Protein AF-A0A920GMD3-F1 (afdb_monomer_lite)

Radius of gyration: 21.53 Å; chains: 1; bounding box: 62×47×73 Å

Secondary structure (DSSP, 8-state):
-PPPP-SSHHHHTT-PPPHHHHHH-EEEEE--SGGGSS--SS-GGGHHHHTT-TTSSS-SHHHHHHHHT--TTTS-GGGGGGG---TT--HHHHHHHHHHTT-SEEEEEEE-TT--BSS--SS-SSBTTTSTT-S-HHHHHHHHHHHTTPEEEEEE-TTTHHHHS-TT-TTSGGG-GGGHHHH----SHHHHHTTSS--TT-TTTSPPPPHHHHHHHHHHHHHHHHHH--SEEEE-TTGGGS-HHHHHHHHHHHHHHHHHHTS--EEEEETTSS-TTSSEEE-TT---SS--SS-EEEEEESBTT--SS--TT--B--HHHHHHHHHHHHHTTEEEEEEE---TTSPPPHHHHHHHHHHHHHHHHHGGGTTT----SS---SS--------TTSTTTGGG---------------HHHHHHHTT--

Structure (mmCIF, N/CA/C/O backbone):
data_AF-A0A920GMD3-F1
#
_entry.id   AF-A0A920GMD3-F1
#
loop_
_atom_site.group_PDB
_atom_site.id
_atom_site.type_symbol
_atom_site.label_atom_id
_atom_site.label_alt_id
_atom_site.label_comp_id
_atom_site.label_asym_id
_atom_site.label_entity_id
_atom_site.label_seq_id
_atom_site.pdbx_PDB_ins_code
_atom_site.Cartn_x
_atom_site.Cartn_y
_atom_site.Cartn_z
_atom_site.occupancy
_atom_site.B_iso_or_equiv
_atom_site.auth_seq_id
_atom_site.auth_comp_id
_atom_site.auth_asym_id
_atom_site.auth_atom_id
_atom_site.pdbx_PDB_model_num
ATOM 1 N N . MET A 1 1 ? -34.315 -2.451 2.365 1.00 47.94 1 MET A N 1
ATOM 2 C CA . MET A 1 1 ? -33.261 -2.660 1.355 1.00 47.94 1 MET A CA 1
ATOM 3 C C . MET A 1 1 ? -32.434 -1.396 1.355 1.00 47.94 1 MET A C 1
ATOM 5 O O . MET A 1 1 ? -33.021 -0.335 1.193 1.00 47.94 1 MET A O 1
ATOM 9 N N . THR A 1 2 ? -31.142 -1.478 1.652 1.00 59.47 2 THR A N 1
ATOM 10 C CA . THR A 1 2 ? -30.215 -0.371 1.390 1.00 59.47 2 THR A CA 1
ATOM 11 C C . THR A 1 2 ? -30.261 -0.066 -0.108 1.00 59.47 2 THR A C 1
ATOM 13 O O . THR A 1 2 ? -30.295 -0.994 -0.919 1.00 59.47 2 THR A O 1
ATOM 16 N N . GLU A 1 3 ? -30.367 1.210 -0.482 1.00 79.38 3 GLU A N 1
ATOM 17 C CA . GLU A 1 3 ? -30.280 1.602 -1.890 1.00 79.38 3 GLU A CA 1
ATOM 18 C C . GLU A 1 3 ? -28.938 1.138 -2.460 1.00 79.38 3 GLU A C 1
ATOM 20 O O . GLU A 1 3 ? -27.896 1.262 -1.819 1.00 79.38 3 GLU A O 1
ATOM 25 N N . ARG A 1 4 ? -28.976 0.565 -3.663 1.00 93.75 4 ARG A N 1
ATOM 26 C CA . ARG A 1 4 ? -27.778 0.108 -4.362 1.00 93.75 4 ARG A CA 1
ATOM 27 C C . ARG A 1 4 ? -26.926 1.318 -4.748 1.00 93.75 4 ARG A C 1
ATOM 29 O O . ARG A 1 4 ? -27.450 2.270 -5.328 1.00 93.75 4 ARG A O 1
ATOM 36 N N . TYR A 1 5 ? -25.619 1.253 -4.516 1.00 97.31 5 TYR A N 1
ATOM 37 C CA . TYR A 1 5 ? -24.697 2.288 -4.972 1.00 97.31 5 TYR A CA 1
ATOM 38 C C . TYR A 1 5 ? -24.630 2.306 -6.501 1.00 97.31 5 TYR A C 1
ATOM 40 O O 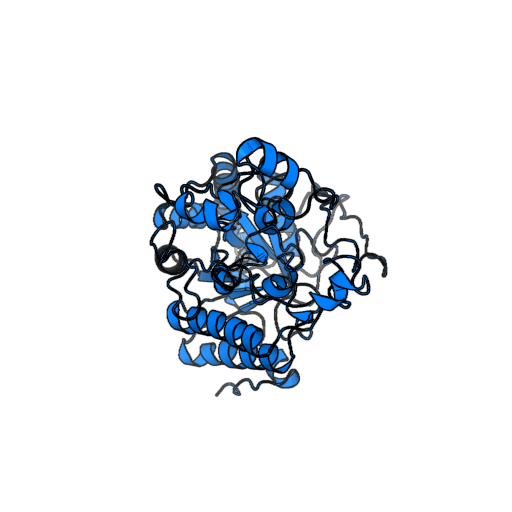. TYR A 1 5 ? -24.464 1.266 -7.147 1.00 97.31 5 TYR A O 1
ATOM 48 N N . THR A 1 6 ? -24.755 3.495 -7.082 1.00 97.81 6 THR A N 1
ATOM 49 C CA . THR A 1 6 ? -24.592 3.744 -8.522 1.00 97.81 6 THR A CA 1
ATOM 50 C C . THR A 1 6 ? -23.255 4.445 -8.774 1.00 97.81 6 THR A C 1
ATOM 52 O O . THR A 1 6 ? -22.713 5.051 -7.849 1.00 97.81 6 THR A O 1
ATOM 55 N N . PRO A 1 7 ? -22.685 4.383 -9.995 1.00 97.56 7 PRO A N 1
ATOM 56 C CA . PRO A 1 7 ? -21.425 5.052 -10.326 1.00 97.56 7 PRO A CA 1
ATOM 57 C C . PRO A 1 7 ? -21.617 6.572 -10.487 1.00 97.56 7 PRO A C 1
ATOM 59 O O . PRO A 1 7 ? -21.319 7.152 -11.532 1.00 97.56 7 PRO A O 1
ATOM 62 N N . ASP A 1 8 ? -22.114 7.213 -9.435 1.00 97.00 8 ASP A N 1
ATOM 63 C CA . ASP A 1 8 ? -22.372 8.638 -9.305 1.00 97.00 8 ASP A CA 1
ATOM 64 C C . ASP A 1 8 ? -21.856 9.140 -7.951 1.00 97.00 8 ASP A C 1
ATOM 66 O O . ASP A 1 8 ? -22.035 8.488 -6.924 1.00 97.00 8 ASP A O 1
ATOM 70 N N . TRP A 1 9 ? -21.230 10.318 -7.927 1.00 96.38 9 TRP A N 1
ATOM 71 C CA . TRP A 1 9 ? -20.632 10.841 -6.696 1.00 96.38 9 TRP A CA 1
ATOM 72 C C . TRP A 1 9 ? -21.671 11.154 -5.613 1.00 96.38 9 TRP A C 1
ATOM 74 O O . TRP A 1 9 ? -21.352 11.026 -4.434 1.00 96.38 9 TRP A O 1
ATOM 84 N N . GLY A 1 10 ? -22.898 11.532 -5.982 1.00 95.88 10 GLY A N 1
ATOM 85 C CA . GLY A 1 10 ? -23.986 11.744 -5.028 1.00 95.88 10 GLY A CA 1
ATOM 86 C C . GLY A 1 10 ? -24.412 10.446 -4.345 1.00 95.88 10 GLY A C 1
ATOM 87 O O . GLY A 1 10 ? -24.626 10.438 -3.139 1.00 95.88 10 GLY A O 1
ATOM 88 N N . SER A 1 11 ? -24.459 9.340 -5.092 1.00 97.06 11 SER A N 1
ATOM 89 C CA . SER A 1 11 ? -24.733 8.008 -4.538 1.00 97.06 11 SER A CA 1
ATOM 90 C C . SER A 1 11 ? -23.575 7.485 -3.681 1.00 97.06 11 SER A C 1
ATOM 92 O O . SER A 1 11 ? -23.796 7.026 -2.564 1.00 97.06 11 SER A O 1
ATOM 94 N N . LEU A 1 12 ? -22.336 7.585 -4.170 1.00 97.62 12 LEU A N 1
ATOM 95 C CA . LEU A 1 12 ? -21.149 7.015 -3.518 1.00 97.62 12 LEU A CA 1
ATOM 96 C C . LEU A 1 12 ? -20.783 7.698 -2.196 1.00 97.62 12 LEU A C 1
ATOM 98 O O . LEU A 1 12 ? -20.276 7.040 -1.298 1.00 97.62 12 LEU A O 1
ATOM 102 N N . ARG A 1 13 ? -21.076 8.995 -2.047 1.00 95.94 13 ARG A N 1
ATOM 103 C CA . ARG A 1 13 ? -20.852 9.747 -0.796 1.00 95.94 13 ARG A CA 1
ATOM 104 C C . ARG A 1 13 ? -21.771 9.344 0.357 1.00 95.94 13 ARG A C 1
ATOM 106 O O . ARG A 1 13 ? -21.569 9.802 1.476 1.00 95.94 13 ARG A O 1
ATOM 113 N N . ASN A 1 14 ? -22.783 8.520 0.091 1.00 94.81 14 ASN A N 1
ATOM 114 C CA . ASN A 1 14 ? -23.636 7.967 1.139 1.00 94.81 14 ASN A CA 1
ATOM 115 C C . ASN A 1 14 ? -23.008 6.735 1.812 1.00 94.81 14 ASN A C 1
ATOM 117 O O . ASN A 1 14 ? -23.543 6.262 2.814 1.00 94.81 14 ASN A O 1
ATOM 121 N N . HIS A 1 15 ? -21.892 6.215 1.282 1.00 95.88 15 HIS A N 1
ATOM 122 C CA . HIS A 1 15 ? -21.109 5.182 1.953 1.00 95.88 15 HIS A CA 1
ATOM 123 C C . HIS A 1 15 ? -20.313 5.819 3.097 1.00 95.88 15 HIS A C 1
ATOM 125 O O . HIS A 1 15 ? -19.476 6.692 2.880 1.00 95.88 15 HIS A O 1
ATOM 131 N N . GLY A 1 16 ? -20.634 5.430 4.330 1.00 93.38 16 GLY A N 1
ATOM 132 C CA . GLY A 1 16 ? -19.947 5.910 5.526 1.00 93.38 16 GLY A CA 1
ATOM 133 C C . GLY A 1 16 ? -18.817 4.978 5.951 1.00 93.38 16 GLY A C 1
ATOM 134 O O . GLY A 1 16 ? -18.816 3.792 5.626 1.00 93.38 16 GLY A O 1
ATOM 135 N N . THR A 1 17 ? -17.891 5.491 6.761 1.00 96.31 17 THR A N 1
ATOM 136 C CA . THR A 1 17 ? -16.838 4.675 7.374 1.00 96.31 17 THR A CA 1
ATOM 137 C C . THR A 1 17 ? -17.439 3.470 8.108 1.00 96.31 17 THR A C 1
ATOM 139 O O . THR A 1 17 ? -18.300 3.652 8.979 1.00 96.31 17 THR A O 1
ATOM 142 N N . PRO A 1 18 ? -16.979 2.238 7.823 1.00 97.56 18 PRO A N 1
ATOM 143 C CA . PRO A 1 18 ? -17.451 1.053 8.520 1.00 97.56 18 PRO A CA 1
ATOM 144 C C . PRO A 1 18 ? -17.286 1.156 10.030 1.00 97.56 18 PRO A C 1
ATOM 146 O O . PRO A 1 18 ? -16.235 1.574 10.523 1.00 97.56 18 PRO A O 1
ATOM 149 N N . LYS A 1 19 ? -18.288 0.677 10.777 1.00 97.81 19 LYS A N 1
ATOM 150 C CA . LYS A 1 1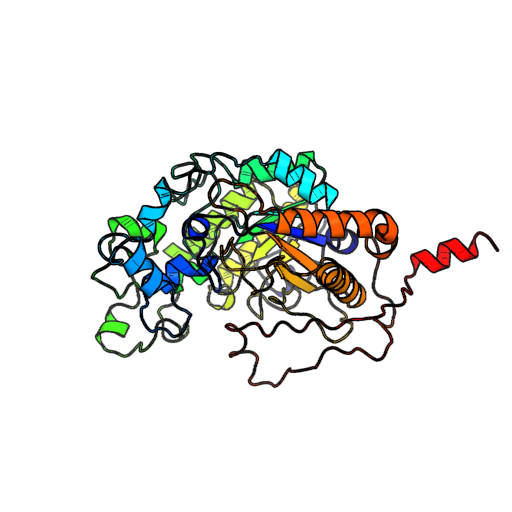9 ? -18.247 0.674 12.245 1.00 97.81 19 LYS A CA 1
ATOM 151 C C . LYS A 1 19 ? -17.004 -0.044 12.755 1.00 97.81 19 LYS A C 1
ATOM 153 O O . LYS A 1 19 ? -16.401 0.389 13.730 1.00 97.81 19 LYS A O 1
ATOM 158 N N . TRP A 1 20 ? -16.623 -1.124 12.080 1.00 98.38 20 TRP A N 1
ATOM 159 C CA . TRP A 1 20 ? -15.452 -1.876 12.477 1.00 98.38 20 TRP A CA 1
ATOM 160 C C . TRP A 1 20 ? -14.172 -1.054 12.415 1.00 98.38 20 TRP A C 1
ATOM 162 O O . TRP A 1 20 ? -13.406 -1.115 13.359 1.00 98.38 20 TRP A O 1
ATOM 172 N N . LEU A 1 21 ? -13.956 -0.238 11.380 1.00 98.31 21 LEU A N 1
ATOM 173 C CA . LEU A 1 21 ? -12.726 0.549 11.263 1.00 98.31 21 LEU A CA 1
ATOM 174 C C . LEU A 1 21 ? -12.695 1.632 12.340 1.00 98.31 21 LEU A C 1
ATOM 176 O O . LEU A 1 21 ? -11.673 1.845 12.995 1.00 98.31 21 LEU A O 1
ATOM 180 N N . GLN A 1 22 ? -13.863 2.230 12.593 1.00 97.19 22 GLN A N 1
ATOM 181 C CA . GLN A 1 22 ? -14.041 3.166 13.690 1.00 97.19 22 GLN A CA 1
ATOM 182 C C . GLN A 1 22 ? -13.755 2.545 15.062 1.00 97.19 22 GLN A C 1
ATOM 184 O O . GLN A 1 22 ? -13.405 3.283 15.975 1.00 97.19 22 GLN A O 1
ATOM 189 N N . ASP A 1 23 ? -13.918 1.236 15.242 1.00 98.12 23 ASP A N 1
ATOM 190 C CA . ASP A 1 23 ? -13.664 0.548 16.511 1.00 98.12 23 ASP A CA 1
ATOM 191 C C . ASP A 1 23 ? -12.245 -0.040 16.581 1.00 98.12 23 ASP A C 1
ATOM 193 O O . ASP A 1 23 ? -11.632 -0.045 17.648 1.00 98.12 23 ASP A O 1
ATOM 197 N N . ASP A 1 24 ? -11.710 -0.476 15.444 1.00 98.31 24 ASP A N 1
ATOM 198 C CA . ASP A 1 24 ? -10.477 -1.246 15.323 1.00 98.31 24 ASP A CA 1
ATOM 199 C C . ASP A 1 24 ? -9.216 -0.372 15.395 1.00 98.31 24 ASP A C 1
ATOM 201 O O . ASP A 1 24 ? -8.219 -0.823 15.948 1.00 98.31 24 ASP A O 1
ATOM 205 N N . LYS A 1 25 ? -9.266 0.879 14.909 1.00 98.00 25 LYS A N 1
ATOM 206 C CA . LYS A 1 25 ? -8.249 1.958 15.017 1.00 98.00 25 LYS A CA 1
ATOM 207 C C . LYS A 1 25 ? -6.839 1.723 14.459 1.00 98.00 25 LYS A C 1
ATOM 209 O O . LYS A 1 25 ? -6.241 2.665 13.939 1.00 98.00 25 LYS A O 1
ATOM 214 N N . PHE A 1 26 ? -6.293 0.523 14.605 1.00 98.81 26 PHE A N 1
ATOM 215 C CA . PHE A 1 26 ? -4.901 0.184 14.348 1.00 98.81 26 PHE A CA 1
ATOM 216 C C . PHE A 1 26 ? -4.802 -1.040 13.440 1.00 98.81 26 PHE A C 1
ATOM 218 O O . PHE A 1 26 ? -5.346 -2.109 13.743 1.00 98.81 26 PHE A O 1
ATOM 225 N N . GLY A 1 27 ? -4.073 -0.880 12.341 1.00 98.81 27 GLY A N 1
ATOM 226 C CA . GLY A 1 27 ? -3.775 -1.955 11.409 1.00 98.81 27 GLY A CA 1
ATOM 227 C C . GLY A 1 27 ? -2.326 -1.947 10.956 1.00 98.81 27 GLY A C 1
ATOM 228 O O . GLY A 1 27 ? -1.590 -0.986 11.188 1.00 98.81 27 GLY A O 1
ATOM 229 N N . ILE A 1 28 ? -1.921 -3.040 10.313 1.00 98.94 28 ILE A N 1
ATOM 230 C CA . ILE A 1 28 ? -0.565 -3.225 9.793 1.00 98.94 28 ILE A CA 1
ATOM 231 C C . ILE A 1 28 ? -0.610 -3.592 8.320 1.00 98.94 28 ILE A C 1
ATOM 233 O O . ILE A 1 28 ? -1.405 -4.424 7.902 1.00 98.94 28 ILE A O 1
ATOM 237 N N . TYR A 1 29 ? 0.302 -3.041 7.535 1.00 98.69 29 TYR A N 1
ATOM 238 C CA . TYR A 1 29 ? 0.528 -3.516 6.178 1.00 98.69 29 TYR A CA 1
ATOM 239 C C . TYR A 1 29 ? 2.005 -3.686 5.867 1.00 98.69 29 TYR A C 1
ATOM 241 O O . TYR A 1 29 ? 2.869 -3.247 6.629 1.00 98.69 29 TYR A O 1
ATOM 249 N N . THR A 1 30 ? 2.301 -4.390 4.778 1.00 98.62 30 THR A N 1
ATOM 250 C CA . THR A 1 30 ? 3.681 -4.740 4.437 1.00 98.62 30 THR A CA 1
ATOM 251 C C . THR A 1 30 ? 4.044 -4.351 3.017 1.00 98.62 30 THR A C 1
ATOM 253 O O . THR A 1 30 ? 3.538 -4.945 2.061 1.00 98.62 30 THR A O 1
ATOM 256 N N . HIS A 1 31 ? 4.998 -3.431 2.878 1.00 98.69 31 HIS A N 1
ATOM 257 C CA . HIS A 1 31 ? 5.688 -3.195 1.614 1.00 98.69 31 HIS A CA 1
ATOM 258 C C . HIS A 1 31 ? 6.756 -4.264 1.395 1.00 98.69 31 HIS A C 1
ATOM 260 O O . HIS A 1 31 ? 7.926 -4.105 1.751 1.00 98.69 31 HIS A O 1
ATOM 266 N N . TRP A 1 32 ? 6.339 -5.360 0.769 1.00 98.75 32 TRP A N 1
ATOM 267 C CA . TRP A 1 32 ? 7.198 -6.496 0.472 1.00 98.75 32 TRP A CA 1
ATOM 268 C C . TRP A 1 32 ? 6.979 -6.985 -0.956 1.00 98.75 32 TRP A C 1
ATOM 270 O O . TRP A 1 32 ? 5.859 -7.307 -1.336 1.00 98.75 32 TRP A O 1
ATOM 280 N N . GLY A 1 33 ? 8.055 -7.032 -1.734 1.00 98.56 33 GLY A N 1
ATOM 281 C CA . GLY A 1 33 ? 8.035 -7.410 -3.144 1.00 98.56 33 GLY A CA 1
ATOM 282 C C . GLY A 1 33 ? 9.454 -7.494 -3.699 1.00 98.56 33 GLY A C 1
ATOM 283 O O . GLY A 1 33 ? 10.426 -7.510 -2.941 1.00 98.56 33 GLY A O 1
ATOM 284 N N . ILE A 1 34 ? 9.602 -7.495 -5.024 1.00 98.62 34 ILE A N 1
ATOM 285 C CA . ILE A 1 34 ? 10.918 -7.606 -5.681 1.00 98.62 34 ILE A CA 1
ATOM 286 C C . ILE A 1 34 ? 11.845 -6.454 -5.265 1.00 98.62 34 ILE A C 1
ATOM 288 O O . ILE A 1 34 ? 13.048 -6.640 -5.090 1.00 98.62 34 ILE A O 1
ATOM 292 N N . TYR A 1 35 ? 11.288 -5.264 -5.026 1.00 98.38 35 TYR A N 1
ATOM 293 C CA . TYR A 1 35 ? 12.019 -4.094 -4.530 1.00 98.38 35 TYR A CA 1
ATOM 294 C C . TYR A 1 35 ? 12.642 -4.286 -3.132 1.00 98.38 35 TYR A C 1
ATOM 296 O O . TYR A 1 35 ? 13.460 -3.467 -2.721 1.00 98.38 35 TYR A O 1
ATOM 304 N N . SER A 1 36 ? 12.314 -5.362 -2.410 1.00 98.25 36 SER A N 1
ATOM 305 C CA . SER A 1 36 ? 12.992 -5.740 -1.165 1.00 98.25 36 SER A CA 1
ATOM 306 C C . SER A 1 36 ? 14.328 -6.460 -1.397 1.00 98.25 36 SER A C 1
ATOM 308 O O . SER A 1 36 ? 15.118 -6.551 -0.463 1.00 98.25 36 SER A O 1
ATOM 310 N N . VAL A 1 37 ? 14.609 -6.968 -2.606 1.00 98.56 37 VAL A N 1
ATOM 311 C CA . VAL A 1 37 ? 15.859 -7.690 -2.930 1.00 98.56 37 VAL A CA 1
ATOM 312 C C . VAL A 1 37 ? 17.108 -6.802 -2.832 1.00 98.56 37 VAL A C 1
ATOM 314 O O . VAL A 1 37 ? 18.095 -7.251 -2.250 1.00 98.56 37 VAL A O 1
ATOM 317 N N . PRO A 1 38 ? 17.117 -5.556 -3.348 1.00 97.62 38 PRO A N 1
ATOM 318 C CA . PRO A 1 38 ? 18.315 -4.717 -3.299 1.00 97.62 38 PRO A CA 1
ATOM 319 C C . PRO A 1 38 ? 18.627 -4.157 -1.904 1.00 97.62 38 PRO A C 1
ATOM 321 O O . PRO A 1 38 ? 19.731 -3.664 -1.693 1.00 97.62 38 PRO A O 1
ATOM 324 N N . GLU A 1 39 ? 17.658 -4.179 -0.978 1.00 96.38 39 GLU A N 1
ATOM 325 C CA . GLU A 1 39 ? 17.761 -3.650 0.395 1.00 96.38 39 GLU A CA 1
ATOM 326 C C . GLU A 1 39 ? 18.291 -2.204 0.485 1.00 96.38 39 GLU A C 1
ATOM 328 O O . GLU A 1 39 ? 18.946 -1.836 1.462 1.00 96.38 39 GLU A O 1
ATOM 333 N N . ARG A 1 40 ? 18.043 -1.375 -0.540 1.00 95.56 40 ARG A N 1
ATOM 334 C CA . ARG A 1 40 ? 18.700 -0.071 -0.701 1.00 95.56 40 ARG A CA 1
ATOM 335 C C . ARG A 1 40 ? 17.728 1.099 -0.610 1.00 95.56 40 ARG A C 1
ATOM 337 O O . ARG A 1 40 ? 16.808 1.210 -1.416 1.00 95.56 40 ARG A O 1
ATOM 344 N N . GLY A 1 41 ? 17.993 2.018 0.317 1.00 90.75 41 GLY A N 1
ATOM 345 C CA . GLY A 1 41 ? 17.235 3.259 0.506 1.00 90.75 41 GLY A CA 1
ATOM 346 C C . GLY A 1 41 ? 17.561 4.371 -0.504 1.00 90.75 41 GLY A C 1
ATOM 347 O O . GLY A 1 41 ? 18.309 4.142 -1.454 1.00 90.75 41 GLY A O 1
ATOM 348 N N . PRO A 1 42 ? 17.013 5.590 -0.319 1.00 87.31 42 PRO A N 1
ATOM 349 C CA . PRO A 1 42 ? 16.322 6.058 0.891 1.00 87.31 42 PRO A CA 1
ATOM 350 C C . PRO A 1 42 ? 14.914 5.473 1.085 1.00 87.31 42 PRO A C 1
ATOM 352 O O . PRO A 1 42 ? 14.535 5.196 2.211 1.00 87.31 42 PRO A O 1
ATOM 355 N N . ASN A 1 43 ? 14.175 5.207 0.006 1.00 92.06 43 ASN A N 1
ATOM 356 C CA . ASN A 1 43 ? 12.953 4.401 0.029 1.00 92.06 43 ASN A CA 1
ATOM 357 C C . ASN A 1 43 ? 13.122 3.259 -0.983 1.00 92.06 43 ASN A C 1
ATOM 359 O O . ASN A 1 43 ? 13.195 3.504 -2.190 1.00 92.06 43 ASN A O 1
ATOM 363 N N . GLY A 1 44 ? 13.235 2.021 -0.498 1.00 95.19 44 GLY A N 1
ATOM 364 C CA . GLY A 1 44 ? 13.547 0.873 -1.354 1.00 95.19 44 GLY A CA 1
ATOM 365 C C . GLY A 1 44 ? 12.437 0.516 -2.344 1.00 95.19 44 GLY A C 1
ATOM 366 O O . GLY A 1 44 ? 12.733 0.054 -3.440 1.00 95.19 44 GLY A O 1
ATOM 367 N N . THR A 1 45 ? 11.180 0.855 -2.048 1.00 97.06 45 THR A N 1
ATOM 368 C CA . THR A 1 45 ? 10.037 0.618 -2.954 1.00 97.06 45 THR A CA 1
ATOM 369 C C . THR A 1 45 ? 10.144 1.385 -4.280 1.00 97.06 45 THR A C 1
ATOM 371 O O . THR A 1 45 ? 9.567 0.981 -5.287 1.00 97.06 45 THR A O 1
ATOM 374 N N . TRP A 1 46 ? 10.945 2.457 -4.312 1.00 96.50 46 TRP A N 1
ATOM 375 C CA . TRP A 1 46 ? 11.241 3.260 -5.504 1.00 96.50 46 TRP A CA 1
ATOM 376 C C . TRP A 1 46 ? 12.544 2.869 -6.209 1.00 96.50 46 TRP A C 1
ATOM 378 O O . TRP A 1 46 ? 12.887 3.458 -7.236 1.00 96.50 46 TRP A O 1
ATOM 388 N N . TYR A 1 47 ? 13.264 1.862 -5.710 1.00 97.50 47 TYR A N 1
ATOM 389 C CA . TYR A 1 47 ? 14.436 1.311 -6.387 1.00 97.50 47 TYR A CA 1
ATOM 390 C C . TYR A 1 47 ? 14.181 0.984 -7.872 1.00 97.50 47 TYR A C 1
ATOM 392 O O . TYR A 1 47 ? 14.966 1.462 -8.694 1.00 97.50 47 TYR A O 1
ATOM 400 N N . PRO A 1 48 ? 13.090 0.279 -8.263 1.00 97.56 48 PRO A N 1
ATOM 401 C CA . PRO A 1 48 ? 12.774 0.031 -9.674 1.00 97.56 48 PRO A CA 1
ATOM 402 C C . PRO A 1 48 ? 12.649 1.290 -10.534 1.00 97.56 48 PRO A C 1
ATOM 404 O O . PRO A 1 48 ? 12.937 1.233 -11.720 1.00 97.56 48 PRO A O 1
ATOM 407 N N . HIS A 1 49 ? 12.249 2.428 -9.970 1.00 95.19 49 HIS A N 1
ATOM 408 C CA . HIS A 1 49 ? 12.180 3.697 -10.696 1.00 95.19 49 HIS A CA 1
ATOM 409 C C . HIS A 1 49 ? 13.551 4.375 -10.772 1.00 95.19 49 HIS A C 1
ATOM 411 O O . HIS A 1 49 ? 13.966 4.861 -11.829 1.00 95.19 49 HIS A O 1
ATOM 417 N N . ASN A 1 50 ? 14.256 4.442 -9.645 1.00 95.38 50 ASN A N 1
ATOM 418 C CA . ASN A 1 50 ? 15.484 5.221 -9.520 1.00 95.38 50 ASN A CA 1
ATOM 419 C C . ASN A 1 50 ? 16.693 4.537 -10.161 1.00 95.38 50 ASN A C 1
ATOM 421 O O . ASN A 1 50 ? 17.576 5.242 -10.644 1.00 95.38 50 ASN A O 1
ATOM 425 N N . MET A 1 51 ? 16.740 3.200 -10.218 1.00 96.06 51 MET A N 1
ATOM 426 C CA . MET A 1 51 ? 17.877 2.478 -10.807 1.00 96.06 51 MET A CA 1
ATOM 427 C C . MET A 1 51 ? 18.113 2.827 -12.287 1.00 96.06 51 MET A C 1
ATOM 429 O O . MET A 1 51 ? 19.250 2.814 -12.748 1.00 96.06 51 MET A O 1
ATOM 433 N N . TYR A 1 52 ? 17.065 3.233 -13.010 1.00 95.19 52 TYR A N 1
ATOM 434 C CA . TYR A 1 52 ? 17.139 3.650 -14.416 1.00 95.19 52 TYR A CA 1
ATOM 435 C C . TYR A 1 52 ? 17.329 5.162 -14.617 1.00 95.19 52 TYR A C 1
ATOM 437 O O . TYR A 1 52 ? 17.298 5.641 -15.751 1.00 95.19 52 TYR A O 1
ATOM 445 N N . ARG A 1 53 ? 17.484 5.954 -13.549 1.00 91.88 53 ARG A N 1
ATOM 446 C CA . ARG A 1 53 ? 17.513 7.425 -13.625 1.00 91.88 53 ARG A CA 1
ATOM 447 C C . ARG A 1 53 ? 18.742 8.003 -12.910 1.00 91.88 53 ARG A C 1
ATOM 449 O O . ARG A 1 53 ? 18.601 8.631 -11.857 1.00 91.88 53 ARG A O 1
ATOM 456 N N . PRO A 1 54 ? 19.956 7.817 -13.464 1.00 87.56 54 PRO A N 1
ATOM 457 C CA . PRO A 1 54 ? 21.157 8.415 -12.892 1.00 87.56 54 PRO A CA 1
ATOM 458 C C . PRO A 1 54 ? 21.020 9.944 -12.839 1.00 87.56 54 PRO A C 1
ATOM 460 O O . PRO A 1 54 ? 20.567 10.575 -13.790 1.00 87.56 54 PRO A O 1
ATOM 463 N N . GLY A 1 55 ? 21.393 10.548 -11.708 1.00 79.94 55 GLY A N 1
ATOM 464 C CA . GLY A 1 55 ? 21.395 12.007 -11.548 1.00 79.94 55 GLY A CA 1
ATOM 465 C C . GLY A 1 55 ? 20.028 12.666 -11.307 1.00 79.94 55 GLY A C 1
ATOM 466 O O . GLY A 1 55 ? 19.961 13.891 -11.285 1.00 79.94 55 GLY A O 1
ATOM 467 N N . ASN A 1 56 ? 18.949 11.912 -11.057 1.00 78.88 56 ASN A N 1
ATOM 468 C CA . ASN A 1 56 ? 17.608 12.478 -10.805 1.00 78.88 56 ASN A CA 1
ATOM 469 C C . ASN A 1 56 ? 17.435 13.174 -9.432 1.00 78.88 56 ASN A C 1
ATOM 471 O O . ASN A 1 56 ? 16.341 13.633 -9.097 1.00 78.88 56 ASN A O 1
ATOM 475 N N . GLY A 1 57 ? 18.486 13.221 -8.606 1.00 75.75 57 GLY A N 1
ATOM 476 C CA . GLY A 1 57 ? 18.463 13.839 -7.277 1.00 75.75 57 GLY A CA 1
ATOM 477 C C . GLY A 1 57 ? 17.672 13.067 -6.208 1.00 75.75 57 GLY A C 1
ATOM 478 O O . GLY A 1 57 ? 17.410 13.628 -5.139 1.00 75.75 57 GLY A O 1
ATOM 479 N N . LYS A 1 58 ? 17.290 11.804 -6.461 1.00 73.38 58 LYS A N 1
ATOM 480 C CA . LYS A 1 58 ? 16.490 10.946 -5.558 1.00 73.38 58 LYS A CA 1
ATOM 481 C C . LYS A 1 58 ? 17.314 9.930 -4.754 1.00 73.38 58 LYS A C 1
ATOM 483 O O . LYS A 1 58 ? 16.797 8.903 -4.329 1.00 73.38 58 LYS A O 1
ATOM 488 N N . GLY A 1 59 ? 18.582 10.239 -4.491 1.00 81.50 59 GLY A N 1
ATOM 489 C CA . GLY A 1 59 ? 19.511 9.361 -3.774 1.00 81.50 59 GLY A CA 1
ATOM 490 C C . GLY A 1 59 ? 20.523 8.717 -4.717 1.00 81.50 59 GLY A C 1
ATOM 491 O O . GLY A 1 59 ? 20.776 9.236 -5.802 1.00 81.50 59 GLY A O 1
ATOM 492 N N . ASP A 1 60 ? 21.118 7.604 -4.293 1.00 91.38 60 ASP A N 1
ATOM 493 C CA . ASP A 1 60 ? 22.231 6.956 -4.995 1.00 91.38 60 ASP A CA 1
ATOM 494 C C . ASP A 1 60 ? 21.905 5.552 -5.532 1.00 91.38 60 ASP A C 1
ATOM 496 O O . ASP A 1 60 ? 22.811 4.821 -5.927 1.00 91.38 60 ASP A O 1
ATOM 500 N N . GLN A 1 61 ? 20.619 5.185 -5.604 1.00 94.88 61 GLN A N 1
ATOM 501 C CA . GLN A 1 61 ? 20.170 3.851 -6.029 1.00 94.88 61 GLN A CA 1
ATOM 502 C C . GLN A 1 61 ? 20.690 3.451 -7.423 1.00 94.88 61 GLN A C 1
ATOM 504 O O . GLN A 1 61 ? 21.097 2.306 -7.589 1.00 94.88 61 GLN A O 1
ATOM 509 N N . ALA A 1 62 ? 20.762 4.374 -8.394 1.00 95.00 62 ALA A N 1
ATOM 510 C CA . ALA A 1 62 ? 21.352 4.105 -9.715 1.00 95.00 62 ALA A CA 1
ATOM 511 C C . ALA A 1 62 ? 22.858 3.793 -9.645 1.00 95.00 62 ALA A C 1
ATOM 513 O O . ALA A 1 62 ? 23.316 2.814 -10.226 1.00 95.00 62 ALA A O 1
ATOM 514 N N . ALA A 1 63 ? 23.625 4.587 -8.890 1.00 95.56 63 ALA A N 1
ATOM 515 C CA . ALA A 1 63 ? 25.065 4.379 -8.729 1.00 95.56 63 ALA A CA 1
ATOM 516 C C . ALA A 1 63 ? 25.370 3.093 -7.944 1.00 95.56 63 ALA A C 1
ATOM 518 O O . ALA A 1 63 ? 26.310 2.364 -8.260 1.00 95.56 63 ALA A O 1
ATOM 519 N N . TYR A 1 64 ? 24.555 2.792 -6.930 1.00 96.38 64 TYR A N 1
ATOM 520 C CA . TYR A 1 64 ? 24.600 1.520 -6.220 1.00 96.38 64 TYR A CA 1
ATOM 521 C C . TYR A 1 64 ? 24.296 0.350 -7.164 1.00 96.38 64 TYR A C 1
ATOM 523 O O . TYR A 1 64 ? 25.033 -0.631 -7.158 1.00 96.38 64 TYR A O 1
ATOM 531 N N . HIS A 1 65 ? 23.261 0.468 -8.002 1.00 97.69 65 HIS A N 1
ATOM 532 C CA . HIS A 1 65 ? 22.899 -0.566 -8.968 1.00 97.69 65 HIS A CA 1
ATOM 533 C C . HIS A 1 65 ? 24.061 -0.888 -9.912 1.00 97.69 65 HIS A C 1
ATOM 535 O O . HIS A 1 65 ? 24.485 -2.038 -9.994 1.00 97.69 65 HIS A O 1
ATOM 541 N N . GLU A 1 66 ? 24.638 0.145 -10.528 1.00 96.69 66 GLU A N 1
ATOM 542 C CA . GLU A 1 66 ? 25.771 0.008 -11.442 1.00 96.69 66 GLU A CA 1
ATOM 543 C C . GLU A 1 66 ? 26.979 -0.661 -10.776 1.00 96.69 66 GLU A C 1
ATOM 545 O O . GLU A 1 66 ? 27.589 -1.566 -11.344 1.00 96.69 66 GLU A O 1
ATOM 550 N N . LYS A 1 67 ? 27.292 -0.268 -9.537 1.00 97.50 67 LYS A N 1
ATOM 551 C CA . LYS A 1 67 ? 28.411 -0.829 -8.774 1.00 97.50 67 LYS A CA 1
ATOM 552 C C . LYS A 1 67 ? 28.185 -2.285 -8.349 1.00 97.50 67 LYS A C 1
ATOM 554 O O . LYS A 1 67 ? 29.154 -3.037 -8.258 1.00 97.50 67 LYS A O 1
ATOM 559 N N . THR A 1 68 ? 26.954 -2.659 -8.008 1.00 97.94 68 THR A N 1
ATOM 560 C CA . THR A 1 68 ? 26.647 -3.948 -7.366 1.00 97.94 68 THR A CA 1
ATOM 561 C C . THR A 1 68 ? 26.187 -5.016 -8.355 1.00 97.94 68 THR A C 1
ATOM 563 O O . THR A 1 68 ? 26.587 -6.169 -8.210 1.00 97.94 68 THR A O 1
ATOM 566 N N . PHE A 1 69 ? 25.376 -4.649 -9.347 1.00 98.06 69 PHE A N 1
ATOM 567 C CA . PHE A 1 69 ? 24.762 -5.578 -10.305 1.00 98.06 69 PHE A CA 1
ATOM 568 C C . PHE A 1 69 ? 25.237 -5.356 -11.746 1.00 98.06 69 PHE A C 1
ATOM 570 O O . PHE A 1 69 ? 25.107 -6.253 -12.577 1.00 98.06 69 PHE A O 1
ATOM 577 N N . GLY A 1 70 ? 25.839 -4.198 -12.031 1.00 97.56 70 GLY A N 1
ATOM 578 C CA . GLY A 1 70 ? 26.251 -3.793 -13.372 1.00 97.56 70 GLY A CA 1
ATOM 579 C C . GLY A 1 70 ? 25.280 -2.788 -14.000 1.00 97.56 70 GLY A C 1
ATOM 580 O O . GLY A 1 70 ? 24.336 -2.333 -13.352 1.00 97.56 70 GLY A O 1
ATOM 581 N N . PRO A 1 71 ? 25.521 -2.378 -15.256 1.00 96.56 71 PRO A N 1
ATOM 582 C CA . PRO A 1 71 ? 24.694 -1.373 -15.912 1.00 96.56 71 PRO A CA 1
ATOM 583 C C . PRO A 1 71 ? 23.255 -1.874 -16.099 1.00 96.56 71 PRO A C 1
ATOM 585 O O . PRO A 1 71 ? 23.038 -3.029 -16.470 1.00 96.56 71 PRO A O 1
ATOM 588 N N . ALA A 1 72 ? 22.279 -0.975 -15.929 1.00 96.19 72 ALA A N 1
ATOM 589 C CA . ALA A 1 72 ? 20.848 -1.290 -16.038 1.00 96.19 72 ALA A CA 1
ATOM 590 C C . ALA A 1 72 ? 20.426 -1.842 -17.421 1.00 96.19 72 ALA A C 1
ATOM 592 O O . ALA A 1 72 ? 19.387 -2.484 -17.553 1.00 96.19 72 ALA A O 1
ATOM 593 N N . SER A 1 73 ? 21.249 -1.610 -18.450 1.00 96.06 73 SER A N 1
ATOM 594 C CA . SER A 1 73 ? 21.093 -2.171 -19.797 1.00 96.06 73 SER A CA 1
ATOM 595 C C . SER A 1 73 ? 21.429 -3.665 -19.892 1.00 96.06 73 SER A C 1
ATOM 597 O O . SER A 1 73 ? 21.019 -4.329 -20.842 1.00 96.06 73 SER A O 1
ATOM 599 N N . GLN A 1 74 ? 22.168 -4.211 -18.921 1.00 96.81 74 GLN A N 1
ATOM 600 C CA . GLN A 1 74 ? 22.540 -5.630 -18.849 1.00 96.81 74 GLN A CA 1
ATOM 601 C C . GLN A 1 74 ? 21.820 -6.358 -17.716 1.00 96.81 74 GLN A C 1
ATOM 603 O O . GLN A 1 74 ? 21.392 -7.495 -17.906 1.00 96.81 74 GLN A O 1
ATOM 608 N N . PHE A 1 75 ? 21.680 -5.704 -16.562 1.00 98.38 75 PHE A N 1
ATOM 609 C CA . PHE A 1 75 ? 20.932 -6.203 -15.416 1.00 98.38 75 PHE A CA 1
ATOM 610 C C . PHE A 1 75 ? 19.822 -5.203 -15.103 1.00 98.38 75 PHE A C 1
ATOM 612 O O . PHE A 1 75 ? 20.072 -4.146 -14.543 1.00 98.38 75 PHE A O 1
ATOM 619 N N . GLY A 1 76 ? 18.594 -5.503 -15.499 1.00 98.12 76 GLY A N 1
ATOM 620 C CA . GLY A 1 76 ? 17.448 -4.649 -15.218 1.00 98.12 76 GLY A CA 1
ATOM 621 C C . GLY A 1 76 ? 16.570 -5.210 -14.107 1.00 98.12 76 GLY A C 1
ATOM 622 O O . GLY A 1 76 ? 16.818 -6.272 -13.542 1.00 98.12 76 GLY A O 1
ATOM 623 N N . TYR A 1 77 ? 15.512 -4.484 -13.763 1.00 98.69 77 TYR A N 1
ATOM 624 C CA . TYR A 1 77 ? 14.664 -4.797 -12.619 1.00 98.69 77 TYR A CA 1
ATOM 625 C C . TYR A 1 77 ? 14.044 -6.201 -12.676 1.00 98.69 77 TYR A C 1
ATOM 627 O O . TYR A 1 77 ? 13.975 -6.885 -11.654 1.00 98.69 77 TYR A O 1
ATOM 635 N N . LYS A 1 78 ? 13.664 -6.676 -13.871 1.00 98.19 78 LYS A N 1
ATOM 636 C CA . LYS A 1 78 ? 13.158 -8.042 -14.087 1.00 98.19 78 LYS A CA 1
ATOM 637 C C . LYS A 1 78 ? 14.135 -9.122 -13.598 1.00 98.19 78 LYS A C 1
ATOM 639 O O . LYS A 1 78 ? 13.703 -10.212 -13.234 1.00 98.19 78 LYS A O 1
ATOM 644 N N . ASP A 1 79 ? 15.436 -8.833 -13.574 1.00 98.62 79 ASP A N 1
ATOM 645 C CA . ASP A 1 79 ? 16.480 -9.797 -13.222 1.00 98.62 79 ASP A CA 1
ATOM 646 C C . ASP A 1 79 ? 16.576 -10.011 -11.701 1.00 98.62 79 ASP A C 1
ATOM 648 O O . ASP A 1 79 ? 17.161 -10.995 -11.252 1.00 98.62 79 ASP A O 1
ATOM 652 N N . PHE A 1 80 ? 15.907 -9.174 -10.895 1.00 98.75 80 PHE A N 1
ATOM 653 C CA . PHE A 1 80 ? 15.697 -9.431 -9.466 1.00 98.75 80 PHE A CA 1
ATOM 654 C C . PHE A 1 80 ? 14.576 -10.437 -9.184 1.00 98.75 80 PHE A C 1
ATOM 656 O O . PHE A 1 80 ? 14.518 -10.986 -8.084 1.00 98.75 80 PHE A O 1
ATOM 663 N N . ILE A 1 81 ? 13.688 -10.721 -10.143 1.00 98.62 81 ILE A N 1
ATOM 664 C CA . ILE A 1 81 ? 12.549 -11.628 -9.928 1.00 98.62 81 ILE A CA 1
ATOM 665 C C . ILE A 1 81 ? 12.998 -13.025 -9.467 1.00 98.62 81 ILE A C 1
ATOM 667 O O . ILE A 1 81 ? 12.435 -13.523 -8.493 1.00 98.62 81 ILE A O 1
ATOM 671 N N . PRO A 1 82 ? 14.008 -13.674 -10.085 1.00 98.19 82 PRO A N 1
ATOM 672 C CA . PRO A 1 82 ? 14.500 -14.969 -9.611 1.00 98.19 82 PRO A CA 1
ATOM 673 C C . PRO A 1 82 ? 15.179 -14.910 -8.235 1.00 98.19 82 PRO A C 1
ATOM 675 O O . PRO A 1 82 ? 15.320 -15.944 -7.593 1.00 98.19 82 PRO A O 1
ATOM 678 N N . MET A 1 83 ? 15.608 -13.725 -7.790 1.00 98.38 83 MET A N 1
ATOM 679 C CA . MET A 1 83 ? 16.260 -13.510 -6.492 1.00 98.38 83 MET A CA 1
ATOM 680 C C . MET A 1 83 ? 15.250 -13.281 -5.360 1.00 98.38 83 MET A C 1
ATOM 682 O O . MET A 1 83 ? 15.596 -13.401 -4.187 1.00 98.38 83 MET A O 1
ATOM 686 N N . PHE A 1 84 ? 13.999 -12.963 -5.691 1.00 98.44 84 PHE A N 1
ATOM 687 C CA . PHE A 1 84 ? 12.912 -12.850 -4.729 1.00 98.44 84 PHE A CA 1
ATOM 688 C C . PHE A 1 84 ? 12.311 -14.238 -4.459 1.00 98.44 84 PHE A C 1
ATOM 690 O O . PHE A 1 84 ? 11.316 -14.621 -5.069 1.00 98.44 84 PHE A O 1
ATOM 697 N N . THR A 1 85 ? 12.952 -15.030 -3.595 1.00 89.38 85 THR A N 1
ATOM 698 C CA . THR A 1 85 ? 12.595 -16.448 -3.388 1.00 89.38 85 THR A CA 1
ATOM 699 C C . THR A 1 85 ? 11.626 -16.697 -2.235 1.00 89.38 85 THR A C 1
ATOM 701 O O . THR A 1 85 ? 10.958 -17.728 -2.235 1.00 89.38 85 THR A O 1
ATOM 704 N N . ALA A 1 86 ? 11.509 -15.770 -1.273 1.00 96.94 86 ALA A N 1
ATOM 705 C CA . ALA A 1 86 ? 10.633 -15.906 -0.102 1.00 96.94 86 ALA A CA 1
ATOM 706 C C . ALA A 1 86 ? 10.844 -17.210 0.708 1.00 96.94 86 ALA A C 1
ATOM 708 O O . ALA A 1 86 ? 9.899 -17.775 1.260 1.00 96.94 86 ALA A O 1
ATOM 709 N N . GLU A 1 87 ? 12.084 -17.703 0.776 1.00 97.75 87 GLU A N 1
ATOM 710 C CA . GLU A 1 87 ? 12.434 -19.010 1.365 1.00 97.75 87 GLU A CA 1
ATOM 711 C C . GLU A 1 87 ? 12.039 -19.193 2.836 1.00 97.75 87 GLU A C 1
ATOM 713 O O . GLU A 1 87 ? 11.835 -20.319 3.284 1.00 97.75 87 GLU A O 1
ATOM 718 N N . LYS A 1 88 ? 11.932 -18.101 3.593 1.00 98.56 88 LYS A N 1
ATOM 719 C CA . LYS A 1 88 ? 11.555 -18.079 5.013 1.00 98.56 88 LYS A CA 1
ATOM 720 C C . LYS A 1 88 ? 10.226 -17.365 5.248 1.00 98.56 88 LYS A C 1
ATOM 722 O O . LYS A 1 88 ? 9.927 -16.974 6.372 1.00 98.56 88 LYS A O 1
ATOM 727 N N . PHE A 1 89 ? 9.445 -17.145 4.194 1.00 98.75 89 PHE A N 1
ATOM 728 C CA . PHE A 1 89 ? 8.136 -16.527 4.319 1.00 98.75 89 PHE A CA 1
ATOM 729 C C . PHE A 1 89 ? 7.149 -17.491 4.982 1.00 98.75 89 PHE A C 1
ATOM 731 O O . PHE A 1 89 ? 6.780 -18.518 4.400 1.00 98.75 89 PHE A O 1
ATOM 738 N N . ASP A 1 90 ? 6.699 -17.111 6.174 1.00 98.81 90 ASP A N 1
ATOM 739 C CA . ASP A 1 90 ? 5.667 -17.798 6.940 1.00 98.81 90 ASP A CA 1
ATOM 740 C C . ASP A 1 90 ? 4.502 -16.823 7.224 1.00 98.81 90 ASP A C 1
ATOM 742 O O . ASP A 1 90 ? 4.651 -15.894 8.030 1.00 98.81 90 ASP A O 1
ATOM 746 N N . PRO A 1 91 ? 3.346 -16.991 6.553 1.00 98.75 91 PRO A N 1
ATOM 747 C CA . PRO A 1 91 ? 2.195 -16.116 6.749 1.00 98.75 91 PRO A CA 1
ATOM 748 C C . PRO A 1 91 ? 1.588 -16.249 8.155 1.00 98.75 91 PRO A C 1
ATOM 750 O O . PRO A 1 91 ? 1.055 -15.267 8.676 1.00 98.75 91 PRO A O 1
ATOM 753 N N . ASP A 1 92 ? 1.695 -17.419 8.794 1.00 98.88 92 ASP A N 1
ATOM 754 C CA . ASP A 1 92 ? 1.176 -17.649 10.140 1.00 98.88 92 ASP A CA 1
ATOM 755 C C . ASP A 1 92 ? 2.069 -16.973 11.187 1.00 98.88 92 ASP A C 1
ATOM 757 O O . ASP A 1 92 ? 1.543 -16.340 12.105 1.00 98.88 92 ASP A O 1
ATOM 761 N N . GLU A 1 93 ? 3.401 -17.006 11.031 1.00 98.69 93 GLU A N 1
ATOM 762 C CA . GLU A 1 93 ? 4.320 -16.239 11.894 1.00 98.69 93 GLU A CA 1
ATOM 763 C C . GLU A 1 93 ? 3.986 -14.741 11.842 1.00 98.69 93 GLU A C 1
ATOM 765 O O . GLU A 1 93 ? 3.862 -14.086 12.883 1.00 98.69 93 GLU A O 1
ATOM 770 N N . TRP A 1 94 ? 3.782 -14.199 10.637 1.00 98.81 94 TRP A N 1
ATOM 771 C CA . TRP A 1 94 ? 3.400 -12.797 10.460 1.00 98.81 94 TRP A CA 1
ATOM 772 C C . TRP A 1 94 ? 2.054 -12.501 11.124 1.00 98.81 94 TRP A C 1
ATOM 774 O O . TRP A 1 94 ? 1.922 -11.508 11.840 1.00 98.81 94 TRP A O 1
ATOM 784 N N . ALA A 1 95 ? 1.059 -13.370 10.931 1.00 98.88 95 ALA A N 1
ATOM 785 C CA . ALA A 1 95 ? -0.265 -13.207 11.516 1.00 98.88 95 ALA A CA 1
ATOM 786 C C . ALA A 1 95 ? -0.231 -13.213 13.050 1.00 98.88 95 ALA A C 1
ATOM 788 O O . ALA A 1 95 ? -0.875 -12.368 13.677 1.00 98.88 95 ALA A O 1
ATOM 789 N N . GLN A 1 96 ? 0.542 -14.118 13.662 1.00 98.81 96 GLN A N 1
ATOM 790 C CA . GLN A 1 96 ? 0.697 -14.159 15.117 1.00 98.81 96 GLN A CA 1
ATOM 791 C C . GLN A 1 96 ? 1.398 -12.909 15.645 1.00 98.81 96 GLN A C 1
ATOM 793 O O . GLN A 1 96 ? 0.934 -12.327 16.625 1.00 98.81 96 GLN A O 1
ATOM 798 N N . LEU A 1 97 ? 2.467 -12.456 14.983 1.00 98.81 97 LEU A N 1
ATOM 799 C CA . LEU A 1 97 ? 3.171 -11.236 15.371 1.00 98.81 97 LEU A CA 1
ATOM 800 C C . LEU A 1 97 ? 2.259 -10.004 15.281 1.00 98.81 97 LEU A C 1
ATOM 802 O O . LEU A 1 97 ? 2.210 -9.193 16.207 1.00 98.81 97 LEU A O 1
ATOM 806 N N . PHE A 1 98 ? 1.502 -9.868 14.192 1.00 98.81 98 PHE A N 1
ATOM 807 C CA . PHE A 1 98 ? 0.625 -8.714 13.982 1.00 98.81 98 PHE A CA 1
ATOM 808 C C . PHE A 1 98 ? -0.547 -8.724 14.960 1.00 98.81 98 PHE A C 1
ATOM 810 O O . PHE A 1 98 ? -0.835 -7.698 15.577 1.00 98.81 98 PHE A O 1
ATOM 817 N N . LYS A 1 99 ? -1.141 -9.889 15.225 1.00 98.75 99 LYS A N 1
ATOM 818 C CA . LYS A 1 99 ? -2.141 -10.041 16.284 1.00 98.75 99 LYS A CA 1
ATOM 819 C C . LYS A 1 99 ? -1.575 -9.680 17.659 1.00 98.75 99 LYS A C 1
ATOM 821 O O . LYS A 1 99 ? -2.232 -8.965 18.413 1.00 98.75 99 LYS A O 1
ATOM 826 N N . ALA A 1 100 ? -0.371 -10.152 17.990 1.00 98.75 100 ALA A N 1
ATOM 827 C CA . ALA A 1 100 ? 0.279 -9.868 19.270 1.00 98.75 100 ALA A CA 1
ATOM 828 C C . ALA A 1 100 ? 0.586 -8.373 19.453 1.00 98.75 100 ALA A C 1
ATOM 830 O O . ALA A 1 100 ? 0.502 -7.871 20.570 1.00 98.75 100 ALA A O 1
ATOM 831 N N . SER A 1 101 ? 0.849 -7.647 18.361 1.00 98.81 101 SER A N 1
ATOM 832 C CA . SER A 1 101 ? 1.016 -6.188 18.382 1.00 98.81 101 SER A CA 1
ATOM 833 C C . SER A 1 101 ? -0.272 -5.411 18.687 1.00 98.81 101 SER A C 1
ATOM 835 O O . SER A 1 101 ? -0.217 -4.210 18.926 1.00 98.81 101 SER A O 1
ATOM 837 N N . GLY A 1 102 ? -1.433 -6.074 18.666 1.00 98.69 102 GLY A N 1
ATOM 838 C CA . GLY A 1 102 ? -2.745 -5.453 18.854 1.00 98.69 102 GLY A CA 1
ATOM 839 C C . GLY A 1 102 ? -3.414 -4.966 17.566 1.00 98.69 102 GLY A C 1
ATOM 840 O O . GLY A 1 102 ? -4.499 -4.390 17.646 1.00 98.69 102 GLY A O 1
ATOM 841 N N . ALA A 1 103 ? -2.819 -5.198 16.391 1.00 98.81 103 ALA A N 1
ATOM 842 C CA . ALA A 1 103 ? -3.449 -4.868 15.116 1.00 98.81 103 ALA A CA 1
ATOM 843 C C . ALA A 1 103 ? -4.779 -5.620 14.942 1.00 98.81 103 ALA A C 1
ATOM 845 O O . ALA A 1 103 ? -4.915 -6.795 15.292 1.00 98.81 103 ALA A O 1
ATOM 846 N N . ARG A 1 104 ? -5.778 -4.922 14.400 1.00 98.81 104 ARG A N 1
ATOM 847 C CA . ARG A 1 104 ? -7.133 -5.454 14.174 1.00 98.81 104 ARG A CA 1
ATOM 848 C C . ARG A 1 104 ? -7.423 -5.754 12.710 1.00 98.81 104 ARG A C 1
ATOM 850 O O . ARG A 1 104 ? -8.282 -6.578 12.400 1.00 98.81 104 ARG A O 1
ATOM 857 N N . PHE A 1 105 ? -6.675 -5.128 11.814 1.00 98.88 105 PHE A N 1
ATOM 858 C CA . PHE A 1 105 ? -6.701 -5.397 10.386 1.00 98.88 105 PHE A CA 1
ATOM 859 C C . PHE A 1 105 ? -5.275 -5.438 9.842 1.00 98.88 105 PHE A C 1
ATOM 861 O O . PHE A 1 105 ? -4.406 -4.712 10.329 1.00 98.88 105 PHE A O 1
ATOM 868 N N . ALA A 1 106 ? -5.025 -6.305 8.863 1.00 98.94 106 ALA A N 1
ATOM 869 C CA . ALA A 1 106 ? -3.715 -6.414 8.246 1.00 98.94 106 ALA A CA 1
ATOM 870 C C . ALA A 1 106 ? -3.759 -6.847 6.779 1.00 98.94 106 ALA A C 1
ATOM 872 O O . ALA A 1 106 ? -4.744 -7.432 6.322 1.00 98.94 106 ALA A O 1
ATOM 873 N N . GLY A 1 107 ? -2.690 -6.564 6.034 1.00 98.81 107 GLY A N 1
ATOM 874 C CA . GLY A 1 107 ? -2.609 -6.957 4.630 1.00 98.81 107 GLY A CA 1
ATOM 875 C C . GLY A 1 107 ? -1.301 -6.635 3.919 1.00 98.81 107 GLY A C 1
ATOM 876 O O . GLY A 1 107 ? -0.508 -5.830 4.401 1.00 98.81 107 GLY A O 1
ATOM 877 N N . PRO A 1 108 ? -1.060 -7.235 2.747 1.00 98.81 108 PRO A N 1
ATOM 878 C CA . PRO A 1 108 ? 0.083 -6.883 1.925 1.00 98.81 108 PRO A CA 1
ATOM 879 C C . PRO A 1 108 ? -0.180 -5.629 1.087 1.00 98.81 108 PRO A C 1
ATOM 881 O O . PRO A 1 108 ? -1.321 -5.311 0.733 1.00 98.81 108 PRO A O 1
ATOM 884 N N . VAL A 1 109 ? 0.906 -4.997 0.645 1.00 98.88 109 VAL A N 1
ATOM 885 C CA . VAL A 1 109 ? 0.909 -4.358 -0.673 1.00 98.88 109 VAL A CA 1
ATOM 886 C C . VAL A 1 109 ? 0.758 -5.466 -1.712 1.00 98.88 109 VAL A C 1
ATOM 888 O O . VAL A 1 109 ? 1.666 -6.270 -1.916 1.00 98.88 109 VAL A O 1
ATOM 891 N N . ALA A 1 110 ? -0.434 -5.567 -2.300 1.00 98.88 110 ALA A N 1
ATOM 892 C CA . ALA A 1 110 ? -0.757 -6.607 -3.271 1.00 98.88 110 ALA A CA 1
ATOM 893 C C . ALA A 1 110 ? -0.117 -6.311 -4.631 1.00 98.88 110 ALA A C 1
ATOM 895 O O . ALA A 1 110 ? 0.280 -7.234 -5.334 1.00 98.88 110 ALA A O 1
ATOM 896 N N . GLU A 1 111 ? 0.016 -5.036 -4.991 1.00 98.88 111 GLU A N 1
ATOM 897 C CA . GLU A 1 111 ? 0.844 -4.588 -6.110 1.00 98.88 111 GLU A CA 1
ATOM 898 C C . GLU A 1 111 ? 1.296 -3.147 -5.864 1.00 98.88 111 GLU A C 1
ATOM 900 O O . GLU A 1 111 ? 0.478 -2.271 -5.561 1.00 98.88 111 GLU A O 1
ATOM 905 N N . HIS A 1 112 ? 2.603 -2.914 -5.983 1.00 98.75 112 HIS A N 1
ATOM 906 C CA . HIS A 1 112 ? 3.195 -1.585 -5.876 1.00 98.75 112 HIS A CA 1
ATOM 907 C C . HIS A 1 112 ? 3.260 -0.913 -7.267 1.00 98.75 112 HIS A C 1
ATOM 909 O O . HIS A 1 112 ? 2.647 -1.366 -8.232 1.00 98.75 112 HIS A O 1
ATOM 915 N N . HIS A 1 113 ? 3.999 0.186 -7.410 1.00 98.25 113 HIS A N 1
ATOM 916 C CA . HIS A 1 113 ? 4.200 0.860 -8.700 1.00 98.25 113 HIS A CA 1
ATOM 917 C C . HIS A 1 113 ? 5.012 0.036 -9.721 1.00 98.25 113 HIS A C 1
ATOM 919 O O . HIS A 1 113 ? 5.103 0.411 -10.887 1.00 98.25 113 HIS A O 1
ATOM 925 N N . ASP A 1 114 ? 5.646 -1.054 -9.289 1.00 98.56 114 ASP A N 1
ATOM 926 C CA . ASP A 1 114 ? 6.595 -1.857 -10.065 1.00 98.56 114 ASP A CA 1
ATOM 927 C C . ASP A 1 114 ? 5.932 -2.845 -11.042 1.00 98.56 114 ASP A C 1
ATOM 929 O O . ASP A 1 114 ? 6.625 -3.526 -11.793 1.00 98.56 114 ASP A O 1
ATOM 933 N N . GLY A 1 115 ? 4.597 -2.924 -11.044 1.00 98.25 115 GLY A N 1
ATOM 934 C CA . GLY A 1 115 ? 3.823 -3.743 -11.980 1.00 98.25 115 GLY A CA 1
ATOM 935 C C . GLY A 1 115 ? 3.804 -5.242 -11.659 1.00 98.25 115 GLY A C 1
ATOM 936 O O . GLY A 1 115 ? 3.259 -6.028 -12.444 1.00 98.25 115 GLY A O 1
ATOM 937 N N . PHE A 1 116 ? 4.363 -5.660 -10.516 1.00 98.81 116 PHE A N 1
ATOM 938 C CA . PHE A 1 116 ? 4.404 -7.061 -10.100 1.00 98.81 116 PHE A CA 1
ATOM 939 C C . PHE A 1 116 ? 3.289 -7.400 -9.106 1.00 98.81 116 PHE A C 1
ATOM 941 O O . PHE A 1 116 ? 3.247 -6.899 -7.983 1.00 98.81 116 PHE A O 1
ATOM 948 N N . SER A 1 117 ? 2.390 -8.298 -9.507 1.00 98.88 117 SER A N 1
ATOM 949 C CA . SER A 1 117 ? 1.253 -8.705 -8.678 1.00 98.88 117 SER A CA 1
ATOM 950 C C . SER A 1 117 ? 1.669 -9.772 -7.656 1.00 98.88 117 SER A C 1
ATOM 952 O O . SER A 1 117 ? 2.191 -10.826 -8.014 1.00 98.88 117 SER A O 1
ATOM 954 N N . MET A 1 118 ? 1.390 -9.558 -6.373 1.00 98.88 118 MET A N 1
ATOM 955 C CA . MET A 1 118 ? 1.742 -10.482 -5.284 1.00 98.88 118 MET A CA 1
ATOM 956 C C . MET A 1 118 ? 0.701 -11.591 -5.043 1.00 98.88 118 MET A C 1
ATOM 958 O O . MET A 1 118 ? 0.799 -12.326 -4.058 1.00 98.88 118 MET A O 1
ATOM 962 N N . TRP A 1 119 ? -0.244 -11.780 -5.967 1.00 98.88 119 TRP A N 1
ATOM 963 C CA . TRP A 1 119 ? -1.258 -12.838 -5.930 1.00 98.88 119 TRP A CA 1
ATOM 964 C C . TRP A 1 119 ? -1.218 -13.738 -7.171 1.00 98.88 119 TRP A C 1
ATOM 966 O O . TRP A 1 119 ? -0.510 -13.468 -8.145 1.00 98.88 119 TRP A O 1
ATOM 976 N N . ASN A 1 120 ? -2.018 -14.806 -7.180 1.00 98.62 120 ASN A N 1
ATOM 977 C CA . ASN A 1 120 ? -2.207 -15.659 -8.360 1.00 98.62 120 ASN A CA 1
ATOM 978 C C . ASN A 1 120 ? -3.057 -14.979 -9.454 1.00 98.62 120 ASN A C 1
ATOM 980 O O . ASN A 1 120 ? -4.197 -15.369 -9.718 1.00 98.62 120 ASN A O 1
ATOM 984 N N . SER A 1 121 ? -2.496 -13.952 -10.094 1.00 98.69 121 SER A N 1
ATOM 985 C CA . SER A 1 121 ? -3.193 -13.183 -11.124 1.00 98.69 121 SER A CA 1
ATOM 986 C C . SER A 1 121 ? -3.341 -13.951 -12.442 1.00 98.69 121 SER A C 1
ATOM 988 O O . SER A 1 121 ? -2.413 -14.626 -12.916 1.00 98.69 121 SER A O 1
ATOM 990 N N . LYS A 1 122 ? -4.515 -13.820 -13.070 1.00 98.25 122 LYS A N 1
ATOM 991 C CA . LYS A 1 122 ? -4.798 -14.298 -14.431 1.00 98.25 122 LYS A CA 1
ATOM 992 C C . LYS A 1 122 ? -4.616 -13.180 -15.455 1.00 98.25 122 LYS A C 1
ATOM 994 O O . LYS A 1 122 ? -4.203 -13.476 -16.574 1.00 98.25 122 LYS A O 1
ATOM 999 N N . VAL A 1 123 ? -4.890 -11.928 -15.082 1.00 98.12 123 VAL A N 1
ATOM 1000 C CA . VAL A 1 123 ? -4.741 -10.758 -15.967 1.00 98.12 123 VAL A CA 1
ATOM 1001 C C . VAL A 1 123 ? -3.308 -10.234 -16.045 1.00 98.12 123 VAL A C 1
ATOM 1003 O O . VAL A 1 123 ? -2.922 -9.677 -17.070 1.00 98.12 123 VAL A O 1
ATOM 1006 N N . ASN A 1 124 ? -2.480 -10.479 -15.024 1.00 98.06 124 ASN A N 1
ATOM 1007 C CA . ASN A 1 124 ? -1.057 -10.152 -15.041 1.00 98.06 124 ASN A CA 1
ATOM 1008 C C . ASN A 1 124 ? -0.192 -11.409 -14.936 1.00 98.06 124 ASN A C 1
ATOM 1010 O O . ASN A 1 124 ? -0.187 -12.092 -13.917 1.00 98.06 124 ASN A O 1
ATOM 1014 N N . LYS A 1 125 ? 0.595 -11.710 -15.975 1.00 97.69 125 LYS A N 1
ATOM 1015 C CA . LYS A 1 125 ? 1.533 -12.848 -15.960 1.00 97.69 125 LYS A CA 1
ATOM 1016 C C . LYS A 1 125 ? 2.748 -12.623 -15.047 1.00 97.69 125 LYS A C 1
ATOM 1018 O O . LYS A 1 125 ? 3.408 -13.601 -14.697 1.00 97.69 125 LYS A O 1
ATOM 1023 N N . TRP A 1 126 ? 3.052 -11.370 -14.708 1.00 98.56 126 TRP A N 1
ATOM 1024 C CA . TRP A 1 126 ? 4.155 -10.972 -13.835 1.00 98.56 126 TRP A CA 1
ATOM 1025 C C . TRP A 1 126 ? 3.671 -10.971 -12.396 1.00 98.56 126 TRP A C 1
ATOM 1027 O O . TRP A 1 126 ? 3.231 -9.953 -11.867 1.00 98.56 126 TRP A O 1
ATOM 1037 N N . ASN A 1 127 ? 3.669 -12.163 -11.806 1.00 98.81 127 ASN A N 1
ATOM 1038 C CA . ASN A 1 127 ? 3.128 -12.353 -10.476 1.00 98.81 127 ASN A CA 1
ATOM 1039 C C . ASN A 1 127 ? 3.885 -13.399 -9.653 1.00 98.81 127 ASN A C 1
ATOM 1041 O O . ASN A 1 127 ? 4.588 -14.253 -10.205 1.00 98.81 127 ASN A O 1
ATOM 1045 N N . SER A 1 128 ? 3.715 -13.334 -8.333 1.00 98.69 128 SER A N 1
ATOM 1046 C CA . SER A 1 128 ? 4.398 -14.182 -7.346 1.00 98.69 128 SER A CA 1
ATOM 1047 C C . SER A 1 128 ? 4.044 -15.667 -7.452 1.00 98.69 128 SER A C 1
ATOM 1049 O O . SER A 1 128 ? 4.862 -16.512 -7.097 1.00 98.69 128 SER A O 1
ATOM 1051 N N . MET A 1 129 ? 2.875 -16.022 -7.996 1.00 98.38 129 MET A N 1
ATOM 1052 C CA . MET A 1 129 ? 2.509 -17.423 -8.235 1.00 98.38 129 MET A CA 1
ATOM 1053 C C . MET A 1 129 ? 3.280 -18.011 -9.425 1.00 98.38 129 MET A C 1
ATOM 1055 O O . MET A 1 129 ? 3.669 -19.180 -9.432 1.00 98.38 129 MET A O 1
ATOM 1059 N N . ARG A 1 130 ? 3.518 -17.203 -10.460 1.00 98.25 130 ARG A N 1
ATOM 1060 C CA . ARG A 1 130 ? 4.191 -17.623 -11.695 1.00 98.25 130 ARG A CA 1
ATOM 1061 C C . ARG A 1 130 ? 5.691 -17.418 -11.660 1.00 98.25 130 ARG A C 1
ATOM 1063 O O . ARG A 1 130 ? 6.384 -18.063 -12.445 1.00 98.25 130 ARG A O 1
ATOM 1070 N N . MET A 1 131 ? 6.211 -16.538 -10.816 1.00 98.25 131 MET A N 1
ATOM 1071 C CA . MET A 1 131 ? 7.612 -16.116 -10.806 1.00 98.25 131 MET A CA 1
ATOM 1072 C C . MET A 1 131 ? 8.129 -15.943 -9.375 1.00 98.25 131 MET A C 1
ATOM 1074 O O . MET A 1 131 ? 7.332 -15.929 -8.447 1.00 98.25 131 MET A O 1
ATOM 1078 N N . GLY A 1 132 ? 9.450 -15.838 -9.201 1.00 97.00 132 GLY A N 1
ATOM 1079 C CA . GLY A 1 132 ? 10.076 -15.669 -7.885 1.00 97.00 132 GLY A CA 1
ATOM 1080 C C . GLY A 1 132 ? 9.609 -16.735 -6.880 1.00 97.00 132 GLY A C 1
ATOM 1081 O O . GLY A 1 132 ? 9.926 -17.906 -7.109 1.00 97.00 132 GLY A O 1
ATOM 1082 N N . PRO A 1 133 ? 8.805 -16.388 -5.851 1.00 97.31 133 PRO A N 1
ATOM 1083 C CA . PRO A 1 133 ? 8.376 -17.309 -4.792 1.00 97.31 133 PRO A CA 1
ATOM 1084 C C . PRO A 1 133 ? 7.569 -18.529 -5.248 1.00 97.31 133 PRO A C 1
ATOM 1086 O O . PRO A 1 133 ? 7.520 -19.521 -4.527 1.00 97.31 133 PRO A O 1
ATOM 1089 N N . LYS A 1 134 ? 6.895 -18.457 -6.406 1.00 98.00 134 LYS A N 1
ATOM 1090 C CA . LYS A 1 134 ? 5.914 -19.464 -6.870 1.00 98.00 134 LYS A CA 1
ATOM 1091 C C . LYS A 1 134 ? 4.788 -19.719 -5.858 1.00 98.00 134 LYS A C 1
ATOM 1093 O O . LYS A 1 134 ? 4.359 -20.855 -5.661 1.00 98.00 134 LYS A O 1
ATOM 1098 N N . ARG A 1 135 ? 4.324 -18.649 -5.213 1.00 98.19 135 ARG A N 1
ATOM 1099 C CA . ARG A 1 135 ? 3.341 -18.662 -4.123 1.00 98.19 135 ARG A CA 1
ATOM 1100 C C . ARG A 1 135 ? 2.269 -17.610 -4.343 1.00 98.19 135 ARG A C 1
ATOM 1102 O O . ARG A 1 135 ? 2.566 -16.517 -4.814 1.00 98.19 135 ARG A O 1
ATOM 1109 N N . ASP A 1 136 ? 1.037 -17.919 -3.951 1.00 98.69 136 ASP A N 1
ATOM 1110 C CA . ASP A 1 136 ? -0.037 -16.927 -3.863 1.00 98.69 136 ASP A CA 1
ATOM 1111 C C . ASP A 1 136 ? 0.096 -16.156 -2.542 1.00 98.69 136 ASP A C 1
ATOM 1113 O O . ASP A 1 136 ? -0.622 -16.426 -1.580 1.00 98.69 136 ASP A O 1
ATOM 1117 N N . VAL A 1 137 ? 1.061 -15.232 -2.480 1.00 98.75 137 VAL A N 1
ATOM 1118 C CA . VAL A 1 137 ? 1.416 -14.514 -1.242 1.00 98.75 137 VAL A CA 1
ATOM 1119 C C . VAL A 1 137 ? 0.210 -13.779 -0.655 1.00 98.75 137 VAL A C 1
ATOM 1121 O O . VAL A 1 137 ? -0.070 -13.928 0.534 1.00 98.75 137 VAL A O 1
ATOM 1124 N N . THR A 1 138 ? -0.538 -13.029 -1.469 1.00 98.88 138 THR A N 1
ATOM 1125 C CA . THR A 1 138 ? -1.750 -12.331 -1.013 1.00 98.88 138 THR A CA 1
ATOM 1126 C C . THR A 1 138 ? -2.786 -13.302 -0.451 1.00 98.88 138 THR A C 1
ATOM 1128 O O . THR A 1 138 ? -3.306 -13.055 0.635 1.00 98.88 138 THR A O 1
ATOM 1131 N N . GLY A 1 139 ? -3.052 -14.421 -1.134 1.00 98.88 139 GLY A N 1
ATOM 1132 C C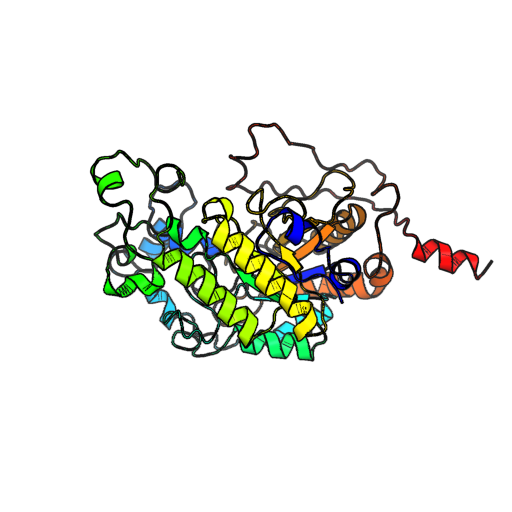A . GLY A 1 139 ? -4.002 -15.423 -0.652 1.00 98.88 139 GLY A CA 1
ATOM 1133 C C . GLY A 1 139 ? -3.544 -16.162 0.607 1.00 98.88 139 GLY A C 1
ATOM 1134 O O . GLY A 1 139 ? -4.360 -16.511 1.455 1.00 98.88 139 GLY A O 1
ATOM 1135 N N . GLU A 1 140 ? -2.247 -16.422 0.750 1.00 98.88 140 GLU A N 1
ATOM 1136 C CA . GLU A 1 140 ? -1.682 -17.034 1.955 1.00 98.88 140 GLU A CA 1
ATOM 1137 C C . GLU A 1 140 ? -1.787 -16.111 3.176 1.00 98.88 140 GLU A C 1
ATOM 1139 O O . GLU A 1 140 ? -2.207 -16.563 4.242 1.00 98.88 140 GLU A O 1
ATOM 1144 N N . LEU A 1 141 ? -1.495 -14.816 3.008 1.00 98.94 141 LEU A N 1
ATOM 1145 C CA . LEU A 1 141 ? -1.666 -13.810 4.061 1.00 98.94 141 LEU A CA 1
ATOM 1146 C C . LEU A 1 141 ? -3.135 -13.585 4.420 1.00 98.94 141 LEU A C 1
ATOM 1148 O O . LEU A 1 141 ? -3.457 -13.462 5.598 1.00 98.94 141 LEU A O 1
ATOM 1152 N N . GLU A 1 142 ? -4.028 -13.567 3.430 1.00 98.88 142 GLU A N 1
ATOM 1153 C CA . GLU A 1 142 ? -5.472 -13.463 3.656 1.00 98.88 142 GLU A CA 1
ATOM 1154 C C . GLU A 1 142 ? -5.965 -14.546 4.615 1.00 98.88 142 GLU A C 1
ATOM 1156 O O . GLU A 1 142 ? -6.550 -14.233 5.659 1.00 98.88 142 GLU A O 1
ATOM 1161 N N . ARG A 1 143 ? -5.646 -15.811 4.318 1.00 98.94 143 ARG A N 1
ATOM 1162 C CA . ARG A 1 143 ? -6.045 -16.947 5.153 1.00 98.94 143 ARG A CA 1
ATOM 1163 C C . ARG A 1 143 ? -5.467 -16.849 6.560 1.00 98.94 143 ARG A C 1
ATOM 1165 O O . ARG A 1 143 ? -6.210 -17.029 7.525 1.00 98.94 143 ARG A O 1
ATOM 1172 N N . ALA A 1 144 ? -4.177 -16.539 6.684 1.00 98.94 144 ALA A N 1
ATOM 1173 C CA . ALA A 1 144 ? -3.506 -16.453 7.978 1.00 98.94 144 ALA A CA 1
ATOM 1174 C C . ALA A 1 144 ? -4.063 -15.309 8.845 1.00 98.94 144 ALA A C 1
ATOM 1176 O O . ALA A 1 144 ? -4.362 -15.501 10.026 1.00 98.94 144 ALA A O 1
ATOM 1177 N N . TYR A 1 145 ? -4.290 -14.126 8.265 1.00 98.88 145 TYR A N 1
ATOM 1178 C CA . TYR A 1 145 ? -4.842 -12.981 8.994 1.00 98.88 145 TYR A CA 1
ATOM 1179 C C . TYR A 1 145 ? -6.287 -13.213 9.430 1.00 98.88 145 TYR A C 1
ATOM 1181 O O . TYR A 1 145 ? -6.621 -12.935 10.587 1.00 98.88 145 TYR A O 1
ATOM 1189 N N . ARG A 1 146 ? -7.127 -13.808 8.574 1.00 98.75 146 ARG A N 1
ATOM 1190 C CA . ARG A 1 146 ? -8.487 -14.192 8.976 1.00 98.75 146 ARG A CA 1
ATOM 1191 C C . ARG A 1 146 ? -8.489 -15.269 10.054 1.00 98.75 146 ARG A C 1
ATOM 1193 O O . ARG A 1 146 ? -9.243 -15.144 11.017 1.00 98.75 146 ARG A O 1
ATOM 1200 N N . ALA A 1 147 ? -7.628 -16.284 9.950 1.00 98.81 147 ALA A N 1
ATOM 1201 C CA . ALA A 1 147 ? -7.485 -17.320 10.976 1.00 98.81 147 ALA A CA 1
ATOM 1202 C C . ALA A 1 147 ? -7.024 -16.740 12.326 1.00 98.81 147 ALA A C 1
ATOM 1204 O O . ALA A 1 147 ? -7.455 -17.192 13.389 1.00 98.81 147 ALA A O 1
ATOM 1205 N N . ALA A 1 148 ? -6.207 -15.685 12.301 1.00 98.62 148 ALA A N 1
ATOM 1206 C CA . ALA A 1 148 ? -5.814 -14.936 13.489 1.00 98.62 148 ALA A CA 1
ATOM 1207 C C . ALA A 1 148 ? -6.942 -14.052 14.067 1.00 98.62 148 ALA A C 1
ATOM 1209 O O . ALA A 1 148 ? -6.818 -13.584 15.205 1.00 98.62 148 ALA A O 1
ATOM 1210 N N . GLY A 1 149 ? -8.055 -13.875 13.348 1.00 98.38 149 GLY A N 1
ATOM 1211 C CA . GLY A 1 149 ? -9.193 -13.041 13.742 1.00 98.38 149 GLY A CA 1
ATOM 1212 C C . GLY A 1 149 ? -9.031 -11.562 13.388 1.00 98.38 149 GLY A C 1
ATOM 1213 O O . GLY A 1 149 ? -9.731 -10.728 13.957 1.00 98.38 149 GLY A O 1
ATOM 1214 N N . MET A 1 150 ? -8.102 -11.232 12.488 1.00 98.75 150 MET A N 1
ATOM 1215 C CA . MET A 1 150 ? -7.942 -9.887 11.940 1.00 98.75 150 MET A CA 1
ATOM 1216 C C . MET A 1 150 ? -8.759 -9.735 10.657 1.00 98.75 150 MET A C 1
ATOM 1218 O O . MET A 1 150 ? -9.024 -10.699 9.935 1.00 98.75 150 MET A O 1
ATOM 1222 N N . ARG A 1 151 ? -9.132 -8.497 10.347 1.00 98.81 151 ARG A N 1
ATOM 1223 C CA . ARG A 1 151 ? -9.678 -8.153 9.030 1.00 98.81 151 ARG A CA 1
ATOM 1224 C C . ARG A 1 151 ? -8.570 -8.116 7.995 1.00 98.81 151 ARG A C 1
ATOM 1226 O O . ARG A 1 151 ? -7.426 -7.798 8.316 1.00 98.81 151 ARG A O 1
ATOM 1233 N N . PHE A 1 152 ? -8.924 -8.415 6.757 1.00 98.88 152 PHE A N 1
ATOM 1234 C CA . PHE A 1 152 ? -7.975 -8.467 5.660 1.00 98.88 152 PHE A CA 1
ATOM 1235 C C . PHE A 1 152 ? -8.043 -7.192 4.828 1.00 98.88 152 PHE A C 1
ATOM 1237 O O . PHE A 1 152 ? -9.127 -6.755 4.451 1.00 98.88 152 PHE A O 1
ATOM 1244 N N . MET A 1 153 ? -6.899 -6.605 4.504 1.00 98.81 153 MET A N 1
ATOM 1245 C CA . MET A 1 153 ? -6.816 -5.470 3.587 1.00 98.81 153 MET A CA 1
ATOM 1246 C C . MET A 1 153 ? -5.833 -5.749 2.449 1.00 98.81 153 MET A C 1
ATOM 1248 O O . MET A 1 153 ? -4.989 -6.633 2.553 1.00 98.81 153 MET A O 1
ATOM 1252 N N . VAL A 1 154 ? -5.926 -4.991 1.361 1.00 98.88 154 VAL A N 1
ATOM 1253 C CA . VAL A 1 154 ? -4.909 -4.975 0.297 1.00 98.88 154 VAL A CA 1
ATOM 1254 C C . VAL A 1 154 ? -4.547 -3.538 -0.046 1.00 98.88 154 VAL A C 1
ATOM 1256 O O . VAL A 1 154 ? -5.434 -2.693 -0.148 1.00 98.88 154 VAL A O 1
ATOM 1259 N N . ALA A 1 155 ? -3.253 -3.256 -0.182 1.00 98.88 155 ALA A N 1
ATOM 1260 C CA . ALA A 1 155 ? -2.759 -1.967 -0.656 1.00 98.88 155 ALA A CA 1
ATOM 1261 C C . ALA A 1 155 ? -2.382 -2.060 -2.139 1.00 98.88 155 ALA A C 1
ATOM 1263 O O . ALA A 1 155 ? -1.789 -3.051 -2.579 1.00 98.88 155 ALA A O 1
ATOM 1264 N N . LEU A 1 156 ? -2.761 -1.037 -2.901 1.00 98.88 156 LEU A N 1
ATOM 1265 C CA . LEU A 1 156 ? -2.631 -0.963 -4.349 1.00 98.88 156 LEU A CA 1
ATOM 1266 C C . LEU A 1 156 ? -2.028 0.373 -4.767 1.00 98.88 156 LEU A C 1
ATOM 1268 O O . LEU A 1 156 ? -2.586 1.436 -4.503 1.00 98.88 156 LEU A O 1
ATOM 1272 N N . HIS A 1 157 ? -0.909 0.302 -5.480 1.00 98.50 157 HIS A N 1
ATOM 1273 C CA . HIS A 1 157 ? -0.180 1.475 -5.958 1.00 98.50 157 HIS A CA 1
ATOM 1274 C C . HIS A 1 157 ? -0.044 1.481 -7.490 1.00 98.50 157 HIS A C 1
ATOM 1276 O O . HIS A 1 157 ? 0.683 2.285 -8.075 1.00 98.50 157 HIS A O 1
ATOM 1282 N N . HIS A 1 158 ? -0.748 0.570 -8.163 1.00 97.88 158 HIS A N 1
ATOM 1283 C CA . HIS A 1 158 ? -0.592 0.271 -9.586 1.00 97.88 158 HIS A CA 1
ATOM 1284 C C . HIS A 1 158 ? -1.179 1.332 -10.525 1.00 97.88 158 HIS A C 1
ATOM 1286 O O . HIS A 1 158 ? -1.101 1.174 -11.740 1.00 97.88 158 HIS A O 1
ATOM 1292 N N . ALA A 1 159 ? -1.759 2.418 -10.000 1.00 97.12 159 ALA A N 1
ATOM 1293 C CA . ALA A 1 159 ? -2.138 3.579 -10.808 1.00 97.12 159 ALA A CA 1
ATOM 1294 C C . ALA A 1 159 ? -0.898 4.347 -11.295 1.00 97.12 159 ALA A C 1
ATOM 1296 O O . ALA A 1 159 ? -0.796 4.644 -12.483 1.00 97.12 159 ALA A O 1
ATOM 1297 N N . GLU A 1 160 ? 0.068 4.597 -10.403 1.00 95.81 160 GLU A N 1
ATOM 1298 C CA . GLU A 1 160 ? 1.318 5.296 -10.739 1.00 95.81 160 GLU A CA 1
ATOM 1299 C C . GLU A 1 160 ? 2.200 4.503 -11.705 1.00 95.81 160 GLU A C 1
ATOM 1301 O O . GLU A 1 160 ? 3.062 5.075 -12.364 1.00 95.81 160 GLU A O 1
ATOM 1306 N N . HIS A 1 161 ? 1.962 3.195 -11.843 1.00 97.00 161 HIS A N 1
ATOM 1307 C CA . HIS A 1 161 ? 2.721 2.334 -12.745 1.00 97.00 161 HIS A CA 1
ATOM 1308 C C . HIS A 1 161 ? 2.835 2.912 -14.169 1.00 97.00 161 HIS A C 1
ATOM 1310 O O . HIS A 1 161 ? 3.886 2.778 -14.789 1.00 97.00 161 HIS A O 1
ATOM 1316 N N . TRP A 1 162 ? 1.805 3.630 -14.642 1.00 96.00 162 TRP A N 1
ATOM 1317 C CA . TRP A 1 162 ? 1.834 4.352 -15.918 1.00 96.00 162 TRP A CA 1
ATOM 1318 C C . TRP A 1 162 ? 3.018 5.323 -16.034 1.00 96.00 162 TRP A C 1
ATOM 1320 O O . TRP A 1 162 ? 3.705 5.327 -17.041 1.00 96.00 162 TRP A O 1
ATOM 1330 N N . TRP A 1 163 ? 3.304 6.115 -15.000 1.00 93.50 163 TRP A N 1
ATOM 1331 C CA . TRP A 1 163 ? 4.372 7.126 -15.016 1.00 93.50 163 TRP A CA 1
ATOM 1332 C C . TRP A 1 163 ? 5.690 6.624 -14.398 1.00 93.50 163 TRP A C 1
ATOM 1334 O O . TRP A 1 163 ? 6.692 7.345 -14.342 1.00 93.50 163 TRP A O 1
ATOM 1344 N N . PHE A 1 164 ? 5.718 5.381 -13.913 1.00 94.38 164 PHE A N 1
ATOM 1345 C CA . PHE A 1 164 ? 6.781 4.909 -13.035 1.00 94.38 164 PHE A CA 1
ATOM 1346 C C . PHE A 1 164 ? 8.088 4.587 -13.774 1.00 94.38 164 PHE A C 1
ATOM 1348 O O . PHE A 1 164 ? 9.175 4.973 -13.323 1.00 94.38 164 PHE A O 1
ATOM 1355 N N . TYR A 1 165 ? 8.031 3.928 -14.930 1.00 94.81 165 TYR A N 1
ATOM 1356 C CA . TYR A 1 165 ? 9.228 3.510 -15.669 1.00 94.81 165 TYR A CA 1
ATOM 1357 C C . TYR A 1 165 ? 9.633 4.512 -16.765 1.00 94.81 165 TYR A C 1
ATOM 1359 O O . TYR A 1 165 ? 8.778 5.153 -17.372 1.00 94.81 165 TYR A O 1
ATOM 1367 N N . PRO A 1 166 ? 10.943 4.711 -17.024 1.00 92.56 166 PRO A N 1
ATOM 1368 C CA . PRO A 1 166 ? 11.399 5.670 -18.020 1.00 92.56 166 PRO A CA 1
ATOM 1369 C C . PRO A 1 166 ? 11.412 5.039 -19.415 1.00 92.56 166 PRO A C 1
ATOM 1371 O O . PRO A 1 166 ? 12.469 4.673 -19.923 1.00 92.56 166 PRO A O 1
ATOM 1374 N N . HIS A 1 167 ? 10.245 4.910 -20.044 1.00 91.62 167 HIS A N 1
ATOM 1375 C CA . HIS A 1 167 ? 10.092 4.234 -21.343 1.00 91.62 167 HIS A CA 1
ATOM 1376 C C . HIS A 1 167 ? 10.912 4.838 -22.492 1.00 91.62 167 HIS A C 1
ATOM 1378 O O . HIS A 1 167 ? 11.161 4.162 -23.485 1.00 91.62 167 HIS A O 1
ATOM 1384 N N . TRP A 1 168 ? 11.375 6.083 -22.351 1.00 90.06 168 TRP A N 1
ATOM 1385 C CA . TRP A 1 168 ? 12.257 6.756 -23.309 1.00 90.06 168 TRP A CA 1
ATOM 1386 C C . TRP A 1 168 ? 13.717 6.263 -23.275 1.00 90.06 168 TRP A C 1
ATOM 1388 O O . TRP A 1 168 ? 14.531 6.717 -24.074 1.00 90.06 168 TRP A O 1
ATOM 1398 N N . ARG A 1 169 ? 14.079 5.368 -22.346 1.00 91.00 169 ARG A N 1
ATOM 1399 C CA . ARG A 1 169 ? 15.399 4.718 -22.286 1.00 91.00 169 ARG A CA 1
ATOM 1400 C C . ARG A 1 169 ? 15.432 3.499 -23.209 1.00 91.00 169 ARG A C 1
ATOM 1402 O O . ARG A 1 169 ? 15.093 2.394 -22.786 1.00 91.00 169 ARG A O 1
ATOM 1409 N N . ASP A 1 170 ? 15.843 3.701 -24.457 1.00 91.50 170 ASP A N 1
ATOM 1410 C CA . ASP A 1 170 ? 15.939 2.664 -25.501 1.00 91.50 170 ASP A CA 1
ATOM 1411 C C . ASP A 1 170 ? 17.091 1.657 -25.300 1.00 91.50 170 ASP A C 1
ATOM 1413 O O . ASP A 1 170 ? 17.128 0.603 -25.931 1.00 91.50 170 ASP A O 1
ATOM 1417 N N . ASP A 1 171 ? 18.010 1.951 -24.380 1.00 93.56 171 ASP A N 1
ATOM 1418 C CA . ASP A 1 171 ? 19.161 1.119 -24.029 1.00 93.56 171 ASP A CA 1
ATOM 1419 C C . ASP A 1 171 ? 18.872 0.082 -22.927 1.00 93.56 171 ASP A C 1
ATOM 1421 O O . ASP A 1 171 ? 19.732 -0.746 -22.626 1.00 93.56 171 ASP A O 1
ATOM 1425 N N . CYS A 1 172 ? 17.693 0.131 -22.298 1.00 95.31 172 CYS A N 1
ATOM 1426 C CA . CYS A 1 172 ? 17.326 -0.684 -21.136 1.00 95.31 172 CYS A CA 1
ATOM 1427 C C . CYS A 1 172 ? 16.065 -1.527 -21.384 1.00 95.31 172 CYS A C 1
ATOM 1429 O O . CYS A 1 172 ? 15.279 -1.275 -22.289 1.00 95.31 172 CYS A O 1
ATOM 1431 N N . ASP A 1 173 ? 15.816 -2.509 -20.519 1.00 96.38 173 ASP A N 1
ATOM 1432 C CA . ASP A 1 173 ? 14.665 -3.415 -20.631 1.00 96.38 173 ASP A CA 1
ATOM 1433 C C . ASP A 1 173 ? 13.287 -2.759 -20.430 1.00 96.38 173 ASP A C 1
ATOM 1435 O O . ASP A 1 173 ? 12.285 -3.309 -20.884 1.00 96.38 173 ASP A O 1
ATOM 1439 N N . VAL A 1 174 ? 13.233 -1.573 -19.818 1.00 96.06 174 VAL A N 1
ATOM 1440 C CA . VAL A 1 174 ? 12.008 -0.767 -19.626 1.00 96.06 174 VAL A CA 1
ATOM 1441 C C . VAL A 1 174 ? 11.344 -0.322 -20.933 1.00 96.06 174 VAL A C 1
ATOM 1443 O O . VAL A 1 174 ? 10.166 0.044 -20.925 1.00 96.06 174 VAL A O 1
ATOM 1446 N N . SER A 1 175 ? 12.086 -0.334 -22.044 1.00 95.06 175 SER A N 1
ATOM 1447 C CA . SER A 1 175 ? 11.588 -0.012 -23.384 1.00 95.06 175 SER A CA 1
ATOM 1448 C C . SER A 1 175 ? 11.440 -1.244 -24.288 1.00 95.06 175 SER A C 1
ATOM 1450 O O . SER A 1 175 ? 10.999 -1.126 -25.430 1.00 95.06 175 SER A O 1
ATOM 1452 N N . ASP A 1 176 ? 11.763 -2.444 -23.793 1.00 95.62 176 ASP A N 1
ATOM 1453 C CA . ASP A 1 176 ? 11.688 -3.681 -24.569 1.00 95.62 176 ASP A CA 1
ATOM 1454 C C . ASP A 1 176 ? 10.257 -4.260 -24.550 1.00 95.62 176 ASP A C 1
ATOM 1456 O O . ASP A 1 176 ? 9.768 -4.690 -23.495 1.00 95.62 176 ASP A O 1
ATOM 1460 N N . PRO A 1 177 ? 9.579 -4.371 -25.711 1.00 94.12 177 PRO A N 1
ATOM 1461 C CA . PRO A 1 177 ? 8.201 -4.860 -25.783 1.00 94.12 177 PRO A CA 1
ATOM 1462 C C . PRO A 1 177 ? 7.991 -6.267 -25.208 1.00 94.12 177 PRO A C 1
ATOM 1464 O O . PRO A 1 177 ? 6.878 -6.612 -24.804 1.00 94.12 177 PRO A O 1
ATOM 1467 N N . ARG A 1 178 ? 9.040 -7.100 -25.125 1.00 95.25 178 ARG A N 1
ATOM 1468 C CA . ARG A 1 178 ? 8.962 -8.440 -24.513 1.00 95.25 178 ARG A CA 1
ATOM 1469 C C . ARG A 1 178 ? 8.597 -8.371 -23.028 1.00 95.25 178 ARG A C 1
ATOM 1471 O O . ARG A 1 178 ? 7.963 -9.298 -22.507 1.00 95.25 178 ARG A O 1
ATOM 1478 N N . TYR A 1 179 ? 8.963 -7.275 -22.364 1.00 96.94 179 TYR A N 1
ATOM 1479 C CA . TYR A 1 179 ? 8.777 -7.054 -20.932 1.00 96.94 179 TYR A CA 1
ATOM 1480 C C . TYR A 1 179 ? 7.693 -6.018 -20.605 1.00 96.94 179 TYR A C 1
ATOM 1482 O O . TYR A 1 179 ? 7.465 -5.741 -19.431 1.00 96.94 179 TYR A O 1
ATOM 1490 N N . ALA A 1 180 ? 6.941 -5.532 -21.600 1.00 94.75 180 ALA A N 1
ATOM 1491 C CA . ALA A 1 180 ? 5.871 -4.541 -21.419 1.00 94.75 180 ALA A CA 1
ATOM 1492 C C . ALA A 1 180 ? 4.780 -4.959 -20.411 1.00 94.75 180 ALA A C 1
ATOM 1494 O O . ALA A 1 180 ? 4.095 -4.122 -19.841 1.00 94.75 180 ALA A O 1
ATOM 1495 N N . GLY A 1 181 ? 4.620 -6.260 -20.141 1.00 94.69 181 GLY A N 1
ATOM 1496 C CA . GLY A 1 181 ? 3.704 -6.707 -19.086 1.00 94.69 181 GLY A CA 1
ATOM 1497 C C . GLY A 1 181 ? 4.170 -6.383 -17.656 1.00 94.69 181 GLY A C 1
ATOM 1498 O O . GLY A 1 181 ? 3.326 -6.374 -16.771 1.00 94.69 181 GLY A O 1
ATOM 1499 N N . LEU A 1 182 ? 5.478 -6.186 -17.434 1.00 97.81 182 LEU A N 1
ATOM 1500 C CA . LEU A 1 182 ? 6.049 -5.764 -16.149 1.00 97.81 182 LEU A CA 1
ATOM 1501 C C . LEU A 1 182 ? 6.211 -4.252 -16.107 1.00 97.81 182 LEU A C 1
ATOM 1503 O O . LEU A 1 182 ? 5.917 -3.653 -15.089 1.00 97.81 182 LEU A O 1
ATOM 1507 N N . TYR A 1 183 ? 6.717 -3.663 -17.193 1.00 97.75 183 TYR A N 1
ATOM 1508 C CA . TYR A 1 183 ? 7.091 -2.249 -17.219 1.00 97.75 183 TYR A CA 1
ATOM 1509 C C . TYR A 1 183 ? 5.956 -1.314 -17.621 1.00 97.75 183 TYR A C 1
ATOM 1511 O O . TYR A 1 183 ? 6.054 -0.126 -17.345 1.00 97.75 183 TYR A O 1
ATOM 1519 N N . GLY A 1 184 ? 4.904 -1.828 -18.254 1.00 95.25 184 GLY A N 1
ATOM 1520 C CA . GLY A 1 184 ? 3.858 -1.022 -18.869 1.00 95.25 184 GLY A CA 1
ATOM 1521 C C . GLY A 1 184 ? 4.062 -0.865 -20.375 1.00 95.25 184 GLY A C 1
ATOM 1522 O O . GLY A 1 184 ? 5.079 -1.267 -20.949 1.00 95.25 184 GLY A O 1
ATOM 1523 N N . GLU A 1 185 ? 3.048 -0.317 -21.037 1.00 94.06 185 GLU A N 1
ATOM 1524 C CA . GLU A 1 185 ? 3.116 -0.027 -22.467 1.00 94.06 185 GLU A CA 1
ATOM 1525 C C . GLU A 1 185 ? 3.961 1.216 -22.753 1.00 94.06 185 GLU A C 1
ATOM 1527 O O . GLU A 1 185 ? 3.987 2.163 -21.968 1.00 94.06 185 GLU A O 1
ATOM 1532 N N . LEU A 1 186 ? 4.643 1.225 -23.899 1.00 93.88 186 LEU A N 1
ATOM 1533 C CA . LEU A 1 186 ? 5.448 2.371 -24.311 1.00 93.88 186 LEU A CA 1
ATOM 1534 C C . LEU A 1 186 ? 4.546 3.551 -24.673 1.00 93.88 186 LEU A C 1
ATOM 1536 O O . LEU A 1 186 ? 3.607 3.406 -25.454 1.00 93.88 186 LEU A O 1
ATOM 1540 N N . HIS A 1 187 ? 4.874 4.721 -24.141 1.00 93.25 187 HIS A N 1
ATOM 1541 C CA . HIS A 1 187 ? 4.182 5.984 -24.382 1.00 93.25 187 HIS A CA 1
ATOM 1542 C C . HIS A 1 187 ? 5.172 7.147 -24.177 1.00 93.25 187 HIS A C 1
ATOM 1544 O O . HIS A 1 187 ? 6.311 6.918 -23.759 1.00 93.25 187 HIS A O 1
ATOM 1550 N N . ASN A 1 188 ? 4.785 8.384 -24.512 1.00 90.69 188 ASN A N 1
ATOM 1551 C CA . ASN A 1 188 ? 5.635 9.586 -24.430 1.00 90.69 188 ASN A CA 1
ATOM 1552 C C . ASN A 1 188 ? 6.917 9.607 -25.296 1.00 90.69 188 ASN A C 1
ATOM 1554 O O . ASN A 1 188 ? 7.710 10.539 -25.165 1.00 90.69 188 ASN A O 1
ATOM 1558 N N . LEU A 1 189 ? 7.162 8.622 -26.171 1.00 90.81 189 LEU A N 1
ATOM 1559 C CA . LEU A 1 189 ? 8.448 8.483 -26.878 1.00 90.81 189 LEU A CA 1
ATOM 1560 C C . LEU A 1 189 ? 8.801 9.712 -27.734 1.00 90.81 189 LEU A C 1
ATOM 1562 O O . LEU A 1 189 ? 9.908 10.236 -27.629 1.00 90.81 189 LEU A O 1
ATOM 1566 N N . GLU A 1 190 ? 7.849 10.196 -28.536 1.00 89.38 190 GLU A N 1
ATOM 1567 C CA . GLU A 1 190 ? 8.025 11.394 -29.370 1.00 89.38 190 GLU A CA 1
ATOM 1568 C C . GLU A 1 190 ? 8.262 12.635 -28.506 1.00 89.38 190 GLU A C 1
ATOM 1570 O O . GLU A 1 190 ? 9.189 13.400 -28.761 1.00 89.38 190 GLU A O 1
ATOM 1575 N N . GLY A 1 191 ? 7.503 12.790 -27.416 1.00 87.88 191 GLY A N 1
ATOM 1576 C CA . GLY A 1 191 ? 7.620 13.954 -26.543 1.00 87.88 191 GLY A CA 1
ATOM 1577 C C . GLY A 1 191 ? 8.990 14.082 -25.869 1.00 87.88 191 GLY A C 1
ATOM 1578 O O . GLY A 1 191 ? 9.527 15.186 -25.751 1.00 87.88 191 GLY A O 1
ATOM 1579 N N . PHE A 1 192 ? 9.600 12.960 -25.478 1.00 87.44 192 PHE A N 1
ATOM 1580 C CA . PHE A 1 192 ? 10.976 12.953 -24.974 1.00 87.44 192 PHE A CA 1
ATOM 1581 C C . PHE A 1 192 ? 12.012 13.164 -26.085 1.00 87.44 192 PHE A C 1
ATOM 1583 O O . PHE A 1 192 ? 12.980 13.891 -25.867 1.00 87.44 192 PHE A O 1
ATOM 1590 N N . ALA A 1 193 ? 11.814 12.578 -27.271 1.00 88.00 193 ALA A N 1
ATOM 1591 C CA . ALA A 1 193 ? 12.720 12.755 -28.409 1.00 88.00 193 ALA A CA 1
ATOM 1592 C C . ALA A 1 193 ? 12.754 14.209 -28.916 1.00 88.00 193 ALA A C 1
ATOM 1594 O O . ALA A 1 193 ? 13.813 14.721 -29.279 1.00 88.00 193 ALA A O 1
ATOM 1595 N N . GLU A 1 194 ? 11.609 14.890 -28.900 1.00 89.38 194 GLU A N 1
ATOM 1596 C CA . GLU A 1 194 ? 11.454 16.287 -29.318 1.00 89.38 194 GLU A CA 1
ATOM 1597 C C . GLU A 1 194 ? 11.761 17.295 -28.196 1.00 89.38 194 GLU A C 1
ATOM 1599 O O . GLU A 1 194 ? 11.832 18.501 -28.441 1.00 89.38 194 GLU A O 1
ATOM 1604 N N . GLY A 1 195 ? 11.941 16.827 -26.956 1.00 86.19 195 GLY A N 1
ATOM 1605 C CA . GLY A 1 195 ? 12.180 17.675 -25.786 1.00 86.19 195 GLY A CA 1
ATOM 1606 C C . GLY A 1 195 ? 10.956 18.474 -25.319 1.00 86.19 195 GLY A C 1
ATOM 1607 O O . GLY A 1 195 ? 11.101 19.399 -24.515 1.00 86.19 195 GLY A O 1
ATOM 1608 N N . THR A 1 196 ? 9.755 18.132 -25.798 1.00 86.50 196 THR A N 1
ATOM 1609 C CA . THR A 1 196 ? 8.487 18.714 -25.327 1.00 86.50 196 THR A CA 1
ATOM 1610 C C . THR A 1 196 ? 8.116 18.192 -23.937 1.00 86.50 196 THR A C 1
ATOM 1612 O O . THR A 1 196 ? 7.498 18.917 -23.157 1.00 86.50 196 THR A O 1
ATOM 1615 N N . ILE A 1 197 ? 8.593 16.993 -23.579 1.00 85.38 197 ILE A N 1
ATOM 1616 C CA . ILE A 1 197 ? 8.599 16.461 -22.215 1.00 85.38 197 ILE A CA 1
ATOM 1617 C C . ILE A 1 197 ? 10.040 16.478 -21.700 1.00 85.38 197 ILE A C 1
ATOM 1619 O O . ILE A 1 197 ? 10.899 15.721 -22.144 1.00 85.38 197 ILE A O 1
ATOM 1623 N N . GLN A 1 198 ? 10.316 17.370 -20.749 1.00 75.88 198 GLN A N 1
ATOM 1624 C CA . GLN A 1 198 ? 11.681 17.599 -20.254 1.00 75.88 198 GLN A CA 1
ATOM 1625 C C . GLN A 1 198 ? 12.054 16.709 -19.069 1.00 75.88 198 GLN A C 1
ATOM 1627 O O . GLN A 1 198 ? 13.231 16.475 -18.801 1.00 75.88 198 GLN A O 1
ATOM 1632 N N . ASN A 1 199 ? 11.060 16.247 -18.312 1.00 72.56 199 ASN A N 1
ATOM 1633 C CA . ASN A 1 199 ? 11.272 15.365 -17.178 1.00 72.56 199 ASN A CA 1
ATOM 1634 C C . ASN A 1 199 ? 10.073 14.421 -17.019 1.00 72.56 199 ASN A C 1
ATOM 1636 O O . ASN A 1 199 ? 8.931 14.823 -17.208 1.00 72.56 199 ASN A O 1
ATOM 1640 N N . GLY A 1 200 ? 10.331 13.172 -16.632 1.00 67.75 200 GLY A N 1
ATOM 1641 C CA . GLY A 1 200 ? 9.272 12.183 -16.401 1.00 67.75 200 GLY A CA 1
ATOM 1642 C C . GLY A 1 200 ? 8.527 12.324 -15.075 1.00 67.75 200 GLY A C 1
ATOM 1643 O O . GLY A 1 200 ? 7.803 11.407 -14.711 1.00 67.75 200 GLY A O 1
ATOM 1644 N N . ASN A 1 201 ? 8.714 13.429 -14.347 1.00 70.19 201 ASN A N 1
ATOM 1645 C CA . ASN A 1 201 ? 7.999 13.700 -13.096 1.00 70.19 201 ASN A CA 1
ATOM 1646 C C . ASN A 1 201 ? 6.813 14.652 -13.305 1.00 70.19 201 ASN A C 1
ATOM 1648 O O . ASN A 1 201 ? 5.985 14.796 -12.410 1.00 70.19 201 ASN A O 1
ATOM 1652 N N . ASP A 1 202 ? 6.727 15.320 -14.457 1.00 78.38 202 ASP A N 1
ATOM 1653 C CA . ASP A 1 202 ? 5.564 16.120 -14.815 1.00 78.38 202 ASP A CA 1
ATOM 1654 C C . ASP A 1 202 ? 4.496 15.206 -15.420 1.00 78.38 202 ASP A C 1
ATOM 1656 O O . ASP A 1 202 ? 4.509 14.883 -16.609 1.00 78.38 202 ASP A O 1
ATOM 1660 N N . TRP A 1 203 ? 3.580 14.734 -14.577 1.00 82.06 203 TRP A N 1
ATOM 1661 C CA . TRP A 1 203 ? 2.497 13.857 -15.015 1.00 82.06 203 TRP A CA 1
ATOM 1662 C C . TRP A 1 203 ? 1.512 14.542 -15.969 1.00 82.06 203 TRP A C 1
ATOM 1664 O O . TRP A 1 203 ? 0.819 13.858 -16.718 1.00 82.06 203 TRP A O 1
ATOM 1674 N N . LEU A 1 204 ? 1.403 15.876 -15.931 1.00 84.81 204 LEU A N 1
ATOM 1675 C CA . LEU A 1 204 ? 0.475 16.615 -16.791 1.00 84.81 204 LEU A CA 1
ATOM 1676 C C . LEU A 1 204 ? 1.037 16.830 -18.196 1.00 84.81 204 LEU A C 1
ATOM 1678 O O . LEU A 1 204 ? 0.248 16.977 -19.128 1.00 84.81 204 LEU A O 1
ATOM 1682 N N . ALA A 1 205 ? 2.364 16.830 -18.336 1.00 85.69 205 ALA A N 1
ATOM 1683 C CA . ALA A 1 205 ? 3.046 16.867 -19.627 1.00 85.69 205 ALA A CA 1
ATOM 1684 C C . ALA A 1 205 ? 3.034 15.513 -20.360 1.00 85.69 205 ALA A C 1
ATOM 1686 O O . ALA A 1 205 ? 3.288 15.474 -21.560 1.00 85.69 205 ALA A O 1
ATOM 1687 N N . GLN A 1 206 ? 2.753 14.418 -19.651 1.00 89.44 206 GLN A N 1
ATOM 1688 C CA . GLN A 1 206 ? 2.757 13.059 -20.190 1.00 89.44 206 GLN A CA 1
ATOM 1689 C C . GLN A 1 206 ? 1.380 12.625 -20.715 1.00 89.44 206 GLN A C 1
ATOM 1691 O O . GLN A 1 206 ? 0.332 13.105 -20.269 1.00 89.44 206 GLN A O 1
ATOM 1696 N N . ASP A 1 207 ? 1.392 11.662 -21.636 1.00 91.56 207 ASP A N 1
ATOM 1697 C CA . ASP A 1 207 ? 0.224 10.974 -22.170 1.00 91.56 207 ASP A CA 1
ATOM 1698 C C . ASP A 1 207 ? -0.660 10.447 -21.040 1.00 91.56 207 ASP A C 1
ATOM 1700 O O . ASP A 1 207 ? -0.196 9.959 -20.003 1.00 91.56 207 ASP A O 1
ATOM 1704 N N . ARG A 1 208 ? -1.975 10.529 -21.252 1.00 92.56 208 ARG A N 1
ATOM 1705 C CA . ARG A 1 208 ? -2.953 9.975 -20.315 1.00 92.56 208 ARG A CA 1
ATOM 1706 C C . ARG A 1 208 ? -3.006 8.451 -20.434 1.00 92.56 208 ARG A C 1
ATOM 1708 O O . ARG A 1 208 ? -2.870 7.948 -21.548 1.00 92.56 208 ARG A O 1
ATOM 1715 N N . PRO A 1 209 ? -3.313 7.734 -19.334 1.00 95.50 209 PRO A N 1
ATOM 1716 C CA . PRO A 1 209 ? -3.466 6.288 -19.361 1.00 95.50 209 PRO A CA 1
ATOM 1717 C C . PRO A 1 209 ? -4.416 5.827 -20.458 1.00 95.50 209 PRO A C 1
ATOM 1719 O O . PRO A 1 209 ? -5.547 6.323 -20.570 1.00 95.50 209 PRO A O 1
ATOM 1722 N N . SER A 1 210 ? -3.958 4.870 -21.261 1.00 96.25 210 SER A N 1
ATOM 1723 C CA . SER A 1 210 ? -4.771 4.319 -22.335 1.00 96.25 210 SER A CA 1
ATOM 1724 C C . SER A 1 210 ? -5.959 3.535 -21.786 1.00 96.25 210 SER A C 1
ATOM 1726 O O . SER A 1 210 ? -6.021 3.137 -20.617 1.00 96.25 210 SER A O 1
ATOM 1728 N N . LYS A 1 211 ? -6.910 3.236 -22.672 1.00 96.62 211 LYS A N 1
ATOM 1729 C CA . LYS A 1 211 ? -8.013 2.338 -22.334 1.00 96.62 211 LYS A CA 1
ATOM 1730 C C . LYS A 1 211 ? -7.508 0.955 -21.897 1.00 96.62 211 LYS A C 1
ATOM 1732 O O . LYS A 1 211 ? -8.070 0.394 -20.964 1.00 96.62 211 LYS A O 1
ATOM 1737 N N . ALA A 1 212 ? -6.465 0.423 -22.538 1.00 96.62 212 ALA A N 1
ATOM 1738 C CA . ALA A 1 212 ? -5.928 -0.897 -22.211 1.00 96.62 212 ALA A CA 1
ATOM 1739 C C . ALA A 1 212 ? -5.335 -0.924 -20.795 1.00 96.62 212 ALA A C 1
ATOM 1741 O O . ALA A 1 212 ? -5.620 -1.844 -20.028 1.00 96.62 212 ALA A O 1
ATOM 1742 N N . PHE A 1 213 ? -4.594 0.122 -20.414 1.00 97.62 213 PHE A N 1
ATOM 1743 C CA . PHE A 1 213 ? -4.104 0.271 -19.047 1.00 97.62 213 PHE A CA 1
ATOM 1744 C C . PHE A 1 213 ? -5.250 0.384 -18.040 1.00 97.62 213 PHE A C 1
ATOM 1746 O O . PHE A 1 213 ? -5.241 -0.316 -17.033 1.00 97.62 213 PHE A O 1
ATOM 1753 N N . LEU A 1 214 ? -6.262 1.215 -18.312 1.00 98.25 214 LEU A N 1
ATOM 1754 C CA . LEU A 1 214 ? -7.403 1.409 -17.407 1.00 98.25 214 LEU A CA 1
ATOM 1755 C C . LEU A 1 214 ? -8.251 0.140 -17.236 1.00 98.25 214 LEU A C 1
ATOM 1757 O O . LEU A 1 214 ? -8.704 -0.156 -16.129 1.00 98.25 214 LEU A O 1
ATOM 1761 N N . ASP A 1 215 ? -8.448 -0.623 -18.313 1.00 98.19 215 ASP A N 1
ATOM 1762 C CA . ASP A 1 215 ? -9.126 -1.919 -18.263 1.00 98.19 215 ASP A CA 1
ATOM 1763 C C . ASP A 1 215 ? -8.331 -2.919 -17.410 1.00 98.19 215 ASP A C 1
ATOM 1765 O O . ASP A 1 215 ? -8.916 -3.595 -16.566 1.00 98.19 215 ASP A O 1
ATOM 1769 N N . ASN A 1 216 ? -7.002 -2.972 -17.560 1.00 98.19 216 ASN A N 1
ATOM 1770 C CA . ASN A 1 216 ? -6.144 -3.836 -16.746 1.00 98.19 216 ASN A CA 1
ATOM 1771 C C . ASN A 1 216 ? -6.075 -3.384 -15.276 1.00 98.19 216 ASN A C 1
ATOM 1773 O O . ASN A 1 216 ? -6.167 -4.212 -14.372 1.00 98.19 216 ASN A O 1
ATOM 1777 N N . TRP A 1 217 ? -5.976 -2.073 -15.024 1.00 98.38 217 TRP A N 1
ATOM 1778 C CA . TRP A 1 217 ? -6.033 -1.477 -13.685 1.00 98.38 217 TRP A CA 1
ATOM 1779 C C . TRP A 1 217 ? -7.300 -1.917 -12.955 1.00 98.38 217 TRP A C 1
ATOM 1781 O O . TRP A 1 217 ? -7.231 -2.330 -11.796 1.00 98.38 217 TRP A O 1
ATOM 1791 N N . ARG A 1 218 ? -8.443 -1.889 -13.654 1.00 98.50 218 ARG A N 1
ATOM 1792 C CA . ARG A 1 218 ? -9.721 -2.338 -13.104 1.00 98.50 218 ARG A CA 1
ATOM 1793 C C . ARG A 1 218 ? -9.776 -3.852 -12.922 1.00 98.50 218 ARG A C 1
ATOM 1795 O O . ARG A 1 218 ? -10.186 -4.302 -11.858 1.00 98.50 218 ARG A O 1
ATOM 1802 N N . ALA A 1 219 ? -9.329 -4.625 -13.907 1.00 98.69 219 ALA A N 1
ATOM 1803 C CA . ALA A 1 219 ? -9.386 -6.082 -13.850 1.00 98.69 219 ALA A CA 1
ATOM 1804 C C . ALA A 1 219 ? -8.532 -6.669 -12.710 1.00 98.69 219 ALA A C 1
ATOM 1806 O O . ALA A 1 219 ? -8.937 -7.644 -12.083 1.00 98.69 219 ALA A O 1
ATOM 1807 N N . LYS A 1 220 ? -7.389 -6.047 -12.383 1.00 98.81 220 LYS A N 1
ATOM 1808 C CA . LYS A 1 220 ? -6.581 -6.402 -11.202 1.00 98.81 220 LYS A CA 1
ATOM 1809 C C . LYS A 1 220 ? -7.353 -6.213 -9.894 1.00 98.81 220 LYS A C 1
ATOM 1811 O O . LYS A 1 220 ? -7.291 -7.065 -9.013 1.00 98.81 220 LYS A O 1
ATOM 1816 N N . ILE A 1 221 ? -8.105 -5.118 -9.777 1.00 98.81 221 ILE A N 1
ATOM 1817 C CA . ILE A 1 221 ? -8.951 -4.862 -8.605 1.00 98.81 221 ILE A CA 1
ATOM 1818 C C . ILE A 1 221 ? -10.082 -5.894 -8.528 1.00 98.81 221 ILE A C 1
ATOM 1820 O O . ILE A 1 221 ? -10.344 -6.425 -7.452 1.00 98.81 221 ILE A O 1
ATOM 1824 N N . ASP A 1 222 ? -10.712 -6.215 -9.660 1.00 98.81 222 ASP A N 1
ATOM 1825 C CA . ASP A 1 222 ? -11.784 -7.214 -9.717 1.00 98.81 222 ASP A CA 1
ATOM 1826 C C . ASP A 1 222 ? -11.287 -8.608 -9.289 1.00 98.81 222 ASP A C 1
ATOM 1828 O O . ASP A 1 222 ? -11.950 -9.268 -8.491 1.00 98.81 222 ASP A O 1
ATOM 1832 N N . GLU A 1 223 ? -10.085 -9.028 -9.711 1.00 98.75 223 GLU A N 1
ATOM 1833 C CA . GLU A 1 223 ? -9.475 -10.280 -9.232 1.00 98.75 223 GLU A CA 1
ATOM 1834 C C . GLU A 1 223 ? -9.294 -10.306 -7.710 1.00 98.75 223 GLU A C 1
ATOM 1836 O O . GLU A 1 223 ? -9.520 -11.344 -7.086 1.00 98.75 223 GLU A O 1
ATOM 1841 N N . LEU A 1 22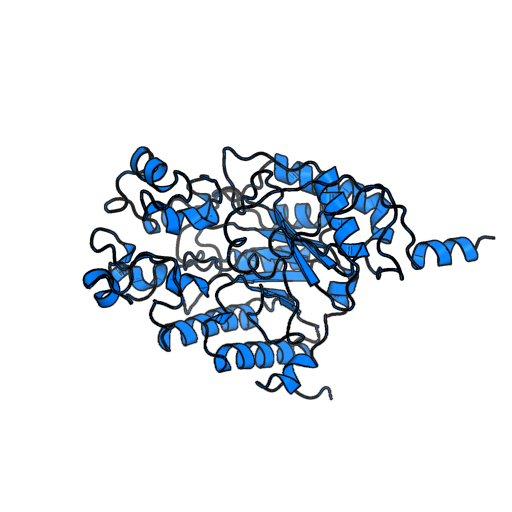4 ? -8.902 -9.181 -7.105 1.00 98.88 224 LEU A N 1
ATOM 1842 C CA . LEU A 1 224 ? -8.709 -9.099 -5.658 1.00 98.88 224 LEU A CA 1
ATOM 1843 C C . LEU A 1 224 ? -10.039 -9.126 -4.896 1.00 98.88 224 LEU A C 1
ATOM 1845 O O . LEU A 1 224 ? -10.148 -9.801 -3.868 1.00 98.88 224 LEU A O 1
ATOM 1849 N N . ILE A 1 225 ? -11.051 -8.424 -5.412 1.00 98.81 225 ILE A N 1
ATOM 1850 C CA . ILE A 1 225 ? -12.417 -8.423 -4.874 1.00 98.81 225 ILE A CA 1
ATOM 1851 C C . ILE A 1 225 ? -12.992 -9.840 -4.897 1.00 98.81 225 ILE A C 1
ATOM 1853 O O . ILE A 1 225 ? -13.442 -10.331 -3.861 1.00 98.81 225 ILE A O 1
ATOM 1857 N N . ASP A 1 226 ? -12.948 -10.502 -6.052 1.00 98.31 226 ASP A N 1
ATOM 1858 C CA . ASP A 1 226 ? -13.558 -11.818 -6.240 1.00 98.31 226 ASP A CA 1
ATOM 1859 C C . ASP A 1 226 ? -12.766 -12.934 -5.544 1.00 98.31 226 ASP A C 1
ATOM 1861 O O . ASP A 1 226 ? -13.357 -13.888 -5.033 1.00 98.31 226 ASP A O 1
ATOM 1865 N N . GLY A 1 227 ? -11.434 -12.828 -5.517 1.00 98.06 227 GLY A N 1
ATOM 1866 C CA . GLY A 1 227 ? -10.550 -13.863 -4.983 1.00 98.06 227 GLY A CA 1
ATOM 1867 C C . GLY A 1 227 ? -10.382 -13.836 -3.465 1.00 98.06 227 GLY A C 1
ATOM 1868 O O . GLY A 1 227 ? -10.297 -14.898 -2.851 1.00 98.06 227 GLY A O 1
ATOM 1869 N N . TYR A 1 228 ? -10.333 -12.645 -2.859 1.00 98.62 228 TYR A N 1
ATOM 1870 C CA . TYR A 1 228 ? -9.875 -12.482 -1.469 1.00 98.62 228 TYR A CA 1
ATOM 1871 C C . TYR A 1 228 ? -10.826 -11.662 -0.588 1.00 98.62 228 TYR A C 1
ATOM 1873 O O . TYR A 1 228 ? -10.655 -11.616 0.635 1.00 98.62 228 TYR A O 1
ATOM 1881 N N . GLN A 1 229 ? -11.836 -11.025 -1.192 1.00 98.69 229 GLN A N 1
ATOM 1882 C CA . GLN A 1 229 ? -12.861 -10.233 -0.509 1.00 98.69 229 GLN A CA 1
ATOM 1883 C C . GLN A 1 229 ? -12.265 -9.303 0.564 1.00 98.69 229 GLN A C 1
ATOM 1885 O O . GLN A 1 229 ? -12.573 -9.470 1.749 1.00 98.69 229 GLN A O 1
ATOM 1890 N N . PRO A 1 230 ? -11.364 -8.366 0.224 1.00 98.88 230 PRO A N 1
ATOM 1891 C CA . PRO A 1 230 ? -10.779 -7.475 1.219 1.00 98.88 230 PRO A CA 1
ATOM 1892 C C . PRO A 1 230 ? -11.870 -6.746 2.020 1.00 98.88 230 PRO A C 1
ATOM 1894 O O . PRO A 1 230 ? -12.975 -6.503 1.544 1.00 98.88 230 PRO A O 1
ATOM 1897 N N . ASP A 1 231 ? -11.582 -6.472 3.286 1.00 98.88 231 ASP A N 1
ATOM 1898 C CA . ASP A 1 231 ? -12.384 -5.603 4.145 1.00 98.88 231 ASP A CA 1
ATOM 1899 C C . ASP A 1 231 ? -12.004 -4.130 3.905 1.00 98.88 231 ASP A C 1
ATOM 1901 O O . ASP A 1 231 ? -12.844 -3.243 4.022 1.00 98.88 231 ASP A O 1
ATOM 1905 N N . LEU A 1 232 ? -10.756 -3.863 3.505 1.00 98.94 232 LEU A N 1
ATOM 1906 C CA . LEU A 1 232 ? -10.255 -2.541 3.124 1.00 98.94 232 LEU A CA 1
ATOM 1907 C C . LEU A 1 232 ? -9.389 -2.641 1.858 1.00 98.94 232 LEU A C 1
ATOM 1909 O O . LEU A 1 232 ? -8.461 -3.447 1.806 1.00 98.94 232 LEU A O 1
ATOM 1913 N N . ILE A 1 233 ? -9.670 -1.800 0.860 1.00 98.88 233 ILE A N 1
ATOM 1914 C CA . ILE A 1 233 ? -8.761 -1.561 -0.270 1.00 98.88 233 ILE A CA 1
ATOM 1915 C C . ILE A 1 233 ? -8.108 -0.200 -0.059 1.00 98.88 233 ILE A C 1
ATOM 1917 O O . ILE A 1 233 ? -8.781 0.831 -0.071 1.00 98.88 233 ILE A O 1
ATOM 1921 N N . TRP A 1 234 ? -6.798 -0.211 0.149 1.00 98.81 234 TRP A N 1
ATOM 1922 C CA . TRP A 1 234 ? -6.000 0.993 0.298 1.00 98.81 234 TRP A CA 1
ATOM 1923 C C . TRP A 1 234 ? -5.385 1.368 -1.045 1.00 98.81 234 TRP A C 1
ATOM 1925 O O . TRP A 1 234 ? -4.818 0.506 -1.719 1.00 98.81 234 TRP A O 1
ATOM 1935 N N . PHE A 1 235 ? -5.495 2.635 -1.439 1.00 98.56 235 PHE A N 1
ATOM 1936 C CA . PHE A 1 235 ? -4.854 3.134 -2.647 1.00 98.56 235 PHE A CA 1
ATOM 1937 C C . PHE A 1 235 ? -3.820 4.211 -2.372 1.00 98.56 235 PHE A C 1
ATOM 1939 O O . PHE A 1 235 ? -4.070 5.153 -1.615 1.00 98.56 235 PHE A O 1
ATOM 1946 N N . ASP A 1 236 ? -2.718 4.106 -3.108 1.00 96.88 236 ASP A N 1
ATOM 1947 C CA . ASP A 1 236 ? -1.733 5.170 -3.208 1.00 96.88 236 ASP A CA 1
ATOM 1948 C C . ASP A 1 236 ? -2.192 6.293 -4.155 1.00 96.88 236 ASP A C 1
ATOM 1950 O O . ASP A 1 236 ? -3.306 6.285 -4.693 1.00 96.88 236 ASP A O 1
ATOM 1954 N N . PHE A 1 237 ? -1.315 7.268 -4.379 1.00 92.38 237 PHE A N 1
ATOM 1955 C CA . PHE A 1 237 ? -1.508 8.337 -5.351 1.00 92.38 237 PHE A CA 1
ATOM 1956 C C . PHE A 1 237 ? -1.566 7.841 -6.816 1.00 92.38 237 PHE A C 1
ATOM 1958 O O . PHE A 1 237 ? -1.338 6.675 -7.148 1.00 92.38 237 PHE A O 1
ATOM 1965 N N . GLY A 1 238 ? -1.883 8.770 -7.724 1.00 89.88 238 GLY A N 1
ATOM 1966 C CA . GLY A 1 238 ? -1.916 8.560 -9.180 1.00 89.88 238 GLY A CA 1
ATOM 1967 C C . GLY A 1 238 ? -3.331 8.332 -9.718 1.00 89.88 238 GLY A C 1
ATOM 1968 O O . GLY A 1 238 ? -3.629 8.622 -10.880 1.00 89.88 238 GLY A O 1
ATOM 1969 N N . ILE A 1 239 ? -4.263 7.936 -8.848 1.00 93.75 239 ILE A N 1
ATOM 1970 C CA . ILE A 1 239 ? -5.674 7.716 -9.186 1.00 93.75 239 ILE A CA 1
ATOM 1971 C C . ILE A 1 239 ? -6.341 9.000 -9.683 1.00 93.75 239 ILE A C 1
ATOM 1973 O O . ILE A 1 239 ? -7.210 8.947 -10.559 1.00 93.75 239 ILE A O 1
ATOM 1977 N N . ARG A 1 240 ? -5.912 10.175 -9.202 1.00 91.06 240 ARG A N 1
ATOM 1978 C CA . ARG A 1 240 ? -6.408 11.480 -9.677 1.00 91.06 240 ARG A CA 1
ATOM 1979 C C . ARG A 1 240 ? -6.398 11.607 -11.197 1.00 91.06 240 ARG A C 1
ATOM 1981 O O . ARG A 1 240 ? -7.307 12.224 -11.748 1.00 91.06 240 ARG A O 1
ATOM 1988 N N . LEU A 1 241 ? -5.392 11.042 -11.861 1.00 90.81 241 LEU A N 1
ATOM 1989 C CA . LEU A 1 241 ? -5.197 11.175 -13.303 1.00 90.81 241 LEU A CA 1
ATOM 1990 C C . LEU A 1 241 ? -5.891 10.077 -14.124 1.00 90.81 241 LEU A C 1
ATOM 1992 O O . LEU A 1 241 ? -5.864 10.144 -15.354 1.00 90.81 241 LEU A O 1
ATOM 1996 N N . LEU A 1 242 ? -6.546 9.113 -13.470 1.00 94.69 242 LEU A N 1
ATOM 1997 C CA . LEU A 1 242 ? -7.376 8.106 -14.130 1.00 94.69 242 LEU A CA 1
ATOM 1998 C C . LEU A 1 242 ? -8.745 8.676 -14.516 1.00 94.69 242 LEU A C 1
ATOM 2000 O O . LEU A 1 242 ? -9.282 9.586 -13.878 1.00 94.69 242 LEU A O 1
ATOM 2004 N N . GLN A 1 243 ? -9.357 8.084 -15.543 1.00 95.06 243 GLN A N 1
ATOM 2005 C CA . GLN A 1 243 ? -10.688 8.479 -15.998 1.00 95.06 243 GLN A CA 1
ATOM 2006 C C . GLN A 1 243 ? -11.756 8.240 -14.911 1.00 95.06 243 GLN A C 1
ATOM 2008 O O . GLN A 1 243 ? -11.859 7.163 -14.319 1.00 95.06 243 GLN A O 1
ATOM 2013 N N . GLU A 1 244 ? -12.601 9.250 -14.684 1.00 94.62 244 GLU A N 1
ATOM 2014 C CA . GLU A 1 244 ? -13.615 9.290 -13.615 1.00 94.62 244 GLU A CA 1
ATOM 2015 C C . GLU A 1 244 ? -14.574 8.092 -13.601 1.00 94.62 244 GLU A C 1
ATOM 2017 O O . GLU A 1 244 ? -14.978 7.619 -12.540 1.00 94.62 244 GLU A O 1
ATOM 2022 N N . ASN A 1 245 ? -14.954 7.578 -14.770 1.00 96.75 245 ASN A N 1
ATOM 2023 C CA . ASN A 1 245 ? -15.881 6.453 -14.878 1.00 96.75 245 ASN A CA 1
ATOM 2024 C C . ASN A 1 245 ? -15.305 5.146 -14.303 1.00 96.75 245 ASN A C 1
ATOM 2026 O O . ASN A 1 245 ? -16.065 4.365 -13.735 1.00 96.75 245 ASN A O 1
ATOM 2030 N N . TYR A 1 246 ? -13.996 4.894 -14.411 1.00 98.00 246 TYR A N 1
ATOM 2031 C CA . TYR A 1 246 ? -13.365 3.713 -13.808 1.00 98.00 246 TYR A CA 1
ATOM 2032 C C . TYR A 1 246 ? -13.392 3.798 -12.282 1.00 98.00 246 TYR A C 1
ATOM 2034 O O . TYR A 1 246 ? -13.804 2.839 -11.631 1.00 98.00 246 TYR A O 1
ATOM 2042 N N . LYS A 1 247 ? -13.071 4.978 -11.738 1.00 97.56 247 LYS A N 1
ATOM 2043 C CA . LYS A 1 247 ? -13.111 5.287 -10.302 1.00 97.56 247 LYS A CA 1
ATOM 2044 C C . LYS A 1 247 ? -14.501 5.072 -9.703 1.00 97.56 247 LYS A C 1
ATOM 2046 O O . LYS A 1 247 ? -14.662 4.301 -8.761 1.00 97.56 247 LYS A O 1
ATOM 2051 N N . LYS A 1 248 ? -15.523 5.695 -10.299 1.00 98.25 248 LYS A N 1
ATOM 2052 C CA . LYS A 1 248 ? -16.915 5.597 -9.831 1.00 98.25 248 LYS A CA 1
ATOM 2053 C C . LYS A 1 248 ? -17.471 4.181 -9.918 1.00 98.25 248 LYS A C 1
ATOM 2055 O O . LYS A 1 248 ? -18.136 3.734 -8.991 1.00 98.25 248 LYS A O 1
ATOM 2060 N N . ARG A 1 249 ? -17.213 3.475 -11.028 1.00 98.19 249 ARG A N 1
ATOM 2061 C CA . ARG A 1 249 ? -17.654 2.080 -11.180 1.00 98.19 249 ARG A CA 1
ATOM 2062 C C . ARG A 1 249 ? -17.000 1.185 -10.142 1.00 98.19 249 ARG A C 1
ATOM 2064 O O . ARG A 1 249 ? -17.696 0.377 -9.553 1.00 98.19 249 ARG A O 1
ATOM 2071 N N . PHE A 1 250 ? -15.700 1.351 -9.895 1.00 98.31 250 PHE A N 1
ATOM 2072 C CA . PHE A 1 250 ? -15.001 0.565 -8.878 1.00 98.31 250 PHE A CA 1
ATOM 2073 C C . PHE A 1 250 ? -15.655 0.720 -7.505 1.00 98.31 250 PHE A C 1
ATOM 2075 O O . PHE A 1 250 ? -16.050 -0.281 -6.913 1.00 98.31 250 PHE A O 1
ATOM 2082 N N . LEU A 1 251 ? -15.847 1.958 -7.046 1.00 98.56 251 LEU A N 1
ATOM 2083 C CA . LEU A 1 251 ? -16.473 2.206 -5.749 1.00 98.56 251 LEU A CA 1
ATOM 2084 C C . LEU A 1 251 ? -17.897 1.647 -5.693 1.00 98.56 251 LEU A C 1
ATOM 2086 O O . LEU A 1 251 ? -18.250 0.979 -4.729 1.00 98.56 251 LEU A O 1
ATOM 2090 N N . ALA A 1 252 ? -18.701 1.858 -6.740 1.00 98.44 252 ALA A N 1
ATOM 2091 C CA . ALA A 1 252 ? -20.067 1.342 -6.781 1.00 98.44 252 ALA A CA 1
ATOM 2092 C C . ALA A 1 252 ? -20.098 -0.189 -6.698 1.00 98.44 252 ALA A C 1
ATOM 2094 O O . ALA A 1 252 ? -20.879 -0.751 -5.932 1.00 98.44 252 ALA A O 1
ATOM 2095 N N . ASP A 1 253 ? -19.256 -0.870 -7.472 1.00 98.31 253 ASP A N 1
ATOM 2096 C CA . ASP A 1 253 ? -19.219 -2.329 -7.509 1.00 98.31 253 ASP A CA 1
ATOM 2097 C C . ASP A 1 253 ? -18.732 -2.900 -6.174 1.00 98.31 253 ASP A C 1
ATOM 2099 O O . ASP A 1 253 ? -19.369 -3.804 -5.633 1.00 98.31 253 ASP A O 1
ATOM 2103 N N . TYR A 1 254 ? -17.669 -2.330 -5.600 1.00 98.75 254 TYR A N 1
ATOM 2104 C CA . TYR A 1 254 ? -17.104 -2.789 -4.334 1.00 98.75 254 TYR A CA 1
ATOM 2105 C C . TYR A 1 254 ? -18.019 -2.499 -3.137 1.00 98.75 254 TYR A C 1
ATOM 2107 O O . TYR A 1 254 ? -18.257 -3.388 -2.328 1.00 98.75 254 TYR A O 1
ATOM 2115 N N . TYR A 1 255 ? -18.630 -1.316 -3.044 1.00 98.56 255 TYR A N 1
ATOM 2116 C CA . TYR A 1 255 ? -19.592 -1.023 -1.972 1.00 98.56 255 TYR A CA 1
ATOM 2117 C C . TYR A 1 255 ? -20.859 -1.875 -2.075 1.00 98.56 255 TYR A C 1
ATOM 2119 O O . TYR A 1 255 ? -21.430 -2.279 -1.065 1.00 98.56 255 TYR A O 1
ATOM 2127 N N . ASN A 1 256 ? -21.285 -2.241 -3.285 1.00 98.00 256 ASN A N 1
ATOM 2128 C CA . ASN A 1 256 ? -22.400 -3.171 -3.448 1.00 98.00 256 ASN A CA 1
ATOM 2129 C C . ASN A 1 256 ? -22.067 -4.603 -2.986 1.00 98.00 256 ASN A C 1
ATOM 2131 O O . ASN A 1 256 ? -22.996 -5.357 -2.676 1.00 98.00 256 ASN A O 1
ATOM 2135 N N . LYS A 1 257 ? -20.781 -4.975 -2.867 1.00 98.19 257 LYS A N 1
ATOM 2136 C CA . LYS A 1 257 ? -20.378 -6.264 -2.284 1.00 98.19 257 LYS A CA 1
ATOM 2137 C C . LYS A 1 257 ? -20.727 -6.388 -0.806 1.00 98.19 257 LYS A C 1
ATOM 2139 O O . LYS A 1 257 ? -20.878 -7.510 -0.335 1.00 98.19 257 LYS A O 1
ATOM 2144 N N . GLU A 1 258 ? -20.960 -5.289 -0.088 1.00 97.56 258 GLU A N 1
ATOM 2145 C CA . GLU A 1 258 ? -21.355 -5.357 1.324 1.00 97.56 258 GLU A CA 1
ATOM 2146 C C . GLU A 1 258 ? -22.631 -6.177 1.545 1.00 97.56 258 GLU A C 1
ATOM 2148 O O . GLU A 1 258 ? -22.738 -6.938 2.508 1.00 97.56 258 GLU A O 1
ATOM 2153 N N . THR A 1 259 ? -23.593 -6.059 0.623 1.00 95.25 259 THR A N 1
ATOM 2154 C CA . THR A 1 259 ? -24.853 -6.814 0.686 1.00 95.25 259 THR A CA 1
ATOM 2155 C C . THR A 1 259 ? -24.638 -8.290 0.360 1.00 95.25 259 THR A C 1
ATOM 2157 O O . THR A 1 259 ? -25.233 -9.149 1.003 1.00 95.25 259 THR A O 1
ATOM 2160 N N . GLU A 1 260 ? -23.784 -8.587 -0.621 1.00 95.75 260 GLU A N 1
ATOM 2161 C CA . GLU A 1 260 ? -23.445 -9.957 -1.026 1.00 95.75 260 GLU A CA 1
ATOM 2162 C C . GLU A 1 260 ? -22.683 -10.697 0.081 1.00 95.75 260 GLU A C 1
ATOM 2164 O O . GLU A 1 260 ? -22.975 -11.853 0.377 1.00 95.75 260 GLU A O 1
ATOM 2169 N N . TRP A 1 261 ? -21.725 -10.021 0.713 1.00 97.69 261 TRP A N 1
ATOM 2170 C CA . TRP A 1 261 ? -20.830 -10.604 1.710 1.00 97.69 261 TRP A CA 1
ATOM 2171 C C . TRP A 1 261 ? -21.352 -10.493 3.144 1.00 97.69 261 TRP A C 1
ATOM 2173 O O . TRP A 1 261 ? -20.775 -11.089 4.051 1.00 97.69 261 TRP A O 1
ATOM 2183 N N . GLY A 1 262 ? -22.411 -9.712 3.376 1.00 96.88 262 GLY A N 1
ATOM 2184 C CA . GLY A 1 262 ? -22.938 -9.460 4.716 1.00 96.88 262 GLY A CA 1
ATOM 2185 C C . GLY A 1 262 ? -21.932 -8.764 5.640 1.00 96.88 262 GLY A C 1
ATOM 2186 O O . GLY A 1 262 ? -21.948 -8.995 6.849 1.00 96.88 262 GLY A O 1
ATOM 2187 N N . LYS A 1 263 ? -21.038 -7.935 5.087 1.00 96.50 263 LYS A N 1
ATOM 2188 C CA . LYS A 1 263 ? -19.987 -7.221 5.829 1.00 96.50 263 LYS A CA 1
ATOM 2189 C C . LYS A 1 263 ? -19.769 -5.820 5.272 1.00 96.50 263 LYS A C 1
ATOM 2191 O O . LYS A 1 263 ? -20.039 -5.581 4.107 1.00 96.50 263 LYS A O 1
ATOM 2196 N N . GLN A 1 264 ? -19.248 -4.916 6.094 1.00 97.94 264 GLN A N 1
ATOM 2197 C CA . GLN A 1 264 ? -18.904 -3.560 5.661 1.00 97.94 264 GLN A CA 1
ATOM 2198 C C . GLN A 1 264 ? -17.478 -3.505 5.105 1.00 97.94 264 GLN A C 1
ATOM 2200 O O . GLN A 1 264 ? -16.577 -4.115 5.688 1.00 97.94 264 GLN A O 1
ATOM 2205 N N . VAL A 1 265 ? -17.264 -2.729 4.047 1.00 98.69 265 VAL A N 1
ATOM 2206 C CA . VAL A 1 265 ? -15.965 -2.550 3.387 1.00 98.69 265 VAL A CA 1
ATOM 2207 C C . VAL A 1 265 ? -15.510 -1.095 3.447 1.00 98.69 265 VAL A C 1
ATOM 2209 O O . VAL A 1 265 ? -16.326 -0.190 3.563 1.00 98.69 265 VAL A O 1
ATOM 2212 N N . ALA A 1 266 ? -14.207 -0.853 3.353 1.00 98.69 266 ALA A N 1
ATOM 2213 C CA . ALA A 1 266 ? -13.630 0.485 3.298 1.00 98.69 266 ALA A CA 1
ATOM 2214 C C . ALA A 1 266 ? -12.740 0.662 2.063 1.00 98.69 266 ALA A C 1
ATOM 2216 O O . ALA A 1 266 ? -12.136 -0.293 1.568 1.00 98.69 266 ALA A O 1
ATOM 2217 N N . VAL A 1 267 ? -12.628 1.905 1.599 1.00 98.81 267 VAL A N 1
ATOM 2218 C CA . VAL A 1 267 ? -11.632 2.328 0.611 1.00 98.81 267 VAL A CA 1
ATOM 2219 C C . VAL A 1 267 ? -10.899 3.546 1.153 1.00 98.81 267 VAL A C 1
ATOM 2221 O O . VAL A 1 267 ? -11.540 4.449 1.696 1.00 98.81 267 VAL A O 1
ATOM 2224 N N . THR A 1 268 ? -9.577 3.583 0.995 1.00 98.44 268 THR A N 1
ATOM 2225 C CA . THR A 1 268 ? -8.765 4.768 1.308 1.00 98.44 268 THR A CA 1
ATOM 2226 C C . THR A 1 268 ? -8.057 5.302 0.069 1.00 98.44 268 THR A C 1
ATOM 2228 O O . THR A 1 268 ? -7.900 4.583 -0.919 1.00 98.44 268 THR A O 1
ATOM 2231 N N . TYR A 1 269 ? -7.667 6.577 0.099 1.00 96.56 269 TYR A N 1
ATOM 2232 C CA . TYR A 1 269 ? -6.987 7.246 -1.012 1.00 96.56 269 TYR A CA 1
ATOM 2233 C C . TYR A 1 269 ? -6.159 8.445 -0.544 1.00 96.56 269 TYR A C 1
ATOM 2235 O O . TYR A 1 269 ? -6.457 9.042 0.491 1.00 96.56 269 TYR A O 1
ATOM 2243 N N . LYS A 1 270 ? -5.178 8.866 -1.346 1.00 92.88 270 LYS A N 1
ATOM 2244 C CA . LYS A 1 270 ? -4.362 10.060 -1.081 1.00 92.88 270 LYS A CA 1
ATOM 2245 C C . LYS A 1 270 ? -4.968 11.328 -1.699 1.00 92.88 270 LYS A C 1
ATOM 2247 O O . LYS A 1 270 ? -5.565 11.305 -2.776 1.00 92.88 270 LYS A O 1
ATOM 2252 N N . GLY A 1 271 ? -4.758 12.472 -1.047 1.00 87.81 271 GLY A N 1
ATOM 2253 C CA . GLY A 1 271 ? -5.007 13.797 -1.628 1.00 87.81 271 GLY A CA 1
ATOM 2254 C C . GLY A 1 271 ? -6.450 14.034 -2.099 1.00 87.81 271 GLY A C 1
ATOM 2255 O O . GLY A 1 271 ? -7.387 14.056 -1.303 1.00 87.81 271 GLY A O 1
ATOM 2256 N N . HIS A 1 272 ? -6.626 14.274 -3.401 1.00 89.25 272 HIS A N 1
ATOM 2257 C CA . HIS A 1 272 ? -7.921 14.588 -4.027 1.00 89.25 272 HIS A CA 1
ATOM 2258 C C . HIS A 1 272 ? -8.298 13.570 -5.113 1.00 89.25 272 HIS A C 1
ATOM 2260 O O . HIS A 1 272 ? -8.967 13.911 -6.090 1.00 89.25 272 HIS A O 1
ATOM 2266 N N . ASP A 1 273 ? -7.836 12.330 -4.968 1.00 92.38 273 ASP A N 1
ATOM 2267 C CA . ASP A 1 273 ? -7.970 11.310 -6.009 1.00 92.38 273 ASP A CA 1
ATOM 2268 C C . ASP A 1 273 ? -9.420 10.815 -6.171 1.00 92.38 273 ASP A C 1
ATOM 2270 O O . ASP A 1 273 ? -9.861 10.531 -7.295 1.00 92.38 273 ASP A O 1
ATOM 2274 N N . PHE A 1 274 ? -10.184 10.819 -5.072 1.00 94.62 274 PHE A N 1
ATOM 2275 C CA . PHE A 1 274 ? -11.638 10.666 -5.054 1.00 94.62 274 PHE A CA 1
ATOM 2276 C C . PHE A 1 274 ? -12.354 11.936 -4.584 1.00 94.62 274 PHE A C 1
ATOM 2278 O O . PHE A 1 274 ? -11.794 12.815 -3.923 1.00 94.62 274 PHE A O 1
ATOM 2285 N N . ALA A 1 275 ? -13.643 12.015 -4.922 1.00 93.44 275 ALA A N 1
ATOM 2286 C CA . ALA A 1 275 ? -14.523 13.058 -4.423 1.00 93.44 275 ALA A CA 1
ATOM 2287 C C . ALA A 1 275 ? -14.612 12.994 -2.881 1.00 93.44 275 ALA A C 1
ATOM 2289 O O . ALA A 1 275 ? -14.822 11.904 -2.346 1.00 93.44 275 ALA A O 1
ATOM 2290 N N . PRO A 1 276 ? -14.542 14.133 -2.162 1.00 92.25 276 PRO A N 1
ATOM 2291 C CA . PRO A 1 276 ? -14.653 14.142 -0.704 1.00 92.25 276 PRO A CA 1
ATOM 2292 C C . PRO A 1 276 ? -15.901 13.402 -0.215 1.00 92.25 276 PRO A C 1
ATOM 2294 O O . PRO A 1 276 ? -16.982 13.585 -0.784 1.00 92.25 276 PRO A O 1
ATOM 2297 N N . GLY A 1 277 ? -15.732 12.565 0.811 1.00 91.94 277 GLY A N 1
ATOM 2298 C CA . GLY A 1 277 ? -16.789 11.740 1.403 1.00 91.94 277 GLY A CA 1
ATOM 2299 C C . GLY A 1 277 ? -17.124 10.452 0.644 1.00 91.94 277 GLY A C 1
ATOM 2300 O O . GLY A 1 277 ? -17.930 9.680 1.134 1.00 91.94 277 GLY A O 1
ATOM 2301 N N . ALA A 1 278 ? -16.540 10.197 -0.533 1.00 95.69 278 ALA A N 1
ATOM 2302 C CA . ALA A 1 278 ? -16.773 8.946 -1.266 1.00 95.69 278 ALA A CA 1
ATOM 2303 C C . ALA A 1 278 ? -15.879 7.784 -0.794 1.00 95.69 278 ALA A C 1
ATOM 2305 O O . ALA A 1 278 ? -16.119 6.644 -1.181 1.00 95.69 278 ALA A O 1
ATOM 2306 N N . ALA A 1 279 ? -14.829 8.085 -0.030 1.00 97.19 279 ALA A N 1
ATOM 2307 C CA . ALA A 1 279 ? -13.846 7.168 0.544 1.00 97.19 279 ALA A CA 1
ATOM 2308 C C . ALA A 1 279 ? -13.100 7.896 1.685 1.00 97.19 279 ALA A C 1
ATOM 2310 O O . ALA A 1 279 ? -13.324 9.091 1.911 1.00 97.19 279 ALA A O 1
ATOM 2311 N N . ILE A 1 280 ? -12.207 7.201 2.388 1.00 97.50 280 ILE A N 1
ATOM 2312 C CA . ILE A 1 280 ? -11.463 7.735 3.539 1.00 97.50 280 ILE A CA 1
ATOM 2313 C C . ILE A 1 280 ? -10.134 8.329 3.063 1.00 97.50 280 ILE A C 1
ATOM 2315 O O . ILE A 1 280 ? -9.357 7.661 2.384 1.00 97.50 280 ILE A O 1
ATOM 2319 N N . VAL A 1 281 ? -9.854 9.582 3.416 1.00 95.69 281 VAL A N 1
ATOM 2320 C CA . VAL A 1 281 ? -8.578 10.213 3.058 1.00 95.69 281 VAL A CA 1
ATOM 2321 C C . VAL A 1 281 ? -7.439 9.645 3.905 1.00 95.69 281 VAL A C 1
ATOM 2323 O O . VAL A 1 281 ? -7.578 9.472 5.118 1.00 95.69 281 VAL A O 1
ATOM 2326 N N . ASP A 1 282 ? -6.320 9.366 3.247 1.00 96.06 282 ASP A N 1
ATOM 2327 C CA . ASP A 1 282 ? -5.078 8.908 3.845 1.00 96.06 282 ASP A CA 1
ATOM 2328 C C . ASP A 1 282 ? -3.982 9.981 3.744 1.00 96.06 282 ASP A C 1
ATOM 2330 O O . ASP A 1 282 ? -3.721 10.530 2.666 1.00 96.06 282 ASP A O 1
ATOM 2334 N N . TYR A 1 283 ? -3.341 10.286 4.873 1.00 90.50 283 TYR A N 1
ATOM 2335 C CA . TYR A 1 283 ? -2.279 11.289 4.974 1.00 90.50 283 TYR A CA 1
ATOM 2336 C C . TYR A 1 283 ? -0.903 10.627 5.116 1.00 90.50 283 TYR A C 1
ATOM 2338 O O . TYR A 1 283 ? -0.514 10.224 6.212 1.00 90.50 283 TYR A O 1
ATOM 2346 N N . GLU A 1 284 ? -0.137 10.583 4.019 1.00 80.69 284 GLU A N 1
ATOM 2347 C CA . GLU A 1 284 ? 1.183 9.935 3.986 1.00 80.69 284 GLU A CA 1
ATOM 2348 C C . GLU A 1 284 ? 2.174 10.522 4.982 1.00 80.69 284 GLU A C 1
ATOM 2350 O O . GLU A 1 284 ? 2.512 11.706 4.894 1.00 80.69 284 GLU A O 1
ATOM 2355 N N . LEU A 1 285 ? 2.653 9.690 5.921 1.00 80.94 285 LEU A N 1
ATOM 2356 C CA . LEU A 1 285 ? 3.576 10.097 6.990 1.00 80.94 285 LEU A CA 1
ATOM 2357 C C . LEU A 1 285 ? 3.100 11.354 7.745 1.00 80.94 285 LEU A C 1
ATOM 2359 O O . LEU A 1 285 ? 3.896 12.053 8.381 1.00 80.94 285 LEU A O 1
ATOM 2363 N N . GLY A 1 286 ? 1.808 11.652 7.647 1.00 78.56 286 GLY A N 1
ATOM 2364 C CA . GLY A 1 286 ? 1.201 12.922 7.990 1.00 78.56 286 GLY A CA 1
ATOM 2365 C C . GLY A 1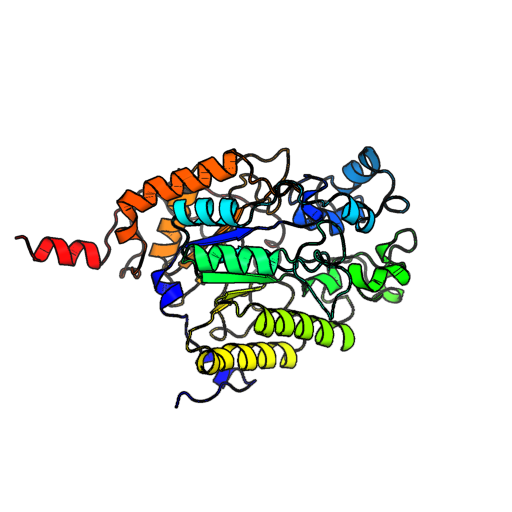 286 ? 0.137 12.738 9.052 1.00 78.56 286 GLY A C 1
ATOM 2366 O O . GLY A 1 286 ? -0.356 11.647 9.300 1.00 78.56 286 GLY A O 1
ATOM 2367 N N . ARG A 1 287 ? -0.209 13.822 9.733 1.00 80.94 287 ARG A N 1
ATOM 2368 C CA . ARG A 1 287 ? -1.224 13.808 10.784 1.00 80.94 287 ARG A CA 1
ATOM 2369 C C . ARG A 1 287 ? -1.983 15.114 10.755 1.00 80.94 287 ARG A C 1
ATOM 2371 O O . ARG A 1 287 ? -1.424 16.145 10.381 1.00 80.94 287 ARG A O 1
ATOM 2378 N N . MET A 1 288 ? -3.227 15.069 11.207 1.00 85.38 288 MET A N 1
ATOM 2379 C CA . MET A 1 288 ? -3.989 16.283 11.456 1.00 85.38 288 MET A CA 1
ATOM 2380 C C . MET A 1 288 ? -3.461 16.964 12.719 1.00 85.38 288 MET A C 1
ATOM 2382 O O . MET A 1 288 ? -3.213 16.322 13.741 1.00 85.38 288 MET A O 1
ATOM 2386 N N . ASP A 1 289 ? -3.254 18.273 12.652 1.00 83.81 289 ASP A N 1
ATOM 2387 C CA . ASP A 1 289 ? -2.865 19.105 13.793 1.00 83.81 289 ASP A CA 1
ATOM 2388 C C . ASP A 1 289 ? -4.037 19.396 14.734 1.00 83.81 289 ASP A C 1
ATOM 2390 O O . ASP A 1 289 ? -3.816 19.696 15.903 1.00 83.81 289 ASP A O 1
ATOM 2394 N N . GLN A 1 290 ? -5.269 19.227 14.256 1.00 88.12 290 GLN A N 1
ATOM 2395 C CA . GLN A 1 290 ? -6.502 19.463 15.000 1.00 88.12 290 GLN A CA 1
ATOM 2396 C C . GLN A 1 290 ? -7.447 18.257 14.955 1.00 88.12 290 GLN A C 1
ATOM 2398 O O . GLN A 1 290 ? -7.346 17.389 14.085 1.00 88.12 290 GLN A O 1
ATOM 2403 N N . LEU A 1 291 ? -8.409 18.240 15.885 1.00 88.56 291 LEU A N 1
ATOM 2404 C CA . LEU A 1 291 ? -9.564 17.346 15.817 1.00 88.56 291 LEU A CA 1
ATOM 2405 C C . LEU A 1 291 ? -10.345 17.599 14.521 1.00 88.56 291 LEU A C 1
ATOM 2407 O O . LEU A 1 291 ? -10.632 18.744 14.169 1.00 88.56 291 LEU A O 1
ATOM 2411 N N . THR A 1 292 ? -10.724 16.525 13.837 1.00 91.69 292 THR A N 1
ATOM 2412 C CA . THR A 1 292 ? -11.511 16.586 12.602 1.00 91.69 292 THR A CA 1
ATOM 2413 C C . THR A 1 292 ? -12.948 16.116 12.823 1.00 91.69 292 THR A C 1
ATOM 2415 O O . THR A 1 292 ? -13.225 15.303 13.701 1.00 91.69 292 THR A O 1
ATOM 2418 N N . TYR A 1 293 ? -13.870 16.626 12.000 1.00 90.50 293 TYR A N 1
ATOM 2419 C CA . TYR A 1 293 ? -15.273 16.182 11.961 1.00 90.50 293 TYR A CA 1
ATOM 2420 C C . TYR A 1 293 ? -15.508 14.988 11.024 1.00 90.50 293 TYR A C 1
ATOM 2422 O O . TYR A 1 293 ? -16.637 14.521 10.892 1.00 90.50 293 TYR A O 1
ATOM 2430 N N . TYR A 1 294 ? -14.467 14.539 10.327 1.00 92.31 294 TYR A N 1
ATOM 2431 C CA . TYR A 1 294 ? -14.499 13.428 9.385 1.00 92.31 294 TYR A CA 1
ATOM 2432 C C . TYR A 1 294 ? -13.459 12.391 9.793 1.00 92.31 294 TYR A C 1
ATOM 2434 O O . TYR A 1 294 ? -12.508 12.704 10.503 1.00 92.31 294 TYR A O 1
ATOM 2442 N N . ASP A 1 295 ? -13.650 11.150 9.367 1.00 94.50 295 ASP A N 1
ATOM 2443 C CA . ASP A 1 295 ? -12.680 10.090 9.614 1.00 94.50 295 ASP A CA 1
ATOM 2444 C C . ASP A 1 295 ? -11.526 10.183 8.606 1.00 94.50 295 ASP A C 1
ATOM 2446 O O . ASP A 1 295 ? -11.736 10.466 7.423 1.00 94.50 295 ASP A O 1
ATOM 2450 N N . TRP A 1 296 ? -10.311 9.906 9.064 1.00 96.25 296 TRP A N 1
ATOM 2451 C CA . TRP A 1 296 ? -9.114 9.845 8.228 1.00 96.25 296 TRP A CA 1
ATOM 2452 C C . TRP A 1 296 ? -8.205 8.710 8.686 1.00 96.25 296 TRP A C 1
ATOM 2454 O O . TRP A 1 296 ? -8.305 8.219 9.809 1.00 96.25 296 TRP A O 1
ATOM 2464 N N . ILE A 1 297 ? -7.303 8.282 7.816 1.00 97.12 297 ILE A N 1
ATOM 2465 C CA . ILE A 1 297 ? -6.240 7.342 8.161 1.00 97.12 297 ILE A CA 1
ATOM 2466 C C . ILE A 1 297 ? -4.889 7.990 7.867 1.00 97.12 297 ILE A C 1
ATOM 2468 O O . ILE A 1 297 ? -4.790 8.944 7.098 1.00 97.12 297 ILE A O 1
ATOM 2472 N N . THR A 1 298 ? -3.851 7.535 8.549 1.00 95.00 298 THR A N 1
ATOM 2473 C CA . THR A 1 298 ? -2.479 7.791 8.123 1.00 95.00 298 THR A CA 1
ATOM 2474 C C . THR A 1 298 ? -1.697 6.505 8.161 1.00 95.00 298 THR A C 1
ATOM 2476 O O . THR A 1 298 ? -1.830 5.685 9.077 1.00 95.00 298 THR A O 1
ATOM 2479 N N . ASP A 1 299 ? -0.839 6.373 7.174 1.00 94.19 299 ASP A N 1
ATOM 2480 C CA . ASP A 1 299 ? 0.228 5.417 7.109 1.00 94.19 299 ASP A CA 1
ATOM 2481 C C . ASP A 1 299 ? 1.562 5.982 7.624 1.00 94.19 299 ASP A C 1
ATOM 2483 O O . ASP A 1 299 ? 2.016 7.086 7.308 1.00 94.19 299 ASP A O 1
ATOM 2487 N N . THR A 1 300 ? 2.250 5.169 8.423 1.00 93.94 300 THR A N 1
ATOM 2488 C CA . THR A 1 300 ? 3.645 5.412 8.801 1.00 93.94 300 THR A CA 1
ATOM 2489 C C . THR A 1 300 ? 4.429 4.119 8.835 1.00 93.94 300 THR A C 1
ATOM 2491 O O . THR A 1 300 ? 3.838 3.054 8.869 1.00 93.94 300 THR A O 1
ATOM 2494 N N . SER A 1 301 ? 5.756 4.189 8.844 1.00 95.00 301 SER A N 1
ATOM 2495 C CA . SER A 1 301 ? 6.621 3.002 8.881 1.00 95.00 301 SER A CA 1
ATOM 2496 C C . SER A 1 301 ? 7.253 2.782 10.259 1.00 95.00 301 SER A C 1
ATOM 2498 O O . SER A 1 301 ? 7.459 3.745 11.002 1.00 95.00 301 SER A O 1
ATOM 2500 N N . VAL A 1 302 ? 7.613 1.540 10.595 1.00 96.50 302 VAL A N 1
ATOM 2501 C CA . VAL A 1 302 ? 8.517 1.242 11.728 1.00 96.50 302 VAL A CA 1
ATOM 2502 C C . VAL A 1 302 ? 9.934 1.774 11.492 1.00 96.50 302 VAL A C 1
ATOM 2504 O O . VAL A 1 302 ? 10.658 2.023 12.447 1.00 96.50 302 VAL A O 1
ATOM 2507 N N . ASP A 1 303 ? 10.307 1.993 10.234 1.00 92.19 303 ASP A N 1
ATOM 2508 C CA . ASP A 1 303 ? 11.607 2.504 9.795 1.00 92.19 303 ASP A CA 1
ATOM 2509 C C . ASP A 1 303 ? 11.834 3.972 10.200 1.00 92.19 303 ASP A C 1
ATOM 2511 O O . ASP A 1 303 ? 10.924 4.795 10.059 1.00 92.19 303 ASP A O 1
ATOM 2515 N N . ASP A 1 304 ? 13.016 4.346 10.693 1.00 90.12 304 ASP A N 1
ATOM 2516 C CA . ASP A 1 304 ? 13.297 5.716 11.161 1.00 90.12 304 ASP A CA 1
ATOM 2517 C C . ASP A 1 304 ? 13.770 6.701 10.077 1.00 90.12 304 ASP A C 1
ATOM 2519 O O . ASP A 1 304 ? 13.813 7.908 10.331 1.00 90.12 304 ASP A O 1
ATOM 2523 N N . MET A 1 305 ? 14.028 6.224 8.858 1.00 86.50 305 MET A N 1
ATOM 2524 C CA . MET A 1 305 ? 14.377 7.033 7.687 1.00 86.50 305 MET A CA 1
ATOM 2525 C C . MET A 1 305 ? 13.173 7.313 6.778 1.00 86.50 305 MET A C 1
ATOM 2527 O O . MET A 1 305 ? 13.277 8.095 5.830 1.00 86.50 305 MET A O 1
ATOM 2531 N N . GLY A 1 306 ? 12.020 6.711 7.077 1.00 81.50 306 GLY A N 1
ATOM 2532 C CA . GLY A 1 306 ? 10.822 6.813 6.248 1.00 81.50 306 GLY A CA 1
ATOM 2533 C C . GLY A 1 306 ? 10.833 5.852 5.060 1.00 81.50 306 GLY A C 1
ATOM 2534 O O . GLY A 1 306 ? 10.101 6.085 4.101 1.00 81.50 306 GLY A O 1
ATOM 2535 N N . ALA A 1 307 ? 11.642 4.789 5.103 1.00 90.12 307 ALA A N 1
ATOM 2536 C CA . ALA A 1 307 ? 11.559 3.725 4.115 1.00 90.12 307 ALA A CA 1
ATOM 2537 C C . ALA A 1 307 ? 10.309 2.860 4.345 1.00 90.12 307 ALA A C 1
ATOM 2539 O O . ALA A 1 307 ? 9.904 2.588 5.481 1.00 90.12 307 ALA A O 1
ATOM 2540 N N . TRP A 1 308 ? 9.703 2.410 3.247 1.00 96.44 308 TRP A N 1
ATOM 2541 C CA . TRP A 1 308 ? 8.553 1.512 3.286 1.00 96.44 308 TRP A CA 1
ATOM 2542 C C . TRP A 1 308 ? 8.984 0.036 3.206 1.00 96.44 308 TRP A C 1
ATOM 2544 O O . TRP A 1 308 ? 8.582 -0.778 4.032 1.00 96.44 308 TRP A O 1
ATOM 2554 N N . SER A 1 309 ? 9.864 -0.327 2.272 1.00 97.00 309 SER A N 1
ATOM 2555 C CA . SER A 1 309 ? 10.464 -1.670 2.223 1.00 97.00 309 SER A CA 1
ATOM 2556 C C . SER A 1 309 ? 11.686 -1.776 3.136 1.00 97.00 309 SER A C 1
ATOM 2558 O O . SER A 1 309 ? 12.209 -0.765 3.601 1.00 97.00 309 SER A O 1
ATOM 2560 N N . PHE A 1 310 ? 12.199 -2.995 3.333 1.00 96.88 310 PHE A N 1
ATOM 2561 C CA . PHE A 1 310 ? 13.453 -3.189 4.058 1.00 96.88 310 PHE A CA 1
ATOM 2562 C C . PHE A 1 310 ? 14.612 -2.435 3.388 1.00 96.88 310 PHE A C 1
ATOM 2564 O O . PHE A 1 310 ? 14.857 -2.587 2.188 1.00 96.88 310 PHE A O 1
ATOM 2571 N N . VAL A 1 311 ? 15.327 -1.643 4.183 1.00 95.44 311 VAL A N 1
ATOM 2572 C CA . VAL A 1 311 ? 16.559 -0.949 3.807 1.00 95.44 311 VAL A CA 1
ATOM 2573 C C . VAL A 1 311 ? 17.619 -1.304 4.837 1.00 95.44 311 VAL A C 1
ATOM 2575 O O . VAL A 1 311 ? 17.398 -1.150 6.035 1.00 95.44 311 VAL A O 1
ATOM 2578 N N . ARG A 1 312 ? 18.776 -1.785 4.380 1.00 93.25 312 ARG A N 1
ATOM 2579 C CA . ARG A 1 312 ? 19.821 -2.307 5.269 1.00 93.25 312 ARG A CA 1
ATOM 2580 C C . ARG A 1 312 ? 20.391 -1.243 6.203 1.00 93.25 312 ARG A C 1
ATOM 2582 O O . ARG A 1 312 ? 20.766 -1.558 7.327 1.00 93.25 312 ARG A O 1
ATOM 2589 N N . GLU A 1 313 ? 20.511 -0.012 5.720 1.00 91.12 313 GLU A N 1
ATOM 2590 C CA . GLU A 1 313 ? 21.117 1.092 6.466 1.00 91.12 313 GLU A CA 1
ATOM 2591 C C . GLU A 1 313 ? 20.141 1.825 7.394 1.00 91.12 313 GLU A C 1
ATOM 2593 O O . GLU A 1 313 ? 20.576 2.692 8.151 1.00 91.12 313 GLU A O 1
ATOM 2598 N N . ALA A 1 314 ? 18.848 1.508 7.328 1.00 91.19 314 ALA A N 1
ATOM 2599 C CA . ALA A 1 314 ? 17.839 2.206 8.102 1.00 91.19 314 ALA A CA 1
ATOM 2600 C C . ALA A 1 314 ? 17.692 1.631 9.516 1.00 91.19 314 ALA A C 1
ATOM 2602 O O . ALA A 1 314 ? 17.860 0.430 9.750 1.00 91.19 314 ALA A O 1
ATOM 2603 N N . GLY A 1 315 ? 17.409 2.514 10.473 1.00 94.62 315 GLY A N 1
ATOM 2604 C CA . GLY A 1 315 ? 17.094 2.147 11.843 1.00 94.62 315 GLY A CA 1
ATOM 2605 C C . GLY A 1 315 ? 15.594 1.940 12.042 1.00 94.62 315 GLY A C 1
ATOM 2606 O O . GLY A 1 315 ? 14.792 1.939 11.107 1.00 94.62 315 GLY A O 1
ATOM 2607 N N . PHE A 1 316 ? 15.197 1.794 13.303 1.00 96.56 316 PHE A N 1
ATOM 2608 C CA . PHE A 1 316 ? 13.801 1.622 13.692 1.00 96.56 316 PHE A CA 1
ATOM 2609 C C . PHE A 1 316 ? 13.379 2.733 14.646 1.00 96.56 316 PHE A C 1
ATOM 2611 O O . PHE A 1 316 ? 14.133 3.155 15.529 1.00 96.56 316 PHE A O 1
ATOM 2618 N N . LYS A 1 317 ? 12.148 3.217 14.478 1.00 95.38 317 LYS A N 1
ATOM 2619 C CA . LYS A 1 317 ? 11.551 4.210 15.366 1.00 95.38 317 LYS A CA 1
ATOM 2620 C C . LYS A 1 317 ? 11.442 3.642 16.779 1.00 95.38 317 LYS A C 1
ATOM 2622 O O . LYS A 1 317 ? 11.231 2.454 16.993 1.00 95.38 317 LYS A O 1
ATOM 2627 N N . LYS A 1 318 ? 11.502 4.525 17.776 1.00 95.88 318 LYS A N 1
ATOM 2628 C CA . LYS A 1 318 ? 11.216 4.142 19.163 1.00 95.88 318 LYS A CA 1
ATOM 2629 C C . LYS A 1 318 ? 9.758 3.699 19.293 1.00 95.88 318 LYS A C 1
ATOM 2631 O O . LYS A 1 318 ? 8.869 4.371 18.768 1.00 95.88 318 LYS A O 1
ATOM 2636 N N . VAL A 1 319 ? 9.510 2.662 20.095 1.00 96.69 319 VAL A N 1
ATOM 2637 C CA . VAL A 1 319 ? 8.153 2.208 20.461 1.00 96.69 319 VAL A CA 1
ATOM 2638 C C . VAL A 1 319 ? 7.296 3.373 20.964 1.00 96.69 319 VAL A C 1
ATOM 2640 O O . VAL A 1 319 ? 6.159 3.528 20.531 1.00 96.69 319 VAL A O 1
ATOM 2643 N N . SER A 1 320 ? 7.855 4.244 21.812 1.00 93.38 320 SER A N 1
ATOM 2644 C CA . SER A 1 320 ? 7.145 5.418 22.335 1.00 93.38 320 SER A CA 1
ATOM 2645 C C . SER A 1 320 ? 6.661 6.358 21.232 1.00 93.38 320 SER A C 1
ATOM 2647 O O . SER A 1 320 ? 5.544 6.853 21.309 1.00 93.38 320 SER A O 1
ATOM 2649 N N . THR A 1 321 ? 7.453 6.568 20.176 1.00 92.69 321 THR A N 1
ATOM 2650 C CA . THR A 1 321 ? 7.039 7.377 19.022 1.00 92.69 321 THR A CA 1
ATOM 2651 C C . THR A 1 321 ? 5.833 6.754 18.324 1.00 92.69 321 THR A C 1
ATOM 2653 O O . THR A 1 321 ? 4.884 7.459 17.998 1.00 92.69 321 THR A O 1
ATOM 2656 N N . LEU A 1 322 ? 5.845 5.436 18.115 1.00 95.19 322 LEU A N 1
ATOM 2657 C CA . LEU A 1 322 ? 4.755 4.730 17.437 1.00 95.19 322 LEU A CA 1
ATOM 2658 C C . LEU A 1 322 ? 3.470 4.723 18.278 1.00 95.19 322 LEU A C 1
ATOM 2660 O O . LEU A 1 322 ? 2.394 5.000 17.753 1.00 95.19 322 LEU A O 1
ATOM 2664 N N . VAL A 1 323 ? 3.589 4.493 19.588 1.00 95.94 323 VAL A N 1
ATOM 2665 C CA . VAL A 1 323 ? 2.463 4.574 20.531 1.00 95.94 323 VAL A CA 1
ATOM 2666 C C . VAL A 1 323 ? 1.893 5.992 20.580 1.00 95.94 323 VAL A C 1
ATOM 2668 O O . VAL A 1 323 ? 0.682 6.160 20.477 1.00 95.94 323 VAL A O 1
ATOM 2671 N N . HIS A 1 324 ? 2.732 7.027 20.676 1.00 91.75 324 HIS A N 1
ATOM 2672 C CA . HIS A 1 324 ? 2.253 8.413 20.673 1.00 91.75 324 HIS A CA 1
ATOM 2673 C C . HIS A 1 324 ? 1.539 8.771 19.368 1.00 91.75 324 HIS A C 1
ATOM 2675 O O . HIS A 1 324 ? 0.518 9.449 19.414 1.00 91.75 324 HIS A O 1
ATOM 2681 N N . ASN A 1 325 ? 2.027 8.290 18.220 1.00 91.00 325 ASN A N 1
ATOM 2682 C CA . ASN A 1 325 ? 1.339 8.480 16.944 1.00 91.00 325 ASN A CA 1
ATOM 2683 C C . ASN A 1 325 ? -0.044 7.817 16.949 1.00 91.00 325 ASN A C 1
ATOM 2685 O O . ASN A 1 325 ? -1.008 8.438 16.516 1.00 91.00 325 ASN A O 1
ATOM 2689 N N . LEU A 1 326 ? -0.159 6.589 17.467 1.00 95.69 326 LEU A N 1
ATOM 2690 C CA . LEU A 1 326 ? -1.449 5.909 17.586 1.00 95.69 326 LEU A CA 1
ATOM 2691 C C . LEU A 1 326 ? -2.429 6.716 18.449 1.00 95.69 326 LEU A C 1
ATOM 2693 O O . LEU A 1 326 ? -3.557 6.956 18.024 1.00 95.69 326 LEU A O 1
ATOM 2697 N N . VAL A 1 327 ? -1.998 7.155 19.634 1.00 94.81 327 VAL A N 1
ATOM 2698 C CA . VAL A 1 327 ? -2.855 7.911 20.558 1.00 94.81 327 VAL A CA 1
ATOM 2699 C C . VAL A 1 327 ? -3.270 9.260 19.955 1.00 94.81 327 VAL A C 1
ATOM 2701 O O . VAL A 1 327 ? -4.451 9.596 19.997 1.00 94.81 327 VAL A O 1
ATOM 2704 N N . ASP A 1 328 ? -2.331 10.008 19.365 1.00 90.56 328 ASP A N 1
ATOM 2705 C CA . ASP A 1 328 ? -2.594 11.318 18.746 1.00 90.56 328 ASP A CA 1
ATOM 2706 C C . ASP A 1 328 ? -3.565 11.216 17.562 1.00 90.56 328 ASP A C 1
ATOM 2708 O O . ASP A 1 328 ? -4.480 12.027 17.427 1.00 90.56 328 ASP A O 1
ATOM 2712 N N . ASN A 1 329 ? -3.421 10.184 16.728 1.00 93.00 329 ASN A N 1
ATOM 2713 C CA . ASN A 1 329 ? -4.347 9.954 15.624 1.00 93.00 329 ASN A CA 1
ATOM 2714 C C . ASN A 1 329 ? -5.749 9.646 16.154 1.00 93.00 329 ASN A C 1
ATOM 2716 O O . ASN A 1 329 ? -6.717 10.291 15.754 1.00 93.00 329 ASN A O 1
ATOM 2720 N N . VAL A 1 330 ? -5.858 8.697 17.089 1.00 94.88 330 VAL A N 1
ATOM 2721 C CA . VAL A 1 330 ? -7.146 8.260 17.645 1.00 94.88 330 VAL A CA 1
ATOM 2722 C C . VAL A 1 330 ? -7.876 9.412 18.334 1.00 94.88 330 VAL A C 1
ATOM 2724 O O . VAL A 1 330 ? -9.092 9.540 18.172 1.00 94.88 330 VAL A O 1
ATOM 2727 N N . SER A 1 331 ? -7.159 10.295 19.038 1.00 92.62 331 SER A N 1
ATOM 2728 C CA . SER A 1 331 ? -7.771 11.453 19.697 1.00 92.62 331 SER A CA 1
ATOM 2729 C C . SER A 1 331 ? -8.275 12.525 18.723 1.00 92.62 331 SER A C 1
ATOM 2731 O O . SER A 1 331 ? -9.143 13.313 19.091 1.00 92.62 331 SER A O 1
ATOM 2733 N N . LYS A 1 332 ? -7.799 12.526 17.470 1.00 93.62 332 LYS A N 1
ATOM 2734 C CA . LYS A 1 332 ? -8.160 13.484 16.405 1.00 93.62 332 LYS A CA 1
ATOM 2735 C C . LYS A 1 332 ? -9.068 12.903 15.319 1.00 93.62 332 LYS A C 1
ATOM 2737 O O . LYS A 1 332 ? -9.167 13.466 14.223 1.00 93.62 332 LYS A O 1
ATOM 2742 N N . ASN A 1 333 ? -9.758 11.812 15.644 1.00 94.25 333 ASN A N 1
ATOM 2743 C CA . ASN A 1 333 ? -10.663 11.074 14.758 1.00 94.25 333 ASN A CA 1
ATOM 2744 C C . ASN A 1 333 ? -9.967 10.290 13.626 1.00 94.25 333 ASN A C 1
ATOM 2746 O O . ASN A 1 333 ? -10.574 9.998 12.598 1.00 94.25 333 ASN A O 1
ATOM 2750 N N . GLY A 1 334 ? -8.689 9.962 13.816 1.00 95.62 334 GLY A N 1
ATOM 2751 C CA . GLY A 1 334 ? -7.857 9.252 12.853 1.00 95.62 334 GLY A CA 1
ATOM 2752 C C . GLY A 1 334 ? -7.605 7.781 13.192 1.00 95.62 334 GLY A C 1
ATOM 2753 O O . GLY A 1 334 ? -7.781 7.329 14.328 1.00 95.62 334 GLY A O 1
ATOM 2754 N N . TYR A 1 335 ? -7.124 7.048 12.191 1.00 97.62 335 TYR A N 1
ATOM 2755 C CA . TYR A 1 335 ? -6.648 5.664 12.288 1.00 97.62 335 TYR A CA 1
ATOM 2756 C C . TYR A 1 335 ? -5.152 5.581 11.982 1.00 97.62 335 TYR A C 1
ATOM 2758 O O . TYR A 1 335 ? -4.613 6.425 11.265 1.00 97.62 335 TYR A O 1
ATOM 2766 N N . LEU A 1 336 ? -4.477 4.555 12.501 1.00 98.06 336 LEU A N 1
ATOM 2767 C CA . LEU A 1 336 ? -3.069 4.298 12.200 1.00 98.06 336 LEU A CA 1
ATOM 2768 C C . LEU A 1 336 ? -2.914 3.006 11.394 1.00 98.06 336 LEU A C 1
ATOM 2770 O O . LEU A 1 336 ? -3.276 1.927 11.866 1.00 98.06 336 LEU A O 1
ATOM 2774 N N . LEU A 1 337 ? -2.307 3.127 10.216 1.00 98.69 337 LEU A N 1
ATOM 2775 C CA . LEU A 1 337 ? -1.848 2.021 9.389 1.00 98.69 337 LEU A CA 1
ATOM 2776 C C . LEU A 1 337 ? -0.315 1.938 9.454 1.00 98.69 337 LEU A C 1
ATOM 2778 O O . LEU A 1 337 ? 0.405 2.721 8.841 1.00 98.69 337 LEU A O 1
ATOM 2782 N N . LEU A 1 338 ? 0.216 1.005 10.237 1.00 98.69 338 LEU A N 1
ATOM 2783 C CA . LEU A 1 338 ? 1.659 0.871 10.419 1.00 98.69 338 LEU A CA 1
ATOM 2784 C C . LEU A 1 338 ? 2.260 -0.067 9.368 1.00 98.69 338 LEU A C 1
ATOM 2786 O O . LEU A 1 338 ? 1.881 -1.227 9.253 1.00 98.69 338 LEU A O 1
ATOM 2790 N N . ASN A 1 339 ? 3.237 0.423 8.621 1.00 98.69 339 ASN A N 1
ATOM 2791 C CA . ASN A 1 339 ? 4.015 -0.355 7.680 1.00 98.69 339 ASN A CA 1
ATOM 2792 C C . ASN A 1 339 ? 5.154 -1.110 8.371 1.00 98.69 339 ASN A C 1
ATOM 2794 O O . ASN A 1 339 ? 5.899 -0.546 9.178 1.00 98.69 339 ASN A O 1
ATOM 2798 N N . VAL A 1 340 ? 5.352 -2.350 7.932 1.00 98.12 340 VAL A N 1
ATOM 2799 C CA . VAL A 1 340 ? 6.547 -3.159 8.178 1.00 98.12 340 VAL A CA 1
ATOM 2800 C C . VAL A 1 340 ? 7.197 -3.486 6.834 1.00 98.12 340 VAL A C 1
ATOM 2802 O O . VAL A 1 340 ? 6.504 -3.841 5.884 1.00 98.12 340 VAL A O 1
ATOM 2805 N N . GLY A 1 341 ? 8.528 -3.401 6.755 1.00 97.62 341 GLY A N 1
ATOM 2806 C CA . GLY A 1 341 ? 9.309 -3.807 5.583 1.00 97.62 341 GLY A CA 1
ATOM 2807 C C . GLY A 1 341 ? 10.035 -5.141 5.810 1.00 97.62 341 GLY A C 1
ATOM 2808 O O . GLY A 1 341 ? 11.139 -5.130 6.354 1.00 97.62 341 GLY A O 1
ATOM 2809 N N . PRO A 1 342 ? 9.451 -6.291 5.429 1.00 98.44 342 PRO A N 1
ATOM 2810 C CA . PRO A 1 342 ? 10.130 -7.585 5.441 1.00 98.44 342 PRO A CA 1
ATOM 2811 C C . PRO A 1 342 ? 11.309 -7.651 4.458 1.00 98.44 342 PRO A C 1
ATOM 2813 O O . PRO A 1 342 ? 11.322 -6.981 3.418 1.00 98.44 342 PRO A O 1
ATOM 2816 N N . LYS A 1 343 ? 12.287 -8.508 4.771 1.00 98.25 343 LYS A N 1
ATOM 2817 C CA . LYS A 1 343 ? 13.413 -8.845 3.883 1.00 98.25 343 LYS A CA 1
ATOM 2818 C C . LYS A 1 343 ? 12.945 -9.703 2.714 1.00 98.25 343 LYS A C 1
ATOM 2820 O O . LYS A 1 343 ? 11.931 -10.382 2.824 1.00 98.25 343 LYS A O 1
ATOM 2825 N N . ALA A 1 344 ? 13.698 -9.750 1.616 1.00 97.94 344 ALA A N 1
ATOM 2826 C CA . ALA A 1 344 ? 13.336 -10.532 0.424 1.00 97.94 344 ALA A CA 1
ATOM 2827 C C . ALA A 1 344 ? 13.088 -12.034 0.685 1.00 97.94 344 ALA A C 1
ATOM 2829 O O . ALA A 1 344 ? 12.298 -12.654 -0.024 1.00 97.94 344 ALA A O 1
ATOM 2830 N N . ASP A 1 345 ? 13.711 -12.612 1.717 1.00 98.12 345 ASP A N 1
ATOM 2831 C CA . ASP A 1 345 ? 13.485 -14.006 2.120 1.00 98.12 345 ASP A CA 1
ATOM 2832 C C . ASP A 1 345 ? 12.171 -14.224 2.893 1.00 98.12 345 ASP A C 1
ATOM 2834 O O . ASP A 1 345 ? 11.801 -15.367 3.128 1.00 98.12 345 ASP A O 1
ATOM 2838 N N . GLY A 1 346 ? 11.447 -13.162 3.258 1.00 98.38 346 GLY A N 1
ATOM 2839 C CA . GLY A 1 346 ? 10.184 -13.218 3.999 1.00 98.38 346 GLY A CA 1
ATOM 2840 C C . GLY A 1 346 ? 10.319 -13.051 5.511 1.00 98.38 346 GLY A C 1
ATOM 2841 O O . GLY A 1 346 ? 9.310 -13.051 6.214 1.00 98.38 346 GLY A O 1
ATOM 2842 N N . THR A 1 347 ? 11.531 -12.865 6.038 1.00 98.50 347 THR A N 1
ATOM 2843 C CA . THR A 1 347 ? 11.708 -12.569 7.465 1.00 98.50 347 THR A CA 1
ATOM 2844 C C . THR A 1 347 ? 11.381 -11.113 7.787 1.00 98.50 347 THR A C 1
ATOM 2846 O O . THR A 1 347 ? 11.794 -10.182 7.089 1.00 98.50 347 THR A O 1
ATOM 2849 N N . ILE A 1 348 ? 10.660 -10.897 8.889 1.00 98.56 348 ILE A N 1
ATOM 2850 C CA . ILE A 1 348 ? 10.481 -9.565 9.476 1.00 98.56 348 ILE A CA 1
ATOM 2851 C C . ILE A 1 348 ? 11.751 -9.219 10.277 1.00 98.56 348 ILE A C 1
ATOM 2853 O O . ILE A 1 348 ? 12.155 -10.030 11.111 1.00 98.56 348 ILE A O 1
ATOM 2857 N N . PRO A 1 349 ? 12.395 -8.057 10.054 1.00 97.88 349 PRO A N 1
ATOM 2858 C CA . PRO A 1 349 ? 13.590 -7.652 10.800 1.00 97.88 349 PRO A CA 1
ATOM 2859 C C . PRO A 1 349 ? 13.354 -7.554 12.313 1.00 97.88 349 PRO A C 1
ATOM 2861 O O . PRO A 1 349 ? 12.292 -7.108 12.742 1.00 97.88 349 PRO A O 1
ATOM 2864 N N . ASP A 1 350 ? 14.366 -7.879 13.120 1.00 97.88 350 ASP A N 1
ATOM 2865 C CA . ASP A 1 350 ? 14.235 -7.923 14.585 1.00 97.88 350 ASP A CA 1
ATOM 2866 C C . ASP A 1 350 ? 13.788 -6.585 15.185 1.00 97.88 350 ASP A C 1
ATOM 2868 O O . ASP A 1 350 ? 12.861 -6.562 15.987 1.00 97.88 350 ASP A O 1
ATOM 2872 N N . GLY A 1 351 ? 14.330 -5.454 14.720 1.00 97.88 351 GLY A N 1
ATOM 2873 C CA . GLY A 1 351 ? 13.893 -4.138 15.199 1.00 97.88 351 GLY A CA 1
ATOM 2874 C C . GLY A 1 351 ? 12.424 -3.823 14.879 1.00 97.88 351 GLY A C 1
ATOM 2875 O O . GLY A 1 351 ? 11.744 -3.164 15.665 1.00 97.88 351 GLY A O 1
ATOM 2876 N N . ALA A 1 352 ? 11.880 -4.365 13.783 1.00 98.38 352 ALA A N 1
ATOM 2877 C CA . ALA A 1 352 ? 10.446 -4.298 13.518 1.00 98.38 352 ALA A CA 1
ATOM 2878 C C . ALA A 1 352 ? 9.662 -5.206 14.483 1.00 98.38 352 ALA A C 1
ATOM 2880 O O . ALA A 1 352 ? 8.639 -4.774 15.014 1.00 98.38 352 ALA A O 1
ATOM 2881 N N . LYS A 1 353 ? 10.149 -6.425 14.773 1.00 98.69 353 LYS A N 1
ATOM 2882 C CA . LYS A 1 353 ? 9.535 -7.318 15.778 1.00 98.69 353 LYS A CA 1
ATOM 2883 C C . LYS A 1 353 ? 9.520 -6.682 17.173 1.00 98.69 353 LYS A C 1
ATOM 2885 O O . LYS A 1 353 ? 8.516 -6.803 17.875 1.00 98.69 353 LYS A O 1
ATOM 2890 N N . GLU A 1 354 ? 10.580 -5.968 17.551 1.00 98.56 354 GLU A N 1
ATOM 2891 C CA . GLU A 1 354 ? 10.677 -5.203 18.802 1.00 98.56 354 GLU A CA 1
ATOM 2892 C C . GLU A 1 354 ? 9.666 -4.050 18.840 1.00 98.56 354 GLU A C 1
ATOM 2894 O O . GLU A 1 354 ? 8.950 -3.896 19.830 1.00 98.56 354 GLU A O 1
ATOM 2899 N N . CYS A 1 355 ? 9.544 -3.284 17.748 1.00 98.69 355 CYS A N 1
ATOM 2900 C CA . CYS A 1 355 ? 8.537 -2.227 17.630 1.00 98.69 355 CYS A CA 1
ATOM 2901 C C . CYS A 1 355 ? 7.119 -2.772 17.833 1.00 98.69 355 CYS A C 1
ATOM 2903 O O . CYS A 1 355 ? 6.349 -2.231 18.625 1.00 98.69 355 CYS A O 1
ATOM 2905 N N . LEU A 1 356 ? 6.785 -3.858 17.132 1.00 98.81 356 LEU A N 1
ATOM 2906 C CA . LEU A 1 356 ? 5.464 -4.479 17.177 1.00 98.81 356 LEU A CA 1
ATOM 2907 C C . LEU A 1 356 ? 5.154 -5.084 18.547 1.00 98.81 356 LEU A C 1
ATOM 2909 O O . LEU A 1 356 ? 4.070 -4.854 19.081 1.00 98.81 356 LEU A O 1
ATOM 2913 N N . SER A 1 357 ? 6.111 -5.802 19.138 1.00 98.56 357 SER A N 1
ATOM 2914 C CA . SER A 1 357 ? 5.972 -6.355 20.491 1.00 98.56 357 SER A CA 1
ATOM 2915 C C . SER A 1 357 ? 5.765 -5.246 21.521 1.00 98.56 357 SER A C 1
ATOM 2917 O O . SER A 1 357 ? 4.849 -5.327 22.332 1.00 98.56 357 SER A O 1
ATOM 2919 N N . GLY A 1 358 ? 6.542 -4.161 21.437 1.00 98.62 358 GLY A N 1
ATOM 2920 C CA . GLY A 1 358 ? 6.423 -3.030 22.356 1.00 98.62 358 GLY A CA 1
ATOM 2921 C C . GLY A 1 358 ? 5.086 -2.285 22.255 1.00 98.62 358 GLY A C 1
ATOM 2922 O O . GLY A 1 358 ? 4.536 -1.873 23.278 1.00 98.62 358 GLY A O 1
ATOM 2923 N N . ILE A 1 359 ? 4.530 -2.134 21.046 1.00 98.81 359 ILE A N 1
ATOM 2924 C CA . ILE A 1 359 ? 3.169 -1.596 20.861 1.00 98.81 359 ILE A CA 1
ATOM 2925 C C . ILE A 1 359 ? 2.138 -2.546 21.486 1.00 98.81 359 ILE A C 1
ATOM 2927 O O . ILE A 1 359 ? 1.250 -2.093 22.211 1.00 98.81 359 ILE A O 1
ATOM 2931 N N . GLY A 1 360 ? 2.285 -3.854 21.253 1.00 98.75 360 GLY A N 1
ATOM 2932 C CA . GLY A 1 360 ? 1.412 -4.887 21.812 1.00 98.75 360 GLY A CA 1
ATOM 2933 C C . GLY A 1 360 ? 1.390 -4.893 23.339 1.00 98.75 360 GLY A C 1
ATOM 2934 O O . GLY A 1 360 ? 0.313 -4.892 23.938 1.00 98.75 360 GLY A O 1
ATOM 2935 N N . ASP A 1 361 ? 2.558 -4.810 23.977 1.00 98.69 361 ASP A N 1
ATOM 2936 C CA . ASP A 1 361 ? 2.686 -4.728 25.435 1.00 98.69 361 ASP A CA 1
ATOM 2937 C C . ASP A 1 361 ? 1.962 -3.501 26.001 1.00 98.69 361 ASP A C 1
ATOM 2939 O O . ASP A 1 361 ? 1.249 -3.595 27.005 1.00 98.69 361 ASP A O 1
ATOM 2943 N N . TRP A 1 362 ? 2.079 -2.353 25.328 1.00 98.62 362 TRP A N 1
ATOM 2944 C CA . TRP A 1 362 ? 1.378 -1.139 25.732 1.00 98.62 362 TRP A CA 1
ATOM 2945 C C . TRP A 1 362 ? -0.144 -1.260 25.549 1.00 98.62 362 TRP A C 1
ATOM 2947 O O . TRP A 1 362 ? -0.900 -0.905 26.459 1.00 98.62 362 TRP A O 1
ATOM 2957 N N . LEU A 1 363 ? -0.608 -1.800 24.415 1.00 98.44 363 LEU A N 1
ATOM 2958 C CA . LEU A 1 363 ? -2.033 -1.992 24.114 1.00 98.44 363 LEU A CA 1
ATOM 2959 C C . LEU A 1 363 ? -2.690 -3.074 24.975 1.00 98.44 363 LEU A C 1
ATOM 2961 O O . LEU A 1 363 ? -3.889 -3.003 25.231 1.00 98.44 363 LEU A O 1
ATOM 2965 N N . LYS A 1 364 ? -1.937 -4.053 25.479 1.00 98.12 364 LYS A N 1
ATOM 2966 C CA . LYS A 1 364 ? -2.463 -5.043 26.427 1.00 98.12 364 LYS A CA 1
ATOM 2967 C C . LYS A 1 364 ? -2.948 -4.395 27.726 1.00 98.12 364 LYS A C 1
ATOM 2969 O O . LYS A 1 364 ? -3.900 -4.880 28.329 1.00 98.12 364 LYS A O 1
ATOM 2974 N N . ILE A 1 365 ? -2.297 -3.309 28.144 1.00 97.62 365 ILE A N 1
ATOM 2975 C CA . ILE A 1 365 ? -2.647 -2.552 29.350 1.00 97.62 365 ILE A CA 1
ATOM 2976 C C . ILE A 1 365 ? -3.646 -1.436 29.015 1.00 97.62 365 ILE A C 1
ATOM 2978 O O . ILE A 1 365 ? -4.616 -1.243 29.739 1.00 97.62 365 ILE A O 1
ATOM 2982 N N . ASN A 1 366 ? -3.426 -0.717 27.911 1.00 96.69 366 ASN A N 1
ATOM 2983 C CA . ASN A 1 366 ? -4.130 0.532 27.592 1.00 96.69 366 ASN A CA 1
ATOM 2984 C C . ASN A 1 366 ? -5.131 0.404 26.429 1.00 96.69 366 ASN A C 1
ATOM 2986 O O . ASN A 1 366 ? -5.644 1.403 25.938 1.00 96.69 366 ASN A O 1
ATOM 2990 N N . GLY A 1 367 ? -5.419 -0.807 25.953 1.00 95.38 367 GLY A N 1
ATOM 2991 C CA . GLY A 1 367 ? -6.218 -1.029 24.743 1.00 95.38 367 GLY A CA 1
ATOM 2992 C C . GLY A 1 367 ? -7.673 -0.574 24.852 1.00 95.38 367 GLY A C 1
ATOM 2993 O O . GLY A 1 367 ? -8.235 -0.128 23.855 1.00 95.38 367 GLY A O 1
ATOM 2994 N N . GLU A 1 368 ? -8.276 -0.608 26.046 1.00 94.75 368 GLU A N 1
ATOM 2995 C CA . GLU A 1 368 ? -9.616 -0.035 26.291 1.00 94.75 368 GLU A CA 1
ATOM 2996 C C . GLU A 1 368 ? -9.648 1.479 26.022 1.00 94.75 368 GLU A C 1
ATOM 2998 O O . GLU A 1 368 ? -10.678 2.049 25.666 1.00 94.75 368 GLU A O 1
ATOM 3003 N N . ALA A 1 369 ? -8.487 2.118 26.142 1.00 92.69 369 ALA A N 1
ATOM 3004 C CA . ALA A 1 369 ? -8.269 3.518 25.851 1.00 92.69 369 ALA A CA 1
ATOM 3005 C C . ALA A 1 369 ? -8.000 3.802 24.354 1.00 92.69 369 ALA A C 1
ATOM 3007 O O . ALA A 1 369 ? -7.688 4.923 23.976 1.00 92.69 369 ALA A O 1
ATOM 3008 N N . ILE A 1 370 ? -8.111 2.804 23.479 1.00 96.44 370 ILE A N 1
ATOM 3009 C CA . ILE A 1 370 ? -7.924 2.965 22.032 1.00 96.44 370 ILE A CA 1
ATOM 3010 C C . ILE A 1 370 ? -9.109 2.367 21.289 1.00 96.44 370 ILE A C 1
ATOM 3012 O O . ILE A 1 370 ? -9.814 3.067 20.559 1.00 96.44 370 ILE A O 1
ATOM 3016 N N . PHE A 1 371 ? -9.354 1.078 21.491 1.00 97.56 371 PHE A N 1
ATOM 3017 C CA . PHE A 1 371 ? -10.353 0.332 20.742 1.00 97.56 371 PHE A CA 1
ATOM 3018 C C . PHE A 1 371 ? -11.773 0.700 21.169 1.00 97.56 371 PHE A C 1
ATOM 3020 O O . PHE A 1 371 ? -12.040 0.968 22.337 1.00 97.56 371 PHE A O 1
ATOM 3027 N N . GLU A 1 372 ? -12.695 0.713 20.205 1.00 96.75 372 GLU A N 1
ATOM 3028 C CA . GLU A 1 372 ? -14.109 1.082 20.395 1.00 96.75 372 GLU A CA 1
ATOM 3029 C C . GLU A 1 372 ? -14.339 2.502 20.950 1.00 96.75 372 GLU A C 1
ATOM 3031 O O . GLU A 1 372 ? -15.450 2.848 21.364 1.00 96.75 372 GLU A O 1
ATOM 3036 N N . THR A 1 373 ? -13.311 3.352 20.945 1.00 93.56 373 THR A N 1
ATOM 3037 C CA . THR A 1 373 ? -13.403 4.740 21.409 1.00 93.56 373 THR A CA 1
ATOM 3038 C C . THR A 1 373 ? -13.812 5.692 20.283 1.00 93.56 373 THR A C 1
ATOM 3040 O O . THR A 1 373 ? -13.758 5.374 19.086 1.00 93.56 373 THR A O 1
ATOM 3043 N N . ARG A 1 374 ? -14.236 6.896 20.664 1.00 92.69 374 ARG A N 1
ATOM 3044 C CA . ARG A 1 374 ? -14.432 8.045 19.774 1.00 92.69 374 ARG A CA 1
ATOM 3045 C C . ARG A 1 374 ? -13.760 9.268 20.406 1.00 92.69 374 ARG A C 1
ATOM 3047 O O . ARG A 1 374 ? -13.645 9.296 21.636 1.00 92.69 374 ARG A O 1
ATOM 3054 N N . PRO A 1 375 ? -13.323 10.249 19.601 1.00 88.75 375 PRO A N 1
ATOM 3055 C CA . PRO A 1 375 ? -12.768 11.488 20.126 1.00 88.75 375 PRO A CA 1
ATOM 3056 C C . PRO A 1 375 ? -13.709 12.184 21.106 1.00 88.75 375 PRO A C 1
ATOM 3058 O O . PRO A 1 375 ? -14.934 12.118 20.973 1.00 88.75 375 PRO A O 1
ATOM 3061 N N . TRP A 1 376 ? -13.123 12.880 22.077 1.00 86.81 376 TRP A N 1
ATOM 3062 C CA . TRP A 1 376 ? -13.854 13.811 22.928 1.00 86.81 376 TRP A CA 1
ATOM 3063 C C . TRP A 1 376 ? -14.053 15.158 22.209 1.00 86.81 376 TRP A C 1
ATOM 3065 O O . TRP A 1 376 ? -13.656 15.327 21.059 1.00 86.81 376 TRP A O 1
ATOM 3075 N N . VAL A 1 377 ? -14.658 16.144 22.879 1.00 85.06 377 VAL A N 1
ATOM 3076 C CA . VAL A 1 377 ? -14.816 17.505 22.325 1.00 85.06 377 VAL A CA 1
ATOM 3077 C C . VAL A 1 377 ? -13.484 18.260 22.179 1.00 85.06 377 VAL A C 1
ATOM 3079 O O . VAL A 1 377 ? -13.431 19.273 21.489 1.00 85.06 377 VAL A O 1
ATOM 3082 N N . THR A 1 378 ? -12.413 17.768 22.811 1.00 84.56 378 THR A N 1
ATOM 3083 C CA . THR A 1 378 ? -11.021 18.199 22.611 1.00 84.56 378 THR A CA 1
ATOM 3084 C C . THR A 1 378 ? -10.129 16.969 22.422 1.00 84.56 378 THR A C 1
ATOM 3086 O O . THR A 1 378 ? -10.402 15.921 23.011 1.00 84.56 378 THR A O 1
ATOM 3089 N N . TYR A 1 379 ? -9.078 17.083 21.604 1.00 83.56 379 TYR A N 1
ATOM 3090 C CA . TYR A 1 379 ? -8.174 15.968 21.285 1.00 83.56 379 TYR A CA 1
ATOM 3091 C C . TYR A 1 379 ? -6.986 15.837 22.251 1.00 83.56 379 TYR A C 1
ATOM 3093 O O . TYR A 1 379 ? -6.325 14.797 22.273 1.00 83.56 379 TYR A O 1
ATOM 3101 N N . GLY A 1 380 ? -6.682 16.879 23.027 1.00 84.62 380 GLY A N 1
ATOM 3102 C CA . GLY A 1 380 ? -5.528 16.896 23.921 1.00 84.62 380 GLY A CA 1
ATOM 3103 C C . GLY A 1 380 ? -5.310 18.242 24.606 1.00 84.62 380 GLY A C 1
ATOM 3104 O O . GLY A 1 380 ? -5.932 19.245 24.262 1.00 84.62 380 GLY A O 1
ATOM 3105 N N . GLU A 1 381 ? -4.410 18.241 25.584 1.00 78.50 381 GLU A N 1
ATOM 3106 C CA . GLU A 1 381 ? -3.934 19.406 26.333 1.00 78.50 381 GLU A CA 1
ATOM 3107 C C . GLU A 1 381 ? -2.420 19.261 26.544 1.00 78.50 381 GLU A C 1
ATOM 3109 O O . GLU A 1 381 ? -1.894 18.146 26.540 1.00 78.50 381 GLU A O 1
ATOM 3114 N N . GLY A 1 382 ? -1.713 20.369 26.768 1.00 79.00 382 GLY A N 1
ATOM 3115 C CA . GLY A 1 382 ? -0.291 20.362 27.116 1.00 79.00 382 GLY A CA 1
ATOM 3116 C C . GLY A 1 382 ? 0.568 21.246 26.210 1.00 79.00 382 GLY A C 1
ATOM 3117 O O . GLY A 1 382 ? 0.088 21.774 25.214 1.00 79.00 382 GLY A O 1
ATOM 3118 N N . PRO A 1 383 ? 1.854 21.432 26.556 1.00 74.62 383 PRO A N 1
ATOM 3119 C CA . PRO A 1 383 ? 2.724 22.396 25.880 1.00 74.62 383 PRO A CA 1
ATOM 3120 C C . PRO A 1 383 ? 3.267 21.902 24.532 1.00 74.62 383 PRO A C 1
ATOM 3122 O O . PRO A 1 383 ? 4.005 22.622 23.866 1.00 74.62 383 PRO A O 1
ATOM 3125 N N . THR A 1 384 ? 2.996 20.650 24.159 1.00 70.31 384 THR A N 1
ATOM 3126 C CA . THR A 1 384 ? 3.538 20.041 22.946 1.00 70.31 384 THR A CA 1
ATOM 3127 C C . THR A 1 384 ? 2.491 20.035 21.846 1.00 70.31 384 THR A C 1
ATOM 3129 O O . THR A 1 384 ? 1.588 19.205 21.845 1.00 70.31 384 THR A O 1
ATOM 3132 N N . GLU A 1 385 ? 2.665 20.931 20.883 1.00 62.72 385 GLU A N 1
ATOM 3133 C CA . GLU A 1 385 ? 1.808 21.056 19.706 1.00 62.72 385 GLU A CA 1
ATOM 3134 C C . GLU A 1 385 ? 2.546 20.577 18.446 1.00 62.72 385 GLU A C 1
ATOM 3136 O O . GLU A 1 385 ? 3.780 20.599 18.378 1.00 62.72 385 GLU A O 1
ATOM 3141 N N . MET A 1 386 ? 1.802 20.124 17.433 1.00 67.44 386 MET A N 1
ATOM 3142 C CA . MET A 1 386 ? 2.378 19.919 16.102 1.00 67.44 386 MET A CA 1
ATOM 3143 C C . MET A 1 386 ? 2.506 21.271 15.393 1.00 67.44 386 MET A C 1
ATOM 3145 O O . MET A 1 386 ? 1.555 22.046 15.377 1.00 67.44 386 MET A O 1
ATOM 3149 N N . GLU A 1 387 ? 3.653 21.553 14.768 1.00 58.84 387 GLU A N 1
ATOM 3150 C CA . GLU A 1 387 ? 3.793 22.757 13.940 1.00 58.84 387 GLU A CA 1
ATOM 3151 C C . GLU A 1 387 ? 2.844 22.688 12.731 1.00 58.84 387 GLU A C 1
ATOM 3153 O O . GLU A 1 387 ? 2.999 21.836 11.852 1.00 58.84 387 GLU A O 1
ATOM 3158 N N . SER A 1 388 ? 1.896 23.622 12.648 1.00 47.00 388 SER A N 1
ATOM 3159 C CA . SER A 1 388 ? 1.024 23.785 11.489 1.00 47.00 388 SER A CA 1
ATOM 3160 C C . SER A 1 388 ? 1.812 24.402 10.326 1.00 47.00 388 SER A C 1
ATOM 3162 O O . SER A 1 388 ? 2.117 25.593 10.287 1.00 47.00 388 SER A O 1
ATOM 3164 N N . LYS A 1 389 ? 2.181 23.590 9.332 1.00 38.97 389 LYS A N 1
ATOM 3165 C CA . LYS A 1 389 ? 2.662 24.100 8.038 1.00 38.97 389 LYS A CA 1
ATOM 3166 C C . LYS A 1 389 ? 1.770 23.610 6.915 1.00 38.97 389 LYS A C 1
ATOM 3168 O O . LYS A 1 389 ? 2.147 22.745 6.134 1.00 38.97 389 LYS A O 1
ATOM 3173 N N . VAL A 1 390 ? 0.608 24.242 6.805 1.00 34.69 390 VAL A N 1
ATOM 3174 C CA . VAL A 1 390 ? -0.144 24.288 5.552 1.00 34.69 390 VAL A CA 1
ATOM 3175 C C . VAL A 1 390 ? -0.051 25.716 5.027 1.00 34.69 390 VAL A C 1
ATOM 3177 O O . VAL A 1 390 ? -0.741 26.610 5.506 1.00 34.69 390 VAL A O 1
ATOM 3180 N N . THR A 1 391 ? 0.820 25.952 4.047 1.00 27.95 391 THR A N 1
ATOM 3181 C CA . THR A 1 391 ? 0.644 27.093 3.142 1.00 27.95 391 THR A CA 1
ATOM 3182 C C . THR A 1 391 ? 0.150 26.553 1.808 1.00 27.95 391 THR A C 1
ATOM 3184 O O . THR A 1 391 ? 0.502 25.456 1.388 1.00 27.95 391 THR A O 1
ATOM 3187 N N . SER A 1 392 ? -0.694 27.313 1.120 1.00 29.19 392 SER A N 1
ATOM 3188 C CA . SER A 1 392 ? -1.346 26.924 -0.139 1.00 29.19 392 SER A CA 1
ATOM 3189 C C . SER A 1 392 ? -0.385 26.512 -1.271 1.00 29.19 392 SER A C 1
ATOM 3191 O O . SER A 1 392 ? -0.825 25.928 -2.254 1.00 29.19 392 SER A O 1
ATOM 3193 N N . ALA A 1 393 ? 0.922 26.752 -1.124 1.00 26.48 393 ALA A N 1
ATOM 3194 C CA . ALA A 1 393 ? 1.968 26.346 -2.062 1.00 26.48 393 ALA A CA 1
ATOM 3195 C C . ALA A 1 393 ? 2.692 25.027 -1.694 1.00 26.48 393 ALA A C 1
ATOM 3197 O O . ALA A 1 393 ? 3.530 24.563 -2.468 1.00 26.48 393 ALA A O 1
ATOM 3198 N N . SER A 1 394 ? 2.420 24.414 -0.532 1.00 27.42 394 SER A N 1
ATOM 3199 C CA . SER A 1 394 ? 3.111 23.193 -0.077 1.00 27.42 394 SER A CA 1
ATOM 3200 C C . SER A 1 394 ? 2.408 21.882 -0.441 1.00 27.42 394 SER A C 1
ATOM 3202 O O . SER A 1 394 ? 3.038 20.836 -0.326 1.00 27.42 394 SER A O 1
ATOM 3204 N N . VAL A 1 395 ? 1.171 21.928 -0.952 1.00 30.09 395 VAL A N 1
ATOM 3205 C CA . VAL A 1 395 ? 0.396 20.734 -1.353 1.00 30.09 395 VAL A CA 1
ATOM 3206 C C . VAL A 1 395 ? 1.036 19.988 -2.537 1.00 30.09 395 VAL A C 1
ATOM 3208 O O . VAL A 1 395 ? 0.914 18.773 -2.627 1.00 30.09 395 VAL A O 1
ATOM 3211 N N . GLU A 1 396 ? 1.786 20.674 -3.407 1.00 28.38 396 GLU A N 1
ATOM 3212 C CA . GLU A 1 396 ? 2.431 20.045 -4.577 1.00 28.38 396 GLU A CA 1
ATOM 3213 C C . GLU A 1 396 ? 3.915 19.691 -4.373 1.00 28.38 396 GLU A C 1
ATOM 3215 O O . GLU A 1 396 ? 4.462 18.881 -5.115 1.00 28.38 396 GLU A O 1
ATOM 3220 N N . ARG A 1 397 ? 4.602 20.261 -3.368 1.00 26.94 397 ARG A N 1
ATOM 3221 C CA . ARG A 1 397 ? 6.059 20.064 -3.179 1.00 26.94 397 ARG A CA 1
ATOM 3222 C C . ARG A 1 397 ? 6.450 19.159 -2.012 1.00 26.94 397 ARG A C 1
ATOM 3224 O O . ARG A 1 397 ? 7.613 18.761 -1.944 1.00 26.94 397 ARG A O 1
ATOM 3231 N N . SER A 1 398 ? 5.532 18.801 -1.113 1.00 27.58 398 SER A N 1
ATOM 3232 C CA . SER A 1 398 ? 5.839 17.900 0.012 1.00 27.58 398 SER A CA 1
ATOM 3233 C C . SER A 1 398 ? 5.842 16.413 -0.355 1.00 27.58 398 SER A C 1
ATOM 3235 O O . SER A 1 398 ? 6.284 15.611 0.460 1.00 27.58 398 SER A O 1
ATOM 3237 N N . ILE A 1 399 ? 5.454 16.048 -1.583 1.00 34.72 399 ILE A N 1
ATOM 3238 C CA . ILE A 1 399 ? 5.314 14.657 -2.064 1.00 34.72 399 ILE A CA 1
ATOM 3239 C C . ILE A 1 399 ? 6.650 13.879 -2.067 1.00 34.72 399 ILE A C 1
ATOM 3241 O O . ILE A 1 399 ? 6.682 12.694 -2.359 1.00 34.72 399 ILE A O 1
ATOM 3245 N N . THR A 1 400 ? 7.805 14.497 -1.764 1.00 26.06 400 THR A N 1
ATOM 3246 C CA . THR A 1 400 ? 9.092 13.807 -1.979 1.00 26.06 400 THR A CA 1
ATOM 3247 C C . THR A 1 400 ? 10.169 13.917 -0.903 1.00 26.06 400 THR A C 1
ATOM 3249 O O . THR A 1 400 ? 11.278 13.443 -1.156 1.00 26.06 400 THR A O 1
ATOM 3252 N N . ARG A 1 401 ? 9.908 14.472 0.292 1.00 25.75 401 ARG A N 1
ATOM 3253 C CA . ARG A 1 401 ? 10.874 14.400 1.416 1.00 25.75 401 ARG A CA 1
ATOM 3254 C C . ARG A 1 401 ? 10.186 14.392 2.790 1.00 25.75 401 ARG A C 1
ATOM 3256 O O . ARG A 1 401 ? 9.571 15.401 3.135 1.00 25.75 401 ARG A O 1
ATOM 3263 N N . PRO A 1 402 ? 10.372 13.351 3.625 1.00 30.67 402 PRO A N 1
ATOM 3264 C CA . PRO A 1 402 ? 9.915 13.378 5.006 1.00 30.67 402 PRO A CA 1
ATOM 3265 C C . PRO A 1 402 ? 10.798 14.319 5.836 1.00 30.67 402 PRO A C 1
ATOM 3267 O O . PRO A 1 402 ? 12.019 14.165 5.889 1.00 30.67 402 PRO A O 1
ATOM 3270 N N . LYS A 1 403 ? 10.188 15.276 6.538 1.00 26.22 403 LYS A N 1
ATOM 3271 C CA . LYS A 1 403 ? 10.741 15.775 7.803 1.00 26.22 403 LYS A CA 1
ATOM 3272 C C . LYS A 1 403 ? 9.945 15.103 8.913 1.00 26.22 403 LYS A C 1
ATOM 3274 O O . LYS A 1 403 ? 8.813 15.485 9.185 1.00 26.22 403 LYS A O 1
ATOM 3279 N N . ILE A 1 404 ? 10.528 14.061 9.499 1.00 30.73 404 ILE A N 1
ATOM 3280 C CA . ILE A 1 404 ? 9.964 13.347 10.645 1.00 30.73 404 ILE A CA 1
ATOM 3281 C C . ILE A 1 404 ? 10.077 14.275 11.858 1.00 30.73 404 ILE A C 1
ATOM 3283 O O . ILE A 1 404 ? 11.173 14.513 12.359 1.00 30.73 404 ILE A O 1
ATOM 3287 N N . PHE A 1 405 ? 8.951 14.803 12.330 1.00 31.47 405 PHE A N 1
ATOM 3288 C CA . PHE A 1 405 ? 8.876 15.482 13.621 1.00 31.47 405 PHE A CA 1
ATOM 3289 C C . PHE A 1 405 ? 8.228 14.534 14.631 1.00 31.47 405 PHE A C 1
ATOM 3291 O O . PHE A 1 405 ? 7.032 14.249 14.572 1.00 31.47 405 PHE A O 1
ATOM 3298 N N . ALA A 1 406 ? 9.040 14.016 15.551 1.00 25.77 406 ALA A N 1
ATOM 3299 C CA . ALA A 1 406 ? 8.558 13.326 16.739 1.00 25.77 406 ALA A CA 1
ATOM 3300 C C . ALA A 1 406 ? 8.299 14.374 17.831 1.00 25.77 406 ALA A C 1
ATOM 3302 O O . ALA A 1 406 ? 9.233 14.862 18.467 1.00 25.77 406 ALA A O 1
ATOM 3303 N N . SER A 1 407 ? 7.038 14.744 18.033 1.00 29.64 407 SER A N 1
ATOM 3304 C CA . SER A 1 407 ? 6.604 15.536 19.183 1.00 29.64 407 SER A CA 1
ATOM 3305 C C . SER A 1 407 ? 6.257 14.594 20.346 1.00 29.64 407 SER A C 1
ATOM 3307 O O . SER A 1 407 ? 5.600 13.568 20.171 1.00 29.64 407 SER A O 1
ATOM 3309 N N . HIS A 1 408 ? 6.770 14.896 21.541 1.00 28.89 408 HIS A N 1
ATOM 3310 C CA . HIS A 1 408 ? 6.528 14.122 22.762 1.00 28.89 408 HIS A CA 1
ATOM 3311 C C . HIS A 1 408 ? 5.292 14.681 23.473 1.00 28.89 408 HIS A C 1
ATOM 3313 O O . HIS A 1 408 ? 5.409 15.658 24.201 1.00 28.89 408 HIS A O 1
ATOM 3319 N N . ALA A 1 409 ? 4.115 14.096 23.259 1.00 32.53 409 ALA A N 1
ATOM 3320 C CA . ALA A 1 409 ? 2.902 14.527 23.946 1.00 32.53 409 ALA A CA 1
ATOM 3321 C C . ALA A 1 409 ? 2.749 13.822 25.304 1.00 32.53 409 ALA A C 1
ATOM 3323 O O . ALA A 1 409 ? 2.888 12.604 25.406 1.00 32.53 409 ALA A O 1
ATOM 3324 N N . ALA A 1 410 ? 2.412 14.590 26.340 1.00 29.44 410 ALA A N 1
ATOM 3325 C CA . ALA A 1 410 ? 1.781 14.070 27.546 1.00 29.44 410 ALA A CA 1
ATOM 3326 C C . ALA A 1 410 ? 0.268 14.056 27.291 1.00 29.44 410 ALA A C 1
ATOM 3328 O O . ALA A 1 410 ? -0.401 15.066 27.474 1.00 29.44 410 ALA A O 1
ATOM 3329 N N . ILE A 1 411 ? -0.264 12.941 26.789 1.00 41.16 411 ILE A N 1
ATOM 3330 C CA . ILE A 1 411 ? -1.702 12.813 26.532 1.00 41.16 411 ILE A CA 1
ATOM 3331 C C . ILE A 1 411 ? -2.374 12.343 27.823 1.00 41.16 411 ILE A C 1
ATOM 3333 O O . ILE A 1 411 ? -2.264 11.180 28.209 1.00 41.16 411 ILE A O 1
ATOM 3337 N N . THR A 1 412 ? -3.067 13.256 28.503 1.00 35.97 412 THR A N 1
ATOM 3338 C CA . THR A 1 412 ? -3.982 12.908 29.595 1.00 35.97 412 THR A CA 1
ATOM 3339 C C . THR A 1 412 ? -5.275 12.383 28.974 1.00 35.97 412 THR A C 1
ATOM 3341 O O . THR A 1 412 ? -6.026 13.126 28.345 1.00 35.97 412 THR A O 1
ATOM 3344 N N . PHE A 1 413 ? -5.521 11.081 29.107 1.00 42.09 413 PHE A N 1
ATOM 3345 C CA . PHE A 1 413 ? -6.696 10.418 28.549 1.00 42.09 413 PHE A CA 1
ATOM 3346 C C . PHE A 1 413 ? -7.990 10.918 29.208 1.00 42.09 413 PHE A C 1
ATOM 3348 O O . PHE A 1 413 ? -8.245 10.643 30.377 1.00 42.09 413 PHE A O 1
ATOM 3355 N N . CYS A 1 414 ? -8.853 11.585 28.442 1.00 36.47 414 CYS A N 1
ATOM 3356 C CA . CYS A 1 414 ? -10.238 11.838 28.832 1.00 36.47 414 CYS A CA 1
ATOM 3357 C C . CYS A 1 414 ? -11.160 11.176 27.803 1.00 36.47 414 CYS A C 1
ATOM 3359 O O . CYS A 1 414 ? -11.613 11.803 26.851 1.00 36.47 414 CYS A O 1
ATOM 3361 N N . MET A 1 415 ? -11.378 9.866 27.948 1.00 43.94 415 MET A N 1
ATOM 3362 C CA . MET A 1 415 ? -12.261 9.103 27.062 1.00 43.94 415 MET A CA 1
ATOM 3363 C C . MET A 1 415 ? -13.533 8.672 27.773 1.00 43.94 415 MET A C 1
ATOM 3365 O O . MET A 1 415 ? -13.526 8.244 28.927 1.00 43.94 415 MET A O 1
ATOM 3369 N N . GLN A 1 416 ? -14.635 8.760 27.034 1.00 40.03 416 GLN A N 1
ATOM 3370 C CA . GLN A 1 416 ? -16.013 8.637 27.511 1.00 40.03 416 GLN A CA 1
ATOM 3371 C C . GLN A 1 416 ? -16.328 7.311 28.235 1.00 40.03 416 GLN A C 1
ATOM 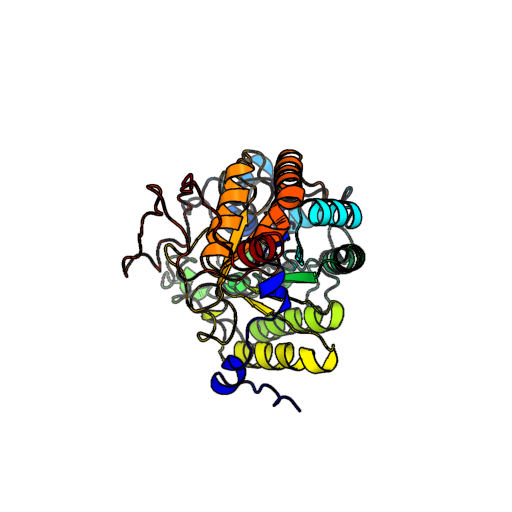3373 O O . GLN A 1 416 ? -17.181 7.296 29.121 1.00 40.03 416 GLN A O 1
ATOM 3378 N N . ARG A 1 417 ? -15.637 6.202 27.916 1.00 40.22 417 ARG A N 1
ATOM 3379 C CA . ARG A 1 417 ? -15.819 4.915 28.621 1.00 40.22 417 ARG A CA 1
ATOM 3380 C C . ARG A 1 417 ? -15.145 4.868 29.996 1.00 40.22 417 ARG A C 1
ATOM 3382 O O . ARG A 1 417 ? -15.712 4.279 30.912 1.00 40.22 417 ARG A O 1
ATOM 3389 N N . PHE A 1 418 ? -14.017 5.556 30.177 1.00 38.88 418 PHE A N 1
ATOM 3390 C CA . PHE A 1 418 ? -13.277 5.558 31.445 1.00 38.88 418 PHE A CA 1
ATOM 3391 C C . PHE A 1 418 ? -14.075 6.243 32.570 1.00 38.88 418 PHE A C 1
ATOM 3393 O O . PHE A 1 418 ? -14.105 5.779 33.708 1.00 38.88 418 PHE A O 1
ATOM 3400 N N . TRP A 1 419 ? -14.823 7.300 32.234 1.00 34.56 419 TRP A N 1
ATOM 3401 C CA . TRP A 1 419 ? -15.683 8.015 33.185 1.00 34.56 419 TRP A CA 1
ATOM 3402 C C . TRP A 1 419 ? -16.965 7.253 33.555 1.00 34.56 419 TRP A C 1
ATOM 3404 O O . TRP A 1 419 ? -17.445 7.366 34.683 1.00 34.56 419 TRP A O 1
ATOM 3414 N N . ALA A 1 420 ? -17.508 6.435 32.648 1.00 36.22 420 ALA A N 1
ATOM 3415 C CA . ALA A 1 420 ? -18.722 5.661 32.913 1.00 36.22 420 ALA A CA 1
ATOM 3416 C C . ALA A 1 420 ? -18.492 4.476 33.875 1.00 36.22 420 ALA A C 1
ATOM 3418 O O . ALA A 1 420 ? -19.427 4.064 34.565 1.00 36.22 420 ALA A O 1
ATOM 3419 N N . GLY A 1 421 ? -17.264 3.943 33.943 1.00 34.53 421 GLY A N 1
ATOM 3420 C CA . GLY A 1 421 ? -16.878 2.890 34.891 1.00 34.53 421 GLY A CA 1
ATOM 3421 C C . GLY A 1 421 ? -16.726 3.400 36.327 1.00 34.53 421 GLY A C 1
ATOM 3422 O O . GLY A 1 421 ? -17.242 2.782 37.255 1.00 34.53 421 GLY A O 1
ATOM 3423 N N . LEU A 1 422 ? -16.109 4.573 36.506 1.00 32.88 422 LEU A N 1
ATOM 3424 C CA . LEU A 1 422 ? -15.903 5.199 37.821 1.00 32.88 422 LEU A CA 1
ATOM 3425 C C . LEU A 1 422 ? -17.207 5.669 38.487 1.00 32.88 422 LEU A C 1
ATOM 3427 O O . LEU A 1 422 ? -17.308 5.655 39.709 1.00 32.88 422 LEU A O 1
ATOM 3431 N N . ALA A 1 423 ? -18.236 6.012 37.706 1.00 33.66 423 ALA A N 1
ATOM 3432 C CA . ALA A 1 423 ? -19.546 6.402 38.235 1.00 33.66 423 ALA A CA 1
ATOM 3433 C C . ALA A 1 423 ? -20.410 5.220 38.730 1.00 33.66 423 ALA A C 1
ATOM 3435 O O . ALA A 1 423 ? -21.479 5.446 39.290 1.00 33.66 423 ALA A O 1
ATOM 3436 N N . ARG A 1 424 ? -19.987 3.962 38.520 1.00 35.50 424 ARG A N 1
ATOM 3437 C CA . ARG A 1 424 ? -20.700 2.762 39.011 1.00 35.50 424 ARG A CA 1
ATOM 3438 C C . ARG A 1 424 ? -20.112 2.171 40.294 1.00 35.50 424 ARG A C 1
ATOM 3440 O O . ARG A 1 424 ? -20.657 1.198 40.807 1.00 35.50 424 ARG A O 1
ATOM 3447 N N . THR A 1 425 ? -19.028 2.744 40.810 1.00 35.53 425 THR A N 1
ATOM 3448 C CA . THR A 1 425 ? -18.345 2.285 42.031 1.00 35.53 425 THR A CA 1
ATOM 3449 C C . THR A 1 425 ? -18.117 3.407 43.050 1.00 35.53 425 THR A C 1
ATOM 3451 O O . THR A 1 425 ? -17.207 3.296 43.868 1.00 35.53 425 THR A O 1
ATOM 3454 N N . ALA A 1 426 ? -18.921 4.472 43.006 1.00 34.84 426 ALA A N 1
ATOM 3455 C CA . ALA A 1 426 ? -18.946 5.530 44.017 1.00 34.84 426 ALA A CA 1
ATOM 3456 C C . ALA A 1 426 ? -20.283 5.538 44.762 1.00 34.84 426 ALA A C 1
ATOM 3458 O O . ALA A 1 426 ? -21.325 5.396 44.079 1.00 34.84 426 ALA A O 1
#

Sequence (426 aa):
MTERYTPDWGSLRNHGTPKWLQDDKFGIYTHWGIYSVPERGPNGTWYPHNMYRPGNGKGDQAAYHEKTFGPASQFGYKDFIPMFTAEKFDPDEWAQLFKASGARFAGPVAEHHDGFSMWNSKVNKWNSMRMGPKRDVTGELERAYRAAGMRFMVALHHAEHWWFYPHWRDDCDVSDPRYAGLYGELHNLEGFAEGTIQNGNDWLAQDRPSKAFLDNWRAKIDELIDGYQPDLIWFDFGIRLLQENYKKRFLADYYNKETEWGKQVAVTYKGHDFAPGAAIVDYELGRMDQLTYYDWITDTSVDDMGAWSFVREAGFKKVSTLVHNLVDNVSKNGYLLLNVGPKADGTIPDGAKECLSGIGDWLKINGEAIFETRPWVTYGEGPTEMESKVTSASVERSITRPKIFASHAAITFCMQRFWAGLARTA

Foldseek 3Di:
DPDFQDLDQVRLLVAADFLQCLFQQEAEEAPADLLLLLLADPASLLLLQCLQPPPPPQDCSVVSCCVPVRRQLVPNSVNSFQVLALQVADLLVVLVLRVLLSHQEYFYQQDALQLEGAAPDPLACRYCCNIRNVDRRRQNNLVNNVVSNHAYEYEYANLCNVLRHPCLPPSHPLVPPVCCSRNPDRFCNVCVVVCVPVDSVPPVSTDADDPVSLVSVLVSLVCCCVPRVGQEYEYEDNLLRDDSSSVSVSLSVSQSCCVVVVHHHAYEYEDPSDPPSSHAYEDELDADLFADPGEHEYEAEQWPSRHQARHPPTAGDDLLLVLVVSLLQQQRNYGYYYGFHARSNNDGDPSVSVSSNSSSVVCVPCVVLRGPFHHDPGSADDDWGDDDDDDVPCPPPVPRHDPDDRINDPGDRDTPVVVVVVVVVD

pLDDT: mean 88.88, std 18.94, range [25.75, 98.94]